Protein 3FXT (pdb70)

Structure (mmCIF, N/CA/C/O backbone):
data_3FXT
#
_entry.id   3FXT
#
_cell.length_a   185.800
_cell.length_b   185.800
_cell.length_c   129.200
_cell.angle_alpha   90.00
_cell.angle_beta   90.00
_cell.angle_gamma   120.00
#
_symmetry.space_group_name_H-M   'P 64 2 2'
#
loop_
_entity.id
_entity.type
_entity.pdbx_description
1 polymer 'Nucleoside diphosphate-linked moiety X motif 6'
2 non-polymer GLYCEROL
3 water water
#
loop_
_atom_site.group_PDB
_atom_site.id
_atom_site.type_symbol
_atom_site.label_atom_id
_atom_site.label_alt_id
_atom_site.label_comp_id
_atom_site.label_asym_id
_atom_site.label_entity_id
_atom_site.label_seq_id
_atom_site.pdbx_PDB_ins_code
_atom_site.Cartn_x
_atom_site.Cartn_y
_atom_site.Cartn_z
_atom_site.occupancy
_atom_site.B_iso_or_equiv
_atom_site.auth_seq_id
_atom_site.auth_comp_id
_atom_site.auth_asym_id
_atom_site.auth_atom_id
_atom_site.pdbx_PDB_model_num
ATOM 1 N N . GLN A 1 21 ? 90.290 54.721 30.623 1.00 22.15 42 GLN A N 1
ATOM 2 C CA . GLN A 1 21 ? 88.938 54.106 30.795 1.00 22.10 42 GLN A CA 1
ATOM 3 C C . GLN A 1 21 ? 88.591 53.196 29.610 1.00 21.46 42 GLN A C 1
ATOM 4 O O . GLN A 1 21 ? 87.451 53.173 29.131 1.00 21.50 42 GLN A O 1
ATOM 10 N N . SER A 1 22 ? 89.584 52.434 29.155 1.00 20.44 43 SER A N 1
ATOM 11 C CA . SER A 1 22 ? 89.418 51.557 27.994 1.00 19.54 43 SER A CA 1
ATOM 12 C C . SER A 1 22 ? 88.612 50.312 28.359 1.00 18.00 43 SER A C 1
ATOM 13 O O . SER A 1 22 ? 88.501 49.963 29.536 1.00 18.09 43 SER A O 1
ATOM 16 N N . MET A 1 23 ? 88.051 49.651 27.352 1.00 16.16 44 MET A N 1
ATOM 17 C CA . MET A 1 23 ? 87.201 48.479 27.579 1.00 14.98 44 MET A CA 1
ATOM 18 C C . MET A 1 23 ? 88.001 47.269 28.058 1.00 13.33 44 MET A C 1
ATOM 19 O O . MET A 1 23 ? 89.039 46.940 27.490 1.00 12.92 44 MET A O 1
ATOM 24 N N . ASP A 1 24 ? 87.499 46.608 29.098 1.00 11.64 45 ASP A N 1
ATOM 25 C CA . ASP A 1 24 ? 88.118 45.382 29.617 1.00 10.38 45 ASP A CA 1
ATOM 26 C C . ASP A 1 24 ? 87.745 44.201 28.737 1.00 8.81 45 ASP A C 1
ATOM 27 O O . ASP A 1 24 ? 86.592 43.791 28.683 1.00 8.64 45 ASP A O 1
ATOM 32 N N . LEU A 1 25 ? 88.726 43.643 28.050 1.00 7.12 46 LEU A N 1
ATOM 33 C CA . LEU A 1 25 ? 88.469 42.497 27.192 1.00 5.98 46 LEU A CA 1
ATOM 34 C C . LEU A 1 25 ? 88.427 41.164 27.939 1.00 5.13 46 LEU A C 1
ATOM 35 O O . LEU A 1 25 ? 88.166 40.126 27.330 1.00 5.03 46 LEU A O 1
ATOM 40 N N . GLN A 1 26 ? 88.675 41.194 29.248 1.00 4.06 47 GLN A N 1
ATOM 41 C CA . GLN A 1 26 ? 88.586 40.002 30.103 1.00 3.42 47 GLN A CA 1
ATOM 42 C C . GLN A 1 26 ? 89.524 38.897 29.623 1.00 2.91 47 GLN A C 1
ATOM 43 O O . GLN A 1 26 ? 89.143 37.730 29.460 1.00 3.10 47 GLN A O 1
ATOM 49 N N . GLY A 1 27 ? 90.764 39.282 29.397 1.00 2.28 48 GLY A N 1
ATOM 50 C CA . GLY A 1 27 ? 91.761 38.352 28.899 1.00 2.00 48 GLY A CA 1
ATOM 51 C C . GLY A 1 27 ? 92.197 37.380 29.971 1.00 2.00 48 GLY A C 1
ATOM 52 O O . GLY A 1 27 ? 92.245 37.720 31.156 1.00 2.00 48 GLY A O 1
ATOM 53 N N . GLU A 1 28 ? 92.529 36.173 29.536 1.00 2.00 49 GLU A N 1
ATOM 54 C CA . GLU A 1 28 ? 92.964 35.117 30.424 1.00 2.00 49 GLU A CA 1
ATOM 55 C C . GLU A 1 28 ? 94.410 34.767 30.115 1.00 2.00 49 GLU A C 1
ATOM 56 O O . GLU A 1 28 ? 94.733 34.371 28.991 1.00 2.00 49 GLU A O 1
ATOM 62 N N . LEU A 1 29 ? 95.281 34.945 31.103 1.00 2.00 50 LEU A N 1
ATOM 63 C CA . LEU A 1 29 ? 96.701 34.667 30.947 1.00 2.00 50 LEU A CA 1
ATOM 64 C C . LEU A 1 29 ? 96.944 33.163 30.964 1.00 2.00 50 LEU A C 1
ATOM 65 O O . LEU A 1 29 ? 96.615 32.506 31.932 1.00 2.00 50 LEU A O 1
ATOM 70 N N . ASP A 1 30 ? 97.504 32.636 29.872 1.00 2.00 51 ASP A N 1
ATOM 71 C CA . ASP A 1 30 ? 97.853 31.204 29.744 1.00 2.00 51 ASP A CA 1
ATOM 72 C C . ASP A 1 30 ? 99.207 30.907 30.387 1.00 2.00 51 ASP A C 1
ATOM 73 O O . ASP A 1 30 ? 99.857 31.809 30.910 1.00 2.00 51 ASP A O 1
ATOM 78 N N . ARG A 1 31 ? 99.643 29.653 30.318 1.00 2.32 52 ARG A N 1
ATOM 79 C CA . ARG A 1 31 ? 100.904 29.235 30.936 1.00 3.40 52 ARG A CA 1
ATOM 80 C C . ARG A 1 31 ? 102.148 29.575 30.114 1.00 3.30 52 ARG A C 1
ATOM 81 O O . ARG A 1 31 ? 103.267 29.315 30.558 1.00 2.79 52 ARG A O 1
ATOM 89 N N . PHE A 1 32 ? 101.962 30.144 28.922 1.00 3.47 53 PHE A N 1
ATOM 90 C CA . PHE A 1 32 ? 103.087 30.520 28.055 1.00 3.32 53 PHE A CA 1
ATOM 91 C C . PHE A 1 32 ? 103.186 32.047 27.892 1.00 3.45 53 PHE A C 1
ATOM 92 O O . PHE A 1 32 ? 103.770 32.554 26.934 1.00 3.41 53 PHE A O 1
ATOM 100 N N . GLY A 1 33 ? 102.598 32.773 28.836 1.00 3.55 54 GLY A N 1
ATOM 101 C CA . GLY A 1 33 ? 102.697 34.230 28.877 1.00 3.65 54 GLY A CA 1
ATOM 102 C C . GLY A 1 33 ? 101.845 34.971 27.862 1.00 3.52 54 GLY A C 1
ATOM 103 O O . GLY A 1 33 ? 102.011 36.179 27.675 1.00 3.16 54 GLY A O 1
ATOM 104 N N . GLY A 1 34 ? 100.949 34.243 27.205 1.00 3.50 55 GLY A N 1
ATOM 105 C CA . GLY A 1 34 ? 99.982 34.828 26.286 1.00 3.75 55 GLY A CA 1
ATOM 106 C C . GLY A 1 34 ? 98.603 35.004 26.904 1.00 3.74 55 GLY A C 1
ATOM 107 O O . GLY A 1 34 ? 98.324 34.523 28.014 1.00 4.39 55 GLY A O 1
ATOM 108 N N . ILE A 1 35 ? 97.739 35.677 26.155 1.00 3.28 56 ILE A N 1
ATOM 109 C CA . ILE A 1 35 ? 96.409 36.038 26.601 1.00 2.80 56 ILE A CA 1
ATOM 110 C C . ILE A 1 35 ? 95.354 35.391 25.712 1.00 2.86 56 ILE A C 1
ATOM 111 O O . ILE A 1 35 ? 95.451 35.470 24.495 1.00 2.33 56 ILE A O 1
ATOM 116 N N . SER A 1 36 ? 94.351 34.760 26.329 1.00 2.80 57 SER A N 1
ATOM 117 C CA . SER A 1 36 ? 93.162 34.310 25.610 1.00 2.96 57 SER A CA 1
ATOM 118 C C . SER A 1 36 ? 91.997 35.257 25.864 1.00 2.66 57 SER A C 1
ATOM 119 O O . SER A 1 36 ? 91.745 35.637 26.995 1.00 2.76 57 SER A O 1
ATOM 122 N N . VAL A 1 37 ? 91.282 35.611 24.800 1.00 2.69 58 VAL A N 1
ATOM 123 C CA . VAL A 1 37 ? 90.074 36.416 24.894 1.00 2.24 58 VAL A CA 1
ATOM 124 C C . VAL A 1 37 ? 88.981 35.542 24.334 1.00 2.30 58 VAL A C 1
ATOM 125 O O . VAL A 1 37 ? 89.119 35.007 23.243 1.00 2.39 58 VAL A O 1
ATOM 129 N N . ARG A 1 38 ? 87.912 35.369 25.096 1.00 2.36 59 ARG A N 1
ATOM 130 C CA . ARG A 1 38 ? 86.835 34.458 24.735 1.00 2.37 59 ARG A CA 1
ATOM 131 C C . ARG A 1 38 ? 85.539 35.240 24.640 1.00 2.00 59 ARG A C 1
ATOM 132 O O . ARG A 1 38 ? 85.055 35.774 25.637 1.00 2.00 59 ARG A O 1
ATOM 140 N N . LEU A 1 39 ? 84.996 35.330 23.428 1.00 2.00 60 LEU A N 1
ATOM 141 C CA . LEU A 1 39 ? 83.798 36.133 23.190 1.00 2.00 60 LEU A CA 1
ATOM 142 C C . LEU A 1 39 ? 82.572 35.577 23.923 1.00 2.00 60 LEU A C 1
ATOM 143 O O . LEU A 1 39 ? 81.668 36.330 24.280 1.00 2.00 60 LEU A O 1
ATOM 148 N N . ALA A 1 40 ? 82.559 34.266 24.153 1.00 2.00 61 ALA A N 1
ATOM 149 C CA . ALA A 1 40 ? 81.525 33.610 24.972 1.00 2.00 61 ALA A CA 1
ATOM 150 C C . ALA A 1 40 ? 81.496 34.154 26.410 1.00 2.00 61 ALA A C 1
ATOM 151 O O . ALA A 1 40 ? 80.454 34.122 27.079 1.00 2.00 61 ALA A O 1
ATOM 153 N N . ARG A 1 41 ? 82.646 34.635 26.876 1.00 2.00 62 ARG A N 1
ATOM 154 C CA . ARG A 1 41 ? 82.756 35.250 28.186 1.00 2.00 62 ARG A CA 1
ATOM 155 C C . ARG A 1 41 ? 82.506 36.745 28.096 1.00 2.00 62 ARG A C 1
ATOM 156 O O . ARG A 1 41 ? 81.691 37.283 28.817 1.00 2.00 62 ARG A O 1
ATOM 164 N N . LEU A 1 42 ? 83.252 37.402 27.222 1.00 2.22 63 LEU A N 1
ATOM 165 C CA . LEU A 1 42 ? 83.260 38.858 27.115 1.00 2.80 63 LEU A CA 1
ATOM 166 C C . LEU A 1 42 ? 81.899 39.411 26.732 1.00 2.62 63 LEU A C 1
ATOM 167 O O . LEU A 1 42 ? 81.517 40.460 27.219 1.00 2.38 63 LEU A O 1
ATOM 172 N N . ASP A 1 43 ? 81.188 38.693 25.862 1.00 2.95 64 ASP A N 1
ATOM 173 C CA . ASP A 1 43 ? 79.890 39.118 25.331 1.00 3.30 64 ASP A CA 1
ATOM 174 C C . ASP A 1 43 ? 78.917 37.938 25.299 1.00 2.90 64 ASP A C 1
ATOM 175 O O . ASP A 1 43 ? 78.486 37.494 24.233 1.00 2.74 64 ASP A O 1
ATOM 180 N N . ALA A 1 44 ? 78.559 37.454 26.481 1.00 2.72 65 ALA A N 1
ATOM 181 C CA . ALA A 1 44 ? 77.701 36.277 26.623 1.00 2.76 65 ALA A CA 1
ATOM 182 C C . ALA A 1 44 ? 76.291 36.488 26.060 1.00 2.77 65 ALA A C 1
ATOM 183 O O . ALA A 1 44 ? 75.643 35.536 25.622 1.00 2.40 65 ALA A O 1
ATOM 185 N N . LEU A 1 45 ? 75.815 37.729 26.085 1.00 3.06 66 LEU A N 1
ATOM 186 C CA . LEU A 1 45 ? 74.468 38.035 25.623 1.00 3.38 66 LEU A CA 1
ATOM 187 C C . LEU A 1 45 ? 74.403 38.415 24.140 1.00 3.37 66 LEU A C 1
ATOM 188 O O . LEU A 1 45 ? 73.330 38.679 23.610 1.00 3.97 66 LEU A O 1
ATOM 193 N N . ASP A 1 46 ? 75.549 38.432 23.474 1.00 3.44 67 ASP A N 1
ATOM 194 C CA . ASP A 1 46 ? 75.629 38.745 22.043 1.00 3.31 67 ASP A CA 1
ATOM 195 C C . ASP A 1 46 ? 75.097 40.151 21.759 1.00 2.71 67 ASP A C 1
ATOM 196 O O . ASP A 1 46 ? 74.206 40.336 20.930 1.00 2.58 67 ASP A O 1
ATOM 201 N N . ARG A 1 47 ? 75.661 41.125 22.460 1.00 2.29 68 ARG A N 1
ATOM 202 C CA . ARG A 1 47 ? 75.199 42.510 22.405 1.00 2.38 68 ARG A CA 1
ATOM 203 C C . ARG A 1 47 ? 76.278 43.529 22.076 1.00 2.25 68 ARG A C 1
ATOM 204 O O . ARG A 1 47 ? 75.982 44.725 21.982 1.00 2.01 68 ARG A O 1
ATOM 212 N N . LEU A 1 48 ? 77.518 43.073 21.905 1.00 2.00 69 LEU A N 1
ATOM 213 C CA . LEU A 1 48 ? 78.625 43.989 21.730 1.00 2.00 69 LEU A CA 1
ATOM 214 C C . LEU A 1 48 ? 78.797 44.371 20.262 1.00 2.12 69 LEU A C 1
ATOM 215 O O . LEU A 1 48 ? 78.799 43.520 19.371 1.00 2.00 69 LEU A O 1
ATOM 220 N N . ASP A 1 49 ? 78.954 45.667 20.029 1.00 2.45 70 ASP A N 1
ATOM 221 C CA . ASP A 1 49 ? 79.100 46.216 18.685 1.00 2.67 70 ASP A CA 1
ATOM 222 C C . ASP A 1 49 ? 80.503 45.958 18.150 1.00 2.83 70 ASP A C 1
ATOM 223 O O . ASP A 1 49 ? 81.492 46.120 18.877 1.00 2.75 70 ASP A O 1
ATOM 228 N N . ALA A 1 50 ? 80.574 45.572 16.873 1.00 2.66 71 ALA A N 1
ATOM 229 C CA . ALA A 1 50 ? 81.829 45.148 16.236 1.00 2.42 71 ALA A CA 1
ATOM 230 C C . ALA A 1 50 ? 82.902 46.226 16.296 1.00 2.34 71 ALA A C 1
ATOM 231 O O . ALA A 1 50 ? 84.063 45.933 16.568 1.00 2.68 71 ALA A O 1
ATOM 233 N N . ALA A 1 51 ? 82.508 47.469 16.050 1.00 2.09 72 ALA A N 1
ATOM 234 C CA . ALA A 1 51 ? 83.436 48.608 16.064 1.00 2.18 72 ALA A CA 1
ATOM 235 C C . ALA A 1 51 ? 83.967 48.898 17.464 1.00 2.27 72 ALA A C 1
ATOM 236 O O . ALA A 1 51 ? 85.125 49.261 17.630 1.00 2.26 72 ALA A O 1
ATOM 238 N N . ALA A 1 52 ? 83.096 48.774 18.462 1.00 2.80 73 ALA A N 1
ATOM 239 C CA . ALA A 1 52 ? 83.478 48.974 19.857 1.00 3.03 73 ALA A CA 1
ATOM 240 C C . ALA A 1 52 ? 84.476 47.896 20.280 1.00 3.34 73 ALA A C 1
ATOM 241 O O . ALA A 1 52 ? 85.446 48.172 20.979 1.00 2.95 73 ALA A O 1
ATOM 243 N N . PHE A 1 53 ? 84.237 46.670 19.842 1.00 3.78 74 PHE A N 1
ATOM 244 C CA . PHE A 1 53 ? 85.177 45.586 20.085 1.00 4.53 74 PHE A CA 1
ATOM 245 C C . PHE A 1 53 ? 86.545 45.917 19.486 1.00 4.99 74 PHE A C 1
ATOM 246 O O . PHE A 1 53 ? 87.568 45.827 20.152 1.00 4.50 74 PHE A O 1
ATOM 254 N N . GLN A 1 54 ? 86.544 46.350 18.235 1.00 5.92 75 GLN A N 1
ATOM 255 C CA . GLN A 1 54 ? 87.785 46.735 17.567 1.00 6.93 75 GLN A CA 1
ATOM 256 C C . GLN A 1 54 ? 88.574 47.749 18.367 1.00 6.95 75 GLN A C 1
ATOM 257 O O . GLN A 1 54 ? 89.762 47.566 18.614 1.00 7.25 75 GLN A O 1
ATOM 263 N N . LYS A 1 55 ? 87.918 48.824 18.771 1.00 7.28 76 LYS A N 1
ATOM 264 C CA . LYS A 1 55 ? 88.614 49.878 19.489 1.00 7.61 76 LYS A CA 1
ATOM 265 C C . LYS A 1 55 ? 89.205 49.322 20.788 1.00 6.81 76 LYS A C 1
ATOM 266 O O . LYS A 1 55 ? 90.330 49.637 21.168 1.00 6.06 76 LYS A O 1
ATOM 272 N N . GLY A 1 56 ? 88.430 48.481 21.458 1.00 6.14 77 GLY A N 1
ATOM 273 C CA . GLY A 1 56 ? 88.871 47.857 22.700 1.00 5.95 77 GLY A CA 1
ATOM 274 C C . GLY A 1 56 ? 90.018 46.882 22.504 1.00 5.54 77 GLY A C 1
ATOM 275 O O . GLY A 1 56 ? 90.944 46.829 23.309 1.00 4.24 77 GLY A O 1
ATOM 276 N N . LEU A 1 57 ? 89.951 46.115 21.425 1.00 6.08 78 LEU A N 1
ATOM 277 C CA . LEU A 1 57 ? 91.004 45.155 21.104 1.00 6.81 78 LEU A CA 1
ATOM 278 C C . LEU A 1 57 ? 92.315 45.891 20.832 1.00 7.56 78 LEU A C 1
ATOM 279 O O . LEU A 1 57 ? 93.353 45.544 21.393 1.00 7.65 78 LEU A O 1
ATOM 284 N N . GLN A 1 58 ? 92.245 46.932 20.005 1.00 8.55 79 GLN A N 1
ATOM 285 C CA . GLN A 1 58 ? 93.409 47.761 19.686 1.00 9.27 79 GLN A CA 1
ATOM 286 C C . GLN A 1 58 ? 94.127 48.213 20.955 1.00 9.21 79 GLN A C 1
ATOM 287 O O . GLN A 1 58 ? 95.318 47.946 21.122 1.00 9.54 79 GLN A O 1
ATOM 293 N N . ALA A 1 59 ? 93.398 48.869 21.856 1.00 8.92 80 ALA A N 1
ATOM 294 C CA . ALA A 1 59 ? 93.973 49.344 23.122 1.00 8.97 80 ALA A CA 1
ATOM 295 C C . ALA A 1 59 ? 94.562 48.226 23.991 1.00 9.13 80 ALA A C 1
ATOM 296 O O . ALA A 1 59 ? 95.626 48.404 24.601 1.00 9.07 80 ALA A O 1
ATOM 298 N N . ALA A 1 60 ? 93.864 47.090 24.044 1.00 9.05 81 ALA A N 1
ATOM 299 C CA . ALA A 1 60 ? 94.279 45.938 24.851 1.00 9.13 81 ALA A CA 1
ATOM 300 C C . ALA A 1 60 ? 95.624 45.384 24.390 1.00 9.24 81 ALA A C 1
ATOM 301 O O . ALA A 1 60 ? 96.498 45.069 25.198 1.00 8.71 81 ALA A O 1
ATOM 303 N N . VAL A 1 61 ? 95.785 45.282 23.080 1.00 9.91 82 VAL A N 1
ATOM 304 C CA . VAL A 1 61 ? 97.058 44.853 22.498 1.00 10.29 82 VAL A CA 1
ATOM 305 C C . VAL A 1 61 ? 98.228 45.819 22.829 1.00 10.78 82 VAL A C 1
ATOM 306 O O . VAL A 1 61 ? 99.311 45.374 23.168 1.00 10.80 82 VAL A O 1
ATOM 310 N N . GLN A 1 62 ? 98.004 47.129 22.763 1.00 11.42 83 GLN A N 1
ATOM 311 C CA . GLN A 1 62 ? 99.032 48.103 23.183 1.00 11.95 83 GLN A CA 1
ATOM 312 C C . GLN A 1 62 ? 99.508 47.754 24.587 1.00 11.98 83 GLN A C 1
ATOM 313 O O . GLN A 1 62 ? 100.711 47.664 24.850 1.00 12.10 83 GLN A O 1
ATOM 319 N N . GLN A 1 63 ? 98.540 47.582 25.480 1.00 11.85 84 GLN A N 1
ATOM 320 C CA . GLN A 1 63 ? 98.796 47.292 26.876 1.00 12.02 84 GLN A CA 1
ATOM 321 C C . GLN A 1 63 ? 99.556 45.972 26.978 1.00 11.54 84 GLN A C 1
ATOM 322 O O . GLN A 1 63 ? 100.620 45.913 27.598 1.00 11.17 84 GLN A O 1
ATOM 328 N N . TRP A 1 64 ? 99.025 44.934 26.336 1.00 11.22 85 TRP A N 1
ATOM 329 C CA . TRP A 1 64 ? 99.647 43.610 26.365 1.00 11.02 85 TRP A CA 1
ATOM 330 C C . TRP A 1 64 ? 101.062 43.609 25.772 1.00 11.73 85 TRP A C 1
ATOM 331 O O . TRP A 1 64 ? 101.971 43.010 26.340 1.00 11.51 85 TRP A O 1
ATOM 342 N N . ARG A 1 65 ? 101.250 44.293 24.651 1.00 12.71 86 ARG A N 1
ATOM 343 C CA . ARG A 1 65 ? 102.591 44.460 24.074 1.00 13.71 86 ARG A CA 1
ATOM 344 C C . ARG A 1 65 ? 103.548 45.097 25.068 1.00 13.97 86 ARG A C 1
ATOM 345 O O . ARG A 1 65 ? 104.665 44.626 25.247 1.00 14.02 86 ARG A O 1
ATOM 353 N N . SER A 1 66 ? 103.094 46.175 25.707 1.00 14.36 87 SER A N 1
ATOM 354 C CA . SER A 1 66 ? 103.929 46.936 26.633 1.00 14.49 87 SER A CA 1
ATOM 355 C C . SER A 1 66 ? 104.298 46.100 27.842 1.00 14.60 87 SER A C 1
ATOM 356 O O . SER A 1 66 ? 105.373 46.278 28.411 1.00 14.64 87 SER A O 1
ATOM 359 N N . GLU A 1 67 ? 103.415 45.187 28.236 1.00 14.69 88 GLU A N 1
ATOM 360 C CA . GLU A 1 67 ? 103.692 44.345 29.391 1.00 14.96 88 GLU A CA 1
ATOM 361 C C . GLU A 1 67 ? 104.320 43.002 28.973 1.00 14.43 88 GLU A C 1
ATOM 362 O O . GLU A 1 67 ? 104.381 42.058 29.765 1.00 14.82 88 GLU A O 1
ATOM 368 N N . GLY A 1 68 ? 104.802 42.937 27.730 1.00 13.56 89 GLY A N 1
ATOM 369 C CA . GLY A 1 68 ? 105.604 41.809 27.247 1.00 12.69 89 GLY A CA 1
ATOM 370 C C . GLY A 1 68 ? 104.921 40.462 27.093 1.00 11.73 89 GLY A C 1
ATOM 371 O O . GLY A 1 68 ? 105.567 39.427 27.216 1.00 11.82 89 GLY A O 1
ATOM 372 N N . ARG A 1 69 ? 103.624 40.460 26.805 1.00 10.74 90 ARG A N 1
ATOM 373 C CA . ARG A 1 69 ? 102.887 39.207 26.608 1.00 9.76 90 ARG A CA 1
ATOM 374 C C . ARG A 1 69 ? 103.269 38.536 25.306 1.00 8.67 90 ARG A C 1
ATOM 375 O O . ARG A 1 69 ? 103.762 39.169 24.385 1.00 8.66 90 ARG A O 1
ATOM 383 N N . THR A 1 70 ? 103.003 37.245 25.230 1.00 7.57 91 THR A N 1
ATOM 384 C CA . THR A 1 70 ? 103.526 36.424 24.151 1.00 6.63 91 THR A CA 1
ATOM 385 C C . THR A 1 70 ? 102.700 36.524 22.884 1.00 5.77 91 THR A C 1
ATOM 386 O O . THR A 1 70 ? 103.236 36.692 21.789 1.00 5.29 91 THR A O 1
ATOM 390 N N . ALA A 1 71 ? 101.390 36.416 23.051 1.00 4.78 92 ALA A N 1
ATOM 391 C CA . ALA A 1 71 ? 100.472 36.312 21.940 1.00 3.90 92 ALA A CA 1
ATOM 392 C C . ALA A 1 71 ? 99.054 36.523 22.437 1.00 3.67 92 ALA A C 1
ATOM 393 O O . ALA A 1 71 ? 98.810 36.559 23.654 1.00 3.22 92 ALA A O 1
ATOM 395 N N . VAL A 1 72 ? 98.129 36.701 21.492 1.00 2.93 93 VAL A N 1
ATOM 396 C CA . VAL A 1 72 ? 96.709 36.752 21.796 1.00 2.11 93 VAL A CA 1
ATOM 397 C C . VAL A 1 72 ? 95.984 35.681 21.001 1.00 2.11 93 VAL A C 1
ATOM 398 O O . VAL A 1 72 ? 96.237 35.511 19.822 1.00 2.29 93 VAL A O 1
ATOM 402 N N . TRP A 1 73 ? 95.097 34.954 21.658 1.00 2.00 94 TRP A N 1
ATOM 403 C CA . TRP A 1 73 ? 94.251 33.989 20.991 1.00 2.15 94 TRP A CA 1
ATOM 404 C C . TRP A 1 73 ? 92.806 34.433 21.192 1.00 2.16 94 TRP A C 1
ATOM 405 O O . TRP A 1 73 ? 92.373 34.640 22.313 1.00 2.43 94 TRP A O 1
ATOM 416 N N . LEU A 1 74 ? 92.080 34.605 20.097 1.00 2.38 95 LEU A N 1
ATOM 417 C CA . LEU A 1 74 ? 90.703 35.073 20.126 1.00 2.43 95 LEU A CA 1
ATOM 418 C C . LEU A 1 74 ? 89.789 33.926 19.814 1.00 2.59 95 LEU A C 1
ATOM 419 O O . LEU A 1 74 ? 89.860 33.379 18.723 1.00 3.23 95 LEU A O 1
ATOM 424 N N . HIS A 1 75 ? 88.925 33.561 20.749 1.00 2.77 96 HIS A N 1
ATOM 425 C CA . HIS A 1 75 ? 87.933 32.511 20.494 1.00 2.74 96 HIS A CA 1
ATOM 426 C C . HIS A 1 75 ? 86.582 33.144 20.243 1.00 2.30 96 HIS A C 1
ATOM 427 O O . HIS A 1 75 ? 86.097 33.930 21.051 1.00 2.25 96 HIS A O 1
ATOM 434 N N . ILE A 1 76 ? 85.994 32.802 19.099 1.00 2.53 97 ILE A N 1
ATOM 435 C CA . ILE A 1 76 ? 84.828 33.496 18.579 1.00 2.31 97 ILE A CA 1
ATOM 436 C C . ILE A 1 76 ? 83.805 32.495 18.074 1.00 2.55 97 ILE A C 1
ATOM 437 O O . ILE A 1 76 ? 84.028 31.848 17.057 1.00 3.08 97 ILE A O 1
ATOM 442 N N . PRO A 1 77 ? 82.674 32.369 18.785 1.00 2.27 98 PRO A N 1
ATOM 443 C CA . PRO A 1 77 ? 81.563 31.537 18.343 1.00 2.37 98 PRO A CA 1
ATOM 444 C C . PRO A 1 77 ? 81.049 31.973 16.967 1.00 2.60 98 PRO A C 1
ATOM 445 O O . PRO A 1 77 ? 81.075 33.159 16.643 1.00 2.57 98 PRO A O 1
ATOM 449 N N . ILE A 1 78 ? 80.547 31.025 16.189 1.00 2.68 99 ILE A N 1
ATOM 450 C CA . ILE A 1 78 ? 80.246 31.289 14.797 1.00 2.71 99 ILE A CA 1
ATOM 451 C C . ILE A 1 78 ? 79.233 32.437 14.589 1.00 3.01 99 ILE A C 1
ATOM 452 O O . ILE A 1 78 ? 79.467 33.309 13.749 1.00 2.93 99 ILE A O 1
ATOM 457 N N . LEU A 1 79 ? 78.153 32.474 15.376 1.00 2.91 100 LEU A N 1
ATOM 458 C CA . LEU A 1 79 ? 77.150 33.536 15.237 1.00 2.75 100 LEU A CA 1
ATOM 459 C C . LEU A 1 79 ? 77.684 34.917 15.624 1.00 2.36 100 LEU A C 1
ATOM 460 O O . LEU A 1 79 ? 77.027 35.928 15.398 1.00 2.76 100 LEU A O 1
ATOM 465 N N . GLN A 1 80 ? 78.872 34.960 16.206 1.00 2.00 101 GLN A N 1
ATOM 466 C CA . GLN A 1 80 ? 79.508 36.222 16.558 1.00 2.00 101 GLN A CA 1
ATOM 467 C C . GLN A 1 80 ? 80.679 36.556 15.632 1.00 2.00 101 GLN A C 1
ATOM 468 O O . GLN A 1 80 ? 81.600 37.277 16.010 1.00 2.00 101 GLN A O 1
ATOM 474 N N . SER A 1 81 ? 80.619 36.092 14.390 1.00 2.00 102 SER A N 1
ATOM 475 C CA . SER A 1 81 ? 81.740 36.276 13.489 1.00 2.00 102 SER A CA 1
ATOM 476 C C . SER A 1 81 ? 81.919 37.706 12.965 1.00 2.00 102 SER A C 1
ATOM 477 O O . SER A 1 81 ? 82.910 37.990 12.306 1.00 2.00 102 SER A O 1
ATOM 480 N N . ARG A 1 82 ? 80.989 38.612 13.292 1.00 2.00 103 ARG A N 1
ATOM 481 C CA . ARG A 1 82 ? 81.174 40.040 13.032 1.00 2.00 103 ARG A CA 1
ATOM 482 C C . ARG A 1 82 ? 82.486 40.577 13.609 1.00 2.00 103 ARG A C 1
ATOM 483 O O . ARG A 1 82 ? 82.991 41.601 13.158 1.00 2.36 103 ARG A O 1
ATOM 491 N N . PHE A 1 83 ? 83.053 39.881 14.584 1.00 2.00 104 PHE A N 1
ATOM 492 C CA . PHE A 1 83 ? 84.297 40.314 15.223 1.00 2.00 104 PHE A CA 1
ATOM 493 C C . PHE A 1 83 ? 85.589 39.936 14.500 1.00 2.00 104 PHE A C 1
ATOM 494 O O . PHE A 1 83 ? 86.658 40.412 14.875 1.00 2.00 104 PHE A O 1
ATOM 502 N N . ILE A 1 84 ? 85.513 39.095 13.473 1.00 2.00 105 ILE A N 1
ATOM 503 C CA . ILE A 1 84 ? 86.731 38.579 12.852 1.00 2.00 105 ILE A CA 1
ATOM 504 C C . ILE A 1 84 ? 87.415 39.637 11.993 1.00 2.00 105 ILE A C 1
ATOM 505 O O . ILE A 1 84 ? 88.585 39.961 12.219 1.00 2.00 105 ILE A O 1
ATOM 510 N N . ALA A 1 85 ? 86.680 40.187 11.027 1.00 2.00 106 ALA A N 1
ATOM 511 C CA . ALA A 1 85 ? 87.244 41.160 10.099 1.00 2.03 106 ALA A CA 1
ATOM 512 C C . ALA A 1 85 ? 87.916 42.311 10.837 1.00 2.45 106 ALA A C 1
ATOM 513 O O . ALA A 1 85 ? 89.034 42.693 10.506 1.00 3.24 106 ALA A O 1
ATOM 515 N N . PRO A 1 86 ? 87.256 42.864 11.857 1.00 3.19 107 PRO A N 1
ATOM 516 C CA . PRO A 1 86 ? 87.904 43.884 12.670 1.00 3.33 107 PRO A CA 1
ATOM 517 C C . PRO A 1 86 ? 89.179 43.416 13.378 1.00 3.25 107 PRO A C 1
ATOM 518 O O . PRO A 1 86 ? 90.131 44.185 13.509 1.00 3.21 107 PRO A O 1
ATOM 522 N N . ALA A 1 87 ? 89.179 42.182 13.861 1.00 3.34 108 ALA A N 1
ATOM 523 C CA . ALA A 1 87 ? 90.381 41.602 14.451 1.00 3.41 108 ALA A CA 1
ATOM 524 C C . ALA A 1 87 ? 91.465 41.509 13.390 1.00 3.63 108 ALA A C 1
ATOM 525 O O . ALA A 1 87 ? 92.608 41.914 13.618 1.00 3.46 108 ALA A O 1
ATOM 527 N N . ALA A 1 88 ? 91.090 40.969 12.233 1.00 3.99 109 ALA A N 1
ATOM 528 C CA . ALA A 1 88 ? 91.989 40.881 11.080 1.00 4.49 109 ALA A CA 1
ATOM 529 C C . ALA A 1 88 ? 92.634 42.224 10.750 1.00 5.14 109 ALA A C 1
ATOM 530 O O . ALA A 1 88 ? 93.829 42.281 10.445 1.00 5.40 109 ALA A O 1
ATOM 532 N N . SER A 1 89 ? 91.854 43.304 10.839 1.00 5.69 110 SER A N 1
ATOM 533 C CA A SER A 1 89 ? 92.361 44.641 10.522 0.50 5.53 110 SER A CA 1
ATOM 534 C CA B SER A 1 89 ? 92.349 44.650 10.531 0.50 5.58 110 SER A CA 1
ATOM 535 C C . SER A 1 89 ? 93.473 45.062 11.481 1.00 5.52 110 SER A C 1
ATOM 536 O O . SER A 1 89 ? 94.292 45.914 11.156 1.00 5.31 110 SER A O 1
ATOM 541 N N . LEU A 1 90 ? 93.513 44.457 12.662 1.00 5.58 111 LEU A N 1
ATOM 542 C CA . LEU A 1 90 ? 94.601 44.718 13.618 1.00 5.65 111 LEU A CA 1
ATOM 543 C C . LEU A 1 90 ? 95.750 43.694 13.552 1.00 5.53 111 LEU A C 1
ATOM 544 O O . LEU A 1 90 ? 96.628 43.687 14.415 1.00 6.10 111 LEU A O 1
ATOM 549 N N . GLY A 1 91 ? 95.739 42.824 12.546 1.00 5.40 112 GLY A N 1
ATOM 550 C CA . GLY A 1 91 ? 96.832 41.870 12.330 1.00 5.16 112 GLY A CA 1
ATOM 551 C C . GLY A 1 91 ? 96.540 40.430 12.722 1.00 5.04 112 GLY A C 1
ATOM 552 O O . GLY A 1 91 ? 97.401 39.557 12.586 1.00 4.54 112 GLY A O 1
ATOM 553 N N . PHE A 1 92 ? 95.335 40.164 13.214 1.00 5.18 113 PHE A N 1
ATOM 554 C CA . PHE A 1 92 ? 94.963 38.798 13.599 1.00 4.94 113 PHE A CA 1
ATOM 555 C C . PHE A 1 92 ? 94.718 37.960 12.359 1.00 5.38 113 PHE A C 1
ATOM 556 O O . PHE A 1 92 ? 94.240 38.466 11.341 1.00 5.89 113 PHE A O 1
ATOM 564 N N . CYS A 1 93 ? 95.056 36.682 12.438 1.00 5.45 114 CYS A N 1
ATOM 565 C CA . CYS A 1 93 ? 94.721 35.749 11.384 1.00 6.04 114 CYS A CA 1
ATOM 566 C C . CYS A 1 93 ? 94.105 34.508 12.003 1.00 6.15 114 CYS A C 1
ATOM 567 O O . CYS A 1 93 ? 94.198 34.302 13.208 1.00 6.21 114 CYS A O 1
ATOM 570 N N . PHE A 1 94 ? 93.446 33.708 11.180 1.00 6.54 115 PHE A N 1
ATOM 571 C CA . PHE A 1 94 ? 92.887 32.444 11.627 1.00 7.07 115 PHE A CA 1
ATOM 572 C C . PHE A 1 94 ? 94.005 31.536 12.131 1.00 7.97 115 PHE A C 1
ATOM 573 O O . PHE A 1 94 ? 95.075 31.437 11.518 1.00 8.15 115 PHE A O 1
ATOM 581 N N . HIS A 1 95 ? 93.756 30.898 13.262 1.00 8.59 116 HIS A N 1
ATOM 582 C CA . HIS A 1 95 ? 94.581 29.795 13.726 1.00 9.17 116 HIS A CA 1
ATOM 583 C C . HIS A 1 95 ? 93.887 28.473 13.407 1.00 9.53 116 HIS A C 1
ATOM 584 O O . HIS A 1 95 ? 94.510 27.540 12.923 1.00 9.53 116 HIS A O 1
ATOM 591 N N . HIS A 1 96 ? 92.592 28.409 13.686 1.00 9.91 117 HIS A N 1
ATOM 592 C CA . HIS A 1 96 ? 91.813 27.193 13.510 1.00 10.44 117 HIS A CA 1
ATOM 593 C C . HIS A 1 96 ? 90.339 27.563 13.482 1.00 10.32 117 HIS A C 1
ATOM 594 O O . HIS A 1 96 ? 89.912 28.500 14.156 1.00 10.06 117 HIS A O 1
ATOM 601 N N . ALA A 1 97 ? 89.562 26.841 12.693 1.00 10.48 118 ALA A N 1
ATOM 602 C CA . ALA A 1 97 ? 88.135 27.089 12.618 1.00 10.68 118 ALA A CA 1
ATOM 603 C C . ALA A 1 97 ? 87.427 25.807 12.300 1.00 10.81 118 ALA A C 1
ATOM 604 O O . ALA A 1 97 ? 87.626 25.249 11.239 1.00 10.72 118 ALA A O 1
ATOM 606 N N . GLU A 1 98 ? 86.597 25.340 13.220 1.00 11.40 119 GLU A N 1
ATOM 607 C CA . GLU A 1 98 ? 85.810 24.149 12.968 1.00 11.78 119 GLU A CA 1
ATOM 608 C C . GLU A 1 98 ? 84.460 24.236 13.659 1.00 11.11 119 GLU A C 1
ATOM 609 O O . GLU A 1 98 ? 84.356 24.753 14.755 1.00 11.10 119 GLU A O 1
ATOM 615 N N . SER A 1 99 ? 83.439 23.736 12.977 1.00 10.72 120 SER A N 1
ATOM 616 C CA . SER A 1 99 ? 82.103 23.571 13.523 1.00 10.60 120 SER A CA 1
ATOM 617 C C . SER A 1 99 ? 81.424 24.909 13.871 1.00 9.84 120 SER A C 1
ATOM 618 O O . SER A 1 99 ? 81.047 25.642 12.965 1.00 9.82 120 SER A O 1
ATOM 621 N N . ASP A 1 100 ? 81.291 25.239 15.154 1.00 8.90 121 ASP A N 1
ATOM 622 C CA . ASP A 1 100 ? 80.516 26.412 15.571 1.00 8.45 121 ASP A CA 1
ATOM 623 C C . ASP A 1 100 ? 81.377 27.497 16.212 1.00 6.95 121 ASP A C 1
ATOM 624 O O . ASP A 1 100 ? 80.855 28.371 16.903 1.00 6.96 121 ASP A O 1
ATOM 629 N N . SER A 1 101 ? 82.690 27.438 15.980 1.00 5.47 122 SER A N 1
ATOM 630 C CA A SER A 1 101 ? 83.612 28.429 16.526 0.50 4.75 122 SER A CA 1
ATOM 631 C CA B SER A 1 101 ? 83.621 28.418 16.539 0.50 4.79 122 SER A CA 1
ATOM 632 C C . SER A 1 101 ? 84.894 28.521 15.704 1.00 4.27 122 SER A C 1
ATOM 633 O O . SER A 1 101 ? 85.218 27.623 14.911 1.00 4.01 122 SER A O 1
ATOM 638 N N . SER A 1 102 ? 85.614 29.618 15.892 1.00 2.91 123 SER A N 1
ATOM 639 C CA . SER A 1 102 ? 86.880 29.807 15.232 1.00 2.00 123 SER A CA 1
ATOM 640 C C . SER A 1 102 ? 87.816 30.430 16.221 1.00 2.00 123 SER A C 1
ATOM 641 O O . SER A 1 102 ? 87.384 31.019 17.203 1.00 2.00 123 SER A O 1
ATOM 644 N N . THR A 1 103 ? 89.105 30.303 15.955 1.00 2.00 124 THR A N 1
ATOM 645 C CA . THR A 1 103 ? 90.124 30.858 16.816 1.00 2.00 124 THR A CA 1
ATOM 646 C C . THR A 1 103 ? 91.062 31.701 15.981 1.00 2.00 124 THR A C 1
ATOM 647 O O . THR A 1 103 ? 91.437 31.295 14.904 1.00 2.00 124 THR A O 1
ATOM 651 N N . LEU A 1 104 ? 91.413 32.885 16.465 1.00 2.00 125 LEU A N 1
ATOM 652 C CA . LEU A 1 104 ? 92.286 33.794 15.735 1.00 2.00 125 LEU A CA 1
ATOM 653 C C . LEU A 1 104 ? 93.518 34.028 16.577 1.00 2.00 125 LEU A C 1
ATOM 654 O O . LEU A 1 104 ? 93.476 33.813 17.774 1.00 2.00 125 LEU A O 1
ATOM 659 N N . THR A 1 105 ? 94.611 34.472 15.959 1.00 2.00 126 THR A N 1
ATOM 660 C CA . THR A 1 105 ? 95.841 34.701 16.708 1.00 2.00 126 THR A CA 1
ATOM 661 C C . THR A 1 105 ? 96.687 35.890 16.255 1.00 2.00 126 THR A C 1
ATOM 662 O O . THR A 1 105 ? 96.690 36.283 15.082 1.00 2.00 126 THR A O 1
ATOM 666 N N . LEU A 1 106 ? 97.402 36.461 17.215 1.00 2.00 127 LEU A N 1
ATOM 667 C CA . LEU A 1 106 ? 98.334 37.545 16.949 1.00 2.27 127 LEU A CA 1
ATOM 668 C C . LEU A 1 106 ? 99.566 37.328 17.802 1.00 2.96 127 LEU A C 1
ATOM 669 O O . LEU A 1 106 ? 99.506 37.408 19.024 1.00 2.78 127 LEU A O 1
ATOM 674 N N . TRP A 1 107 ? 100.682 37.045 17.150 1.00 4.36 128 TRP A N 1
ATOM 675 C CA . TRP A 1 107 ? 101.934 36.839 17.855 1.00 5.76 128 TRP A CA 1
ATOM 676 C C . TRP A 1 107 ? 102.515 38.207 18.197 1.00 7.36 128 TRP A C 1
ATOM 677 O O . TRP A 1 107 ? 102.615 39.067 17.343 1.00 7.42 128 TRP A O 1
ATOM 688 N N . LEU A 1 108 ? 102.882 38.405 19.455 1.00 9.67 129 LEU A N 1
ATOM 689 C CA . LEU A 1 108 ? 103.338 39.709 19.923 1.00 11.43 129 LEU A CA 1
ATOM 690 C C . LEU A 1 108 ? 104.857 39.822 20.055 1.00 13.54 129 LEU A C 1
ATOM 691 O O . LEU A 1 108 ? 105.381 40.926 20.013 1.00 13.88 129 LEU A O 1
ATOM 696 N N . ARG A 1 109 ? 105.563 38.707 20.229 1.00 16.42 130 ARG A N 1
ATOM 697 C CA . ARG A 1 109 ? 107.031 38.744 20.350 1.00 18.75 130 ARG A CA 1
ATOM 698 C C . ARG A 1 109 ? 107.691 38.995 18.997 1.00 20.05 130 ARG A C 1
ATOM 699 O O . ARG A 1 109 ? 107.640 38.143 18.116 1.00 20.51 130 ARG A O 1
ATOM 707 N N . GLU A 1 110 ? 108.312 40.165 18.846 1.00 21.66 131 GLU A N 1
ATOM 708 C CA . GLU A 1 110 ? 108.926 40.585 17.574 1.00 22.85 131 GLU A CA 1
ATOM 709 C C . GLU A 1 110 ? 110.437 40.402 17.632 1.00 22.92 131 GLU A C 1
ATOM 710 O O . GLU A 1 110 ? 110.919 39.291 17.845 1.00 23.04 131 GLU A O 1
ATOM 716 N N . SER B 1 22 ? 80.972 14.994 26.455 1.00 25.78 43 SER B N 1
ATOM 717 C CA . SER B 1 22 ? 80.064 14.066 27.207 1.00 25.73 43 SER B CA 1
ATOM 718 C C . SER B 1 22 ? 79.162 14.814 28.197 1.00 25.11 43 SER B C 1
ATOM 719 O O . SER B 1 22 ? 79.233 16.041 28.332 1.00 25.08 43 SER B O 1
ATOM 722 N N . MET B 1 23 ? 78.354 14.038 28.914 1.00 24.15 44 MET B N 1
ATOM 723 C CA . MET B 1 23 ? 77.174 14.533 29.617 1.00 23.38 44 MET B CA 1
ATOM 724 C C . MET B 1 23 ? 77.419 15.633 30.663 1.00 22.43 44 MET B C 1
ATOM 725 O O . MET B 1 23 ? 78.222 15.466 31.585 1.00 22.61 44 MET B O 1
ATOM 730 N N . ASP B 1 24 ? 76.703 16.747 30.514 1.00 20.90 45 ASP B N 1
ATOM 731 C CA . ASP B 1 24 ? 76.694 17.816 31.506 1.00 19.75 45 ASP B CA 1
ATOM 732 C C . ASP B 1 24 ? 75.773 17.402 32.646 1.00 18.44 45 ASP B C 1
ATOM 733 O O . ASP B 1 24 ? 74.570 17.236 32.441 1.00 18.42 45 ASP B O 1
ATOM 738 N N . LEU B 1 25 ? 76.334 17.249 33.843 1.00 16.74 46 LEU B N 1
ATOM 739 C CA . LEU B 1 25 ? 75.551 16.836 35.007 1.00 15.63 46 LEU B CA 1
ATOM 740 C C . LEU B 1 25 ? 74.852 17.992 35.727 1.00 14.73 46 LEU B C 1
ATOM 741 O O . LEU B 1 25 ? 74.120 17.761 36.697 1.00 14.64 46 LEU B O 1
ATOM 746 N N . GLN B 1 26 ? 75.066 19.220 35.246 1.00 13.48 47 GLN B N 1
ATOM 747 C CA . GLN B 1 26 ? 74.439 20.423 35.808 1.00 12.60 47 GLN B CA 1
ATOM 748 C C . GLN B 1 26 ? 74.745 20.572 37.294 1.00 11.33 47 GLN B C 1
ATOM 749 O O . GLN B 1 26 ? 73.850 20.810 38.105 1.00 10.99 47 GLN B O 1
ATOM 755 N N . GLY B 1 27 ? 76.018 20.414 37.642 1.00 10.20 48 GLY B N 1
ATOM 756 C CA . GLY B 1 27 ? 76.451 20.527 39.030 1.00 9.29 48 GLY B CA 1
ATOM 757 C C . GLY B 1 27 ? 76.326 21.944 39.562 1.00 8.45 48 GLY B C 1
ATOM 758 O O . GLY B 1 27 ? 76.519 22.904 38.824 1.00 7.79 48 GLY B O 1
ATOM 759 N N . GLU B 1 28 ? 75.968 22.061 40.840 1.00 7.50 49 GLU B N 1
ATOM 760 C CA . GLU B 1 28 ? 75.992 23.335 41.557 1.00 6.96 49 GLU B CA 1
ATOM 761 C C . GLU B 1 28 ? 77.223 23.375 42.465 1.00 5.28 49 GLU B C 1
ATOM 762 O O . GLU B 1 28 ? 77.375 22.527 43.344 1.00 5.00 49 GLU B O 1
ATOM 768 N N . LEU B 1 29 ? 78.090 24.361 42.266 1.00 3.26 50 LEU B N 1
ATOM 769 C CA . LEU B 1 29 ? 79.231 24.587 43.159 1.00 2.00 50 LEU B CA 1
ATOM 770 C C . LEU B 1 29 ? 78.796 25.289 44.450 1.00 2.00 50 LEU B C 1
ATOM 771 O O . LEU B 1 29 ? 77.968 26.199 44.415 1.00 2.00 50 LEU B O 1
ATOM 776 N N . ASP B 1 30 ? 79.344 24.863 45.584 1.00 2.00 51 ASP B N 1
ATOM 777 C CA . ASP B 1 30 ? 79.174 25.598 46.839 1.00 2.00 51 ASP B CA 1
ATOM 778 C C . ASP B 1 30 ? 80.490 26.271 47.258 1.00 2.00 51 ASP B C 1
ATOM 779 O O . ASP B 1 30 ? 81.537 26.010 46.679 1.00 2.00 51 ASP B O 1
ATOM 784 N N . ARG B 1 31 ? 80.430 27.140 48.262 1.00 2.00 52 ARG B N 1
ATOM 785 C CA . ARG B 1 31 ? 81.607 27.907 48.688 1.00 2.00 52 ARG B CA 1
ATOM 786 C C . ARG B 1 31 ? 82.729 27.054 49.279 1.00 2.00 52 ARG B C 1
ATOM 787 O O . ARG B 1 31 ? 83.869 27.503 49.362 1.00 2.00 52 ARG B O 1
ATOM 795 N N . PHE B 1 32 ? 82.425 25.821 49.673 1.00 2.00 53 PHE B N 1
ATOM 796 C CA . PHE B 1 32 ? 83.471 24.965 50.212 1.00 2.00 53 PHE B CA 1
ATOM 797 C C . PHE B 1 32 ? 84.062 24.010 49.165 1.00 2.00 53 PHE B C 1
ATOM 798 O O . PHE B 1 32 ? 84.733 23.037 49.519 1.00 2.00 53 PHE B O 1
ATOM 806 N N . GLY B 1 33 ? 83.841 24.301 47.882 1.00 2.00 54 GLY B N 1
ATOM 807 C CA . GLY B 1 33 ? 84.443 23.508 46.800 1.00 2.00 54 GLY B CA 1
ATOM 808 C C . GLY B 1 33 ? 83.726 22.212 46.478 1.00 2.00 54 GLY B C 1
ATOM 809 O O . GLY B 1 33 ? 84.256 21.374 45.755 1.00 2.00 54 GLY B O 1
ATOM 810 N N . GLY B 1 34 ? 82.512 22.047 47.008 1.00 2.00 55 GLY B N 1
ATOM 811 C CA . GLY B 1 34 ? 81.689 20.874 46.720 1.00 2.00 55 GLY B CA 1
ATOM 812 C C . GLY B 1 34 ? 80.739 21.097 45.558 1.00 2.00 55 GLY B C 1
ATOM 813 O O . GLY B 1 34 ? 80.279 22.227 45.321 1.00 2.00 55 GLY B O 1
ATOM 814 N N . ILE B 1 35 ? 80.447 20.010 44.843 1.00 2.00 56 ILE B N 1
ATOM 815 C CA . ILE B 1 35 ? 79.546 20.019 43.699 1.00 2.00 56 ILE B CA 1
ATOM 816 C C . ILE B 1 35 ? 78.329 19.174 44.009 1.00 2.00 56 ILE B C 1
ATOM 817 O O . ILE B 1 35 ? 78.460 18.015 44.416 1.00 2.00 56 ILE B O 1
ATOM 822 N N . SER B 1 36 ? 77.150 19.743 43.797 1.00 2.00 57 SER B N 1
ATOM 823 C CA . SER B 1 36 ? 75.906 19.038 44.042 1.00 2.00 57 SER B CA 1
ATOM 824 C C . SER B 1 36 ? 75.185 18.741 42.734 1.00 2.29 57 SER B C 1
ATOM 825 O O . SER B 1 36 ? 75.039 19.624 41.881 1.00 2.53 57 SER B O 1
ATOM 828 N N . VAL B 1 37 ? 74.754 17.490 42.582 1.00 2.57 58 VAL B N 1
ATOM 829 C CA . VAL B 1 37 ? 73.992 17.057 41.418 1.00 2.87 58 VAL B CA 1
ATOM 830 C C . VAL B 1 37 ? 72.639 16.537 41.888 1.00 3.32 58 VAL B C 1
ATOM 831 O O . VAL B 1 37 ? 72.575 15.592 42.666 1.00 3.79 58 VAL B O 1
ATOM 835 N N . ARG B 1 38 ? 71.571 17.180 41.427 1.00 3.58 59 ARG B N 1
ATOM 836 C CA A ARG B 1 38 ? 70.211 16.780 41.771 0.50 3.79 59 ARG B CA 1
ATOM 837 C CA B ARG B 1 38 ? 70.208 16.781 41.767 0.50 3.73 59 ARG B CA 1
ATOM 838 C C . ARG B 1 38 ? 69.563 16.054 40.590 1.00 3.93 59 ARG B C 1
ATOM 839 O O . ARG B 1 38 ? 69.400 16.627 39.506 1.00 3.60 59 ARG B O 1
ATOM 854 N N . LEU B 1 39 ? 69.198 14.791 40.799 1.00 4.22 60 LEU B N 1
ATOM 855 C CA . LEU B 1 39 ? 68.624 13.987 39.723 1.00 4.92 60 LEU B CA 1
ATOM 856 C C . LEU B 1 39 ? 67.197 14.444 39.384 1.00 5.51 60 LEU B C 1
ATOM 857 O O . LEU B 1 39 ? 66.748 14.260 38.251 1.00 5.20 60 LEU B O 1
ATOM 862 N N . ALA B 1 40 ? 66.513 15.073 40.341 1.00 6.12 61 ALA B N 1
ATOM 863 C CA . ALA B 1 40 ? 65.205 15.670 40.066 1.00 7.08 61 ALA B CA 1
ATOM 864 C C . ALA B 1 40 ? 65.305 16.837 39.071 1.00 7.84 61 ALA B C 1
ATOM 865 O O . ALA B 1 40 ? 64.318 17.183 38.441 1.00 7.96 61 ALA B O 1
ATOM 867 N N . ARG B 1 41 ? 66.495 17.423 38.931 1.00 8.83 62 ARG B N 1
ATOM 868 C CA . ARG B 1 41 ? 66.736 18.504 37.974 1.00 9.58 62 ARG B CA 1
ATOM 869 C C . ARG B 1 41 ? 67.452 18.024 36.718 1.00 9.29 62 ARG B C 1
ATOM 870 O O . ARG B 1 41 ? 67.092 18.412 35.610 1.00 8.62 62 ARG B O 1
ATOM 878 N N . LEU B 1 42 ? 68.482 17.200 36.897 1.00 9.46 63 LEU B N 1
ATOM 879 C CA . LEU B 1 42 ? 69.225 16.650 35.766 1.00 9.60 63 LEU B CA 1
ATOM 880 C C . LEU B 1 42 ? 68.302 15.825 34.893 1.00 9.65 63 LEU B C 1
ATOM 881 O O . LEU B 1 42 ? 68.418 15.854 33.678 1.00 9.55 63 LEU B O 1
ATOM 886 N N . ASP B 1 43 ? 67.375 15.112 35.526 1.00 9.93 64 ASP B N 1
ATOM 887 C CA . ASP B 1 43 ? 66.489 14.180 34.832 1.00 10.40 64 ASP B CA 1
ATOM 888 C C . ASP B 1 43 ? 65.056 14.319 35.362 1.00 10.29 64 ASP B C 1
ATOM 889 O O . ASP B 1 43 ? 64.508 13.413 35.988 1.00 9.75 64 ASP B O 1
ATOM 894 N N . ALA B 1 44 ? 64.458 15.473 35.092 1.00 10.55 65 ALA B N 1
ATOM 895 C CA . ALA B 1 44 ? 63.135 15.803 35.628 1.00 10.81 65 ALA B CA 1
ATOM 896 C C . ALA B 1 44 ? 62.047 14.855 35.128 1.00 11.04 65 ALA B C 1
ATOM 897 O O . ALA B 1 44 ? 61.120 14.533 35.863 1.00 11.42 65 ALA B O 1
ATOM 899 N N . LEU B 1 45 ? 62.184 14.387 33.893 1.00 11.19 66 LEU B N 1
ATOM 900 C CA . LEU B 1 45 ? 61.180 13.532 33.269 1.00 11.44 66 LEU B CA 1
ATOM 901 C C . LEU B 1 45 ? 61.430 12.025 33.516 1.00 11.36 66 LEU B C 1
ATOM 902 O O . LEU B 1 45 ? 60.664 11.184 33.051 1.00 10.94 66 LEU B O 1
ATOM 907 N N . ASP B 1 46 ? 62.496 11.696 34.247 1.00 11.19 67 ASP B N 1
ATOM 908 C CA . ASP B 1 46 ? 62.831 10.297 34.587 1.00 11.14 67 ASP B CA 1
ATOM 909 C C . ASP B 1 46 ? 63.069 9.443 33.327 1.00 10.45 67 ASP B C 1
ATOM 910 O O . ASP B 1 46 ? 62.552 8.339 33.212 1.00 10.17 67 ASP B O 1
ATOM 915 N N . ARG B 1 47 ? 63.849 9.986 32.393 1.00 10.05 68 ARG B N 1
ATOM 916 C CA . ARG B 1 47 ? 64.123 9.354 31.101 1.00 9.92 68 ARG B CA 1
ATOM 917 C C . ARG B 1 47 ? 65.582 8.953 30.918 1.00 9.54 68 ARG B C 1
ATOM 918 O O . ARG B 1 47 ? 65.965 8.434 29.862 1.00 9.67 68 ARG B O 1
ATOM 926 N N . LEU B 1 48 ? 66.401 9.177 31.936 1.00 8.61 69 LEU B N 1
ATOM 927 C CA . LEU B 1 48 ? 67.831 8.995 31.770 1.00 7.90 69 LEU B CA 1
ATOM 928 C C . LEU B 1 48 ? 68.248 7.547 32.053 1.00 7.11 69 LEU B C 1
ATOM 929 O O . LEU B 1 48 ? 67.811 6.922 33.028 1.00 6.99 69 LEU B O 1
ATOM 934 N N . ASP B 1 49 ? 69.106 7.039 31.178 1.00 6.28 70 ASP B N 1
ATOM 935 C CA . ASP B 1 49 ? 69.649 5.693 31.298 1.00 5.66 70 ASP B CA 1
ATOM 936 C C . ASP B 1 49 ? 70.778 5.631 32.334 1.00 4.65 70 ASP B C 1
ATOM 937 O O . ASP B 1 49 ? 71.658 6.492 32.351 1.00 4.00 70 ASP B O 1
ATOM 942 N N . ALA B 1 50 ? 70.750 4.599 33.176 1.00 3.90 71 ALA B N 1
ATOM 943 C CA . ALA B 1 50 ? 71.733 4.441 34.268 1.00 3.40 71 ALA B CA 1
ATOM 944 C C . ALA B 1 50 ? 73.187 4.404 33.777 1.00 2.86 71 ALA B C 1
ATOM 945 O O . ALA B 1 50 ? 74.073 5.023 34.373 1.00 2.01 71 ALA B O 1
ATOM 947 N N . ALA B 1 51 ? 73.423 3.674 32.693 1.00 2.33 72 ALA B N 1
ATOM 948 C CA . ALA B 1 51 ? 74.777 3.520 32.163 1.00 2.33 72 ALA B CA 1
ATOM 949 C C . ALA B 1 51 ? 75.255 4.828 31.534 1.00 2.01 72 ALA B C 1
ATOM 950 O O . ALA B 1 51 ? 76.443 5.135 31.570 1.00 2.00 72 ALA B O 1
ATOM 952 N N . ALA B 1 52 ? 74.325 5.583 30.956 1.00 2.00 73 ALA B N 1
ATOM 953 C CA . ALA B 1 52 ? 74.635 6.905 30.403 1.00 2.10 73 ALA B CA 1
ATOM 954 C C . ALA B 1 52 ? 74.994 7.872 31.530 1.00 2.31 73 ALA B C 1
ATOM 955 O O . ALA B 1 52 ? 75.918 8.669 31.411 1.00 2.23 73 ALA B O 1
ATOM 957 N N . PHE B 1 53 ? 74.257 7.782 32.627 1.00 2.56 74 PHE B N 1
ATOM 958 C CA . PHE B 1 53 ? 74.592 8.525 33.827 1.00 2.98 74 PHE B CA 1
ATOM 959 C C . PHE B 1 53 ? 75.973 8.111 34.358 1.00 3.15 74 PHE B C 1
ATOM 960 O O . PHE B 1 53 ? 76.816 8.975 34.615 1.00 3.18 74 PHE B O 1
ATOM 968 N N . GLN B 1 54 ? 76.197 6.804 34.508 1.00 3.04 75 GLN B N 1
ATOM 969 C CA A GLN B 1 54 ? 77.462 6.305 35.030 0.50 3.17 75 GLN B CA 1
ATOM 970 C CA B GLN B 1 54 ? 77.472 6.280 35.012 0.50 3.34 75 GLN B CA 1
ATOM 971 C C . GLN B 1 54 ? 78.631 6.885 34.243 1.00 3.42 75 GLN B C 1
ATOM 972 O O . GLN B 1 54 ? 79.617 7.328 34.832 1.00 3.24 75 GLN B O 1
ATOM 983 N N . LYS B 1 55 ? 78.501 6.893 32.921 1.00 3.63 76 LYS B N 1
ATOM 984 C CA . LYS B 1 55 ? 79.553 7.379 32.037 1.00 4.08 76 LYS B CA 1
ATOM 985 C C . LYS B 1 55 ? 79.804 8.883 32.216 1.00 3.88 76 LYS B C 1
ATOM 986 O O . LYS B 1 55 ? 80.957 9.336 32.230 1.00 3.44 76 LYS B O 1
ATOM 992 N N . GLY B 1 56 ? 78.729 9.653 32.370 1.00 3.28 77 GLY B N 1
ATOM 993 C CA . GLY B 1 56 ? 78.860 11.085 32.614 1.00 3.35 77 GLY B CA 1
ATOM 994 C C . GLY B 1 56 ? 79.497 11.350 33.973 1.00 3.34 77 GLY B C 1
ATOM 995 O O . GLY B 1 56 ? 80.416 12.177 34.106 1.00 2.71 77 GLY B O 1
ATOM 996 N N . LEU B 1 57 ? 79.017 10.617 34.976 1.00 3.29 78 LEU B N 1
ATOM 997 C CA . LEU B 1 57 ? 79.526 10.726 36.334 1.00 3.53 78 LEU B CA 1
ATOM 998 C C . LEU B 1 57 ? 81.017 10.378 36.414 1.00 4.07 78 LEU B C 1
ATOM 999 O O . LEU B 1 57 ? 81.776 11.082 37.090 1.00 4.13 78 LEU B O 1
ATOM 1004 N N . GLN B 1 58 ? 81.437 9.317 35.721 1.00 4.57 79 GLN B N 1
ATOM 1005 C CA . GLN B 1 58 ? 82.849 8.920 35.713 1.00 5.40 79 GLN B CA 1
ATOM 1006 C C . GLN B 1 58 ? 83.717 10.047 35.162 1.00 5.50 79 GLN B C 1
ATOM 1007 O O . GLN B 1 58 ? 84.723 10.422 35.761 1.00 5.56 79 GLN B O 1
ATOM 1013 N N . ALA B 1 59 ? 83.312 10.590 34.025 1.00 5.65 80 ALA B N 1
ATOM 1014 C CA . ALA B 1 59 ? 84.013 11.723 33.434 1.00 6.10 80 ALA B CA 1
ATOM 1015 C C . ALA B 1 59 ? 84.017 12.945 34.366 1.00 6.09 80 ALA B C 1
ATOM 1016 O O . ALA B 1 59 ? 85.046 13.594 34.533 1.00 6.26 80 ALA B O 1
ATOM 1018 N N . ALA B 1 60 ? 82.878 13.231 34.987 1.00 6.03 81 ALA B N 1
ATOM 1019 C CA . ALA B 1 60 ? 82.763 14.382 35.888 1.00 6.28 81 ALA B CA 1
ATOM 1020 C C . ALA B 1 60 ? 83.667 14.257 37.125 1.00 6.44 81 ALA B C 1
ATOM 1021 O O . ALA B 1 60 ? 84.351 15.209 37.499 1.00 6.21 81 ALA B O 1
ATOM 1023 N N . VAL B 1 61 ? 83.670 13.089 37.753 1.00 6.63 82 VAL B N 1
ATOM 1024 C CA . VAL B 1 61 ? 84.552 12.859 38.895 1.00 6.74 82 VAL B CA 1
ATOM 1025 C C . VAL B 1 61 ? 86.020 13.047 38.509 1.00 7.45 82 VAL B C 1
ATOM 1026 O O . VAL B 1 61 ? 86.798 13.673 39.244 1.00 7.37 82 VAL B O 1
ATOM 1030 N N . GLN B 1 62 ? 86.387 12.544 37.339 1.00 7.71 83 GLN B N 1
ATOM 1031 C CA . GLN B 1 62 ? 87.722 12.762 36.817 1.00 8.32 83 GLN B CA 1
ATOM 1032 C C . GLN B 1 62 ? 88.002 14.276 36.737 1.00 8.03 83 GLN B C 1
ATOM 1033 O O . GLN B 1 62 ? 88.943 14.781 37.360 1.00 7.78 83 GLN B O 1
ATOM 1039 N N . GLN B 1 63 ? 87.155 14.988 36.003 1.00 7.63 84 GLN B N 1
ATOM 1040 C CA A GLN B 1 63 ? 87.350 16.418 35.801 0.50 7.66 84 GLN B CA 1
ATOM 1041 C CA B GLN B 1 63 ? 87.306 16.429 35.796 0.50 7.64 84 GLN B CA 1
ATOM 1042 C C . GLN B 1 63 ? 87.378 17.187 37.126 1.00 7.52 84 GLN B C 1
ATOM 1043 O O . GLN B 1 63 ? 88.233 18.051 37.318 1.00 7.20 84 GLN B O 1
ATOM 1054 N N . TRP B 1 64 ? 86.478 16.852 38.041 1.00 7.27 85 TRP B N 1
ATOM 1055 C CA . TRP B 1 64 ? 86.399 17.554 39.324 1.00 7.47 85 TRP B CA 1
ATOM 1056 C C . TRP B 1 64 ? 87.583 17.274 40.269 1.00 7.85 85 TRP B C 1
ATOM 1057 O O . TRP B 1 64 ? 88.005 18.168 41.008 1.00 7.24 85 TRP B O 1
ATOM 1068 N N . ARG B 1 65 ? 88.117 16.050 40.229 1.00 8.36 86 ARG B N 1
ATOM 1069 C CA . ARG B 1 65 ? 89.342 15.707 40.975 1.00 8.94 86 ARG B CA 1
ATOM 1070 C C . ARG B 1 65 ? 90.502 16.587 40.554 1.00 8.71 86 ARG B C 1
ATOM 1071 O O . ARG B 1 65 ? 91.205 17.130 41.398 1.00 8.97 86 ARG B O 1
ATOM 1079 N N . SER B 1 66 ? 90.697 16.715 39.246 1.00 8.73 87 SER B N 1
ATOM 1080 C CA . SER B 1 66 ? 91.864 17.417 38.707 1.00 8.76 87 SER B CA 1
ATOM 1081 C C . SER B 1 66 ? 91.823 18.923 38.943 1.00 8.59 87 SER B C 1
ATOM 1082 O O . SER B 1 66 ? 92.863 19.561 38.981 1.00 9.01 87 SER B O 1
ATOM 1085 N N . GLU B 1 67 ? 90.633 19.485 39.108 1.00 8.23 88 GLU B N 1
ATOM 1086 C CA . GLU B 1 67 ? 90.512 20.918 39.386 1.00 8.13 88 GLU B CA 1
ATOM 1087 C C . GLU B 1 67 ? 90.370 21.197 40.883 1.00 7.24 88 GLU B C 1
ATOM 1088 O O . GLU B 1 67 ? 90.066 22.321 41.288 1.00 7.76 88 GLU B O 1
ATOM 1094 N N . GLY B 1 68 ? 90.625 20.177 41.700 1.00 5.83 89 GLY B N 1
ATOM 1095 C CA . GLY B 1 68 ? 90.690 20.341 43.148 1.00 4.63 89 GLY B CA 1
ATOM 1096 C C . GLY B 1 68 ? 89.368 20.546 43.882 1.00 3.68 89 GLY B C 1
ATOM 1097 O O . GLY B 1 68 ? 89.350 21.090 44.987 1.00 3.58 89 GLY B O 1
ATOM 1098 N N . ARG B 1 69 ? 88.260 20.105 43.298 1.00 2.40 90 ARG B N 1
ATOM 1099 C CA . ARG B 1 69 ? 86.993 20.137 44.015 1.00 2.00 90 ARG B CA 1
ATOM 1100 C C . ARG B 1 69 ? 87.078 19.252 45.237 1.00 2.00 90 ARG B C 1
ATOM 1101 O O . ARG B 1 69 ? 87.903 18.359 45.321 1.00 2.00 90 ARG B O 1
ATOM 1109 N N . THR B 1 70 ? 86.204 19.513 46.188 1.00 2.00 91 THR B N 1
ATOM 1110 C CA . THR B 1 70 ? 86.318 18.934 47.516 1.00 2.00 91 THR B CA 1
ATOM 1111 C C . THR B 1 70 ? 85.451 17.689 47.703 1.00 2.00 91 THR B C 1
ATOM 1112 O O . THR B 1 70 ? 85.857 16.739 48.351 1.00 2.00 91 THR B O 1
ATOM 1116 N N . ALA B 1 71 ? 84.253 17.714 47.141 1.00 2.00 92 ALA B N 1
ATOM 1117 C CA . ALA B 1 71 ? 83.285 16.638 47.330 1.00 2.00 92 ALA B CA 1
ATOM 1118 C C . ALA B 1 71 ? 82.203 16.712 46.278 1.00 2.00 92 ALA B C 1
ATOM 1119 O O . ALA B 1 71 ? 81.993 17.755 45.659 1.00 2.00 92 ALA B O 1
ATOM 1121 N N . VAL B 1 72 ? 81.530 15.588 46.069 1.00 2.00 93 VAL B N 1
ATOM 1122 C CA . VAL B 1 72 ? 80.415 15.524 45.153 1.00 2.00 93 VAL B CA 1
ATOM 1123 C C . VAL B 1 72 ? 79.228 14.981 45.923 1.00 2.00 93 VAL B C 1
ATOM 1124 O O . VAL B 1 72 ? 79.355 13.979 46.639 1.00 2.00 93 VAL B O 1
ATOM 1128 N N . TRP B 1 73 ? 78.097 15.675 45.806 1.00 2.00 94 TRP B N 1
ATOM 1129 C CA . TRP B 1 73 ? 76.844 15.289 46.434 1.00 2.00 94 TRP B CA 1
ATOM 1130 C C . TRP B 1 73 ? 75.872 14.898 45.326 1.00 2.00 94 TRP B C 1
ATOM 1131 O O . TRP B 1 73 ? 75.772 15.600 44.315 1.00 2.00 94 TRP B O 1
ATOM 1142 N N . LEU B 1 74 ? 75.197 13.760 45.504 1.00 2.00 95 LEU B N 1
ATOM 1143 C CA . LEU B 1 74 ? 74.174 13.295 44.568 1.00 2.00 95 LEU B CA 1
ATOM 1144 C C . LEU B 1 74 ? 72.869 13.160 45.311 1.00 2.00 95 LEU B C 1
ATOM 1145 O O . LEU B 1 74 ? 72.801 12.429 46.299 1.00 2.00 95 LEU B O 1
ATOM 1150 N N . HIS B 1 75 ? 71.842 13.858 44.846 1.00 2.00 96 HIS B N 1
ATOM 1151 C CA . HIS B 1 75 ? 70.550 13.800 45.488 1.00 2.00 96 HIS B CA 1
ATOM 1152 C C . HIS B 1 75 ? 69.649 12.998 44.565 1.00 2.00 96 HIS B C 1
ATOM 1153 O O . HIS B 1 75 ? 69.427 13.377 43.422 1.00 2.00 96 HIS B O 1
ATOM 1160 N N . ILE B 1 76 ? 69.171 11.866 45.063 1.00 2.00 97 ILE B N 1
ATOM 1161 C CA . ILE B 1 76 ? 68.523 10.874 44.210 1.00 2.00 97 ILE B CA 1
ATOM 1162 C C . ILE B 1 76 ? 67.133 10.525 44.753 1.00 2.00 97 ILE B C 1
ATOM 1163 O O . ILE B 1 76 ? 67.005 9.890 45.812 1.00 2.00 97 ILE B O 1
ATOM 1168 N N . PRO B 1 77 ? 66.084 10.965 44.032 1.00 2.00 98 PRO B N 1
ATOM 1169 C CA . PRO B 1 77 ? 64.726 10.603 44.421 1.00 2.00 98 PRO B CA 1
ATOM 1170 C C . PRO B 1 77 ? 64.580 9.078 44.383 1.00 2.00 98 PRO B C 1
ATOM 1171 O O . PRO B 1 77 ? 65.234 8.429 43.581 1.00 2.00 98 PRO B O 1
ATOM 1175 N N . ILE B 1 78 ? 63.759 8.520 45.264 1.00 2.00 99 ILE B N 1
ATOM 1176 C CA . ILE B 1 78 ? 63.732 7.065 45.452 1.00 2.00 99 ILE B CA 1
ATOM 1177 C C . ILE B 1 78 ? 63.439 6.311 44.145 1.00 2.00 99 ILE B C 1
ATOM 1178 O O . ILE B 1 78 ? 64.084 5.304 43.848 1.00 2.00 99 ILE B O 1
ATOM 1183 N N . LEU B 1 79 ? 62.516 6.820 43.335 1.00 2.00 100 LEU B N 1
ATOM 1184 C CA . LEU B 1 79 ? 62.158 6.128 42.089 1.00 2.45 100 LEU B CA 1
ATOM 1185 C C . LEU B 1 79 ? 63.283 6.129 41.039 1.00 2.70 100 LEU B C 1
ATOM 1186 O O . LEU B 1 79 ? 63.250 5.348 40.090 1.00 2.75 100 LEU B O 1
ATOM 1191 N N . GLN B 1 80 ? 64.277 6.997 41.219 1.00 2.84 101 GLN B N 1
ATOM 1192 C CA . GLN B 1 80 ? 65.418 7.047 40.321 1.00 2.80 101 GLN B CA 1
ATOM 1193 C C . GLN B 1 80 ? 66.636 6.367 40.935 1.00 2.76 101 GLN B C 1
ATOM 1194 O O . GLN B 1 80 ? 67.776 6.640 40.539 1.00 3.00 101 GLN B O 1
ATOM 1200 N N . SER B 1 81 ? 66.399 5.450 41.873 1.00 2.63 102 SER B N 1
ATOM 1201 C CA . SER B 1 81 ? 67.494 4.785 42.593 1.00 2.63 102 SER B CA 1
ATOM 1202 C C . SER B 1 81 ? 68.394 3.906 41.712 1.00 2.39 102 SER B C 1
ATOM 1203 O O . SER B 1 81 ? 69.408 3.394 42.186 1.00 2.43 102 SER B O 1
ATOM 1206 N N . ARG B 1 82 ? 68.035 3.734 40.440 1.00 2.00 103 ARG B N 1
ATOM 1207 C CA . ARG B 1 82 ? 68.892 3.017 39.497 1.00 2.00 103 ARG B CA 1
ATOM 1208 C C . ARG B 1 82 ? 70.275 3.690 39.341 1.00 2.00 103 ARG B C 1
ATOM 1209 O O . ARG B 1 82 ? 71.228 3.063 38.881 1.00 2.00 103 ARG B O 1
ATOM 1217 N N . PHE B 1 83 ? 70.379 4.963 39.711 1.00 2.00 104 PHE B N 1
ATOM 1218 C CA . PHE B 1 83 ? 71.645 5.675 39.603 1.00 2.00 104 PHE B CA 1
ATOM 1219 C C . PHE B 1 83 ? 72.562 5.430 40.795 1.00 2.00 104 PHE B C 1
ATOM 1220 O O . PHE B 1 83 ? 73.738 5.846 40.763 1.00 2.00 104 PHE B O 1
ATOM 1228 N N . ILE B 1 84 ? 72.050 4.771 41.840 1.00 2.00 105 ILE B N 1
ATOM 1229 C CA . ILE B 1 84 ? 72.846 4.548 43.048 1.00 2.00 105 ILE B CA 1
ATOM 1230 C C . ILE B 1 84 ? 74.018 3.567 42.812 1.00 2.00 105 ILE B C 1
ATOM 1231 O O . ILE B 1 84 ? 75.186 3.922 43.004 1.00 2.00 105 ILE B O 1
ATOM 1236 N N . ALA B 1 85 ? 73.717 2.353 42.380 1.00 2.00 106 ALA B N 1
ATOM 1237 C CA . ALA B 1 85 ? 74.763 1.328 42.196 1.00 2.00 106 ALA B CA 1
ATOM 1238 C C . ALA B 1 85 ? 75.906 1.796 41.278 1.00 2.00 106 ALA B C 1
ATOM 1239 O O . ALA B 1 85 ? 77.071 1.729 41.654 1.00 2.00 106 ALA B O 1
ATOM 1241 N N . PRO B 1 86 ? 75.580 2.316 40.095 1.00 2.00 107 PRO B N 1
ATOM 1242 C CA . PRO B 1 86 ? 76.635 2.907 39.251 1.00 2.00 107 PRO B CA 1
ATOM 1243 C C . PRO B 1 86 ? 77.542 3.921 39.987 1.00 2.00 107 PRO B C 1
ATOM 1244 O O . PRO B 1 86 ? 78.760 3.906 39.813 1.00 2.00 107 PRO B O 1
ATOM 1248 N N . ALA B 1 87 ? 76.949 4.782 40.807 1.00 2.00 108 ALA B N 1
ATOM 1249 C CA . ALA B 1 87 ? 77.719 5.749 41.593 1.00 2.00 108 ALA B CA 1
ATOM 1250 C C . ALA B 1 87 ? 78.573 5.067 42.673 1.00 2.00 108 ALA B C 1
ATOM 1251 O O . ALA B 1 87 ? 79.729 5.447 42.906 1.00 2.00 108 ALA B O 1
ATOM 1253 N N . ALA B 1 88 ? 78.003 4.065 43.332 1.00 2.00 109 ALA B N 1
ATOM 1254 C CA . ALA B 1 88 ? 78.746 3.307 44.335 1.00 2.00 109 ALA B CA 1
ATOM 1255 C C . ALA B 1 88 ? 80.018 2.696 43.723 1.00 2.00 109 ALA B C 1
ATOM 1256 O O . ALA B 1 88 ? 81.099 2.724 44.345 1.00 2.00 109 ALA B O 1
ATOM 1258 N N . SER B 1 89 ? 79.907 2.210 42.486 1.00 2.00 110 SER B N 1
ATOM 1259 C CA A SER B 1 89 ? 81.054 1.614 41.796 0.50 2.00 110 SER B CA 1
ATOM 1260 C CA B SER B 1 89 ? 81.054 1.610 41.793 0.50 2.00 110 SER B CA 1
ATOM 1261 C C . SER B 1 89 ? 82.143 2.645 41.507 1.00 2.00 110 SER B C 1
ATOM 1262 O O . SER B 1 89 ? 83.274 2.281 41.225 1.00 2.00 110 SER B O 1
ATOM 1267 N N . LEU B 1 90 ? 81.792 3.933 41.578 1.00 2.00 111 LEU B N 1
ATOM 1268 C CA . LEU B 1 90 ? 82.771 5.004 41.438 1.00 2.02 111 LEU B CA 1
ATOM 1269 C C . LEU B 1 90 ? 83.266 5.539 42.795 1.00 2.35 111 LEU B C 1
ATOM 1270 O O . LEU B 1 90 ? 84.081 6.470 42.839 1.00 2.28 111 LEU B O 1
ATOM 1275 N N . GLY B 1 91 ? 82.786 4.951 43.892 1.00 2.24 112 GLY B N 1
ATOM 1276 C CA . GLY B 1 91 ? 83.236 5.340 45.235 1.00 2.25 112 GLY B CA 1
ATOM 1277 C C . GLY B 1 91 ? 82.236 6.106 46.097 1.00 2.39 112 GLY B C 1
ATOM 1278 O O . GLY B 1 91 ? 82.521 6.402 47.252 1.00 2.59 112 GLY B O 1
ATOM 1279 N N . PHE B 1 92 ? 81.062 6.417 45.559 1.00 2.32 113 PHE B N 1
ATOM 1280 C CA . PHE B 1 92 ? 80.039 7.100 46.332 1.00 2.32 113 PHE B CA 1
ATOM 1281 C C . PHE B 1 92 ? 79.459 6.207 47.420 1.00 3.02 113 PHE B C 1
ATOM 1282 O O . PHE B 1 92 ? 79.288 5.007 47.222 1.00 2.91 113 PHE B O 1
ATOM 1290 N N . CYS B 1 93 ? 79.140 6.818 48.557 1.00 3.92 114 CYS B N 1
ATOM 1291 C CA . CYS B 1 93 ? 78.527 6.137 49.692 1.00 4.66 114 CYS B CA 1
ATOM 1292 C C . CYS B 1 93 ? 77.267 6.872 50.083 1.00 4.33 114 CYS B C 1
ATOM 1293 O O . CYS B 1 93 ? 77.108 8.047 49.748 1.00 4.51 114 CYS B O 1
ATOM 1296 N N . PHE B 1 94 ? 76.369 6.186 50.779 1.00 4.18 115 PHE B N 1
ATOM 1297 C CA . PHE B 1 94 ? 75.185 6.838 51.333 1.00 4.50 115 PHE B CA 1
ATOM 1298 C C . PHE B 1 94 ? 75.631 7.847 52.387 1.00 4.82 115 PHE B C 1
ATOM 1299 O O . PHE B 1 94 ? 76.521 7.556 53.186 1.00 4.24 115 PHE B O 1
ATOM 1307 N N . HIS B 1 95 ? 75.018 9.028 52.360 1.00 5.30 116 HIS B N 1
ATOM 1308 C CA . HIS B 1 95 ? 75.161 10.037 53.417 1.00 5.69 116 HIS B CA 1
ATOM 1309 C C . HIS B 1 95 ? 73.918 9.998 54.305 1.00 6.49 116 HIS B C 1
ATOM 1310 O O . HIS B 1 95 ? 74.019 9.996 55.528 1.00 5.94 116 HIS B O 1
ATOM 1317 N N A HIS B 1 96 ? 72.754 9.956 53.659 0.50 7.02 117 HIS B N 1
ATOM 1318 N N B HIS B 1 96 ? 72.748 10.011 53.674 0.50 7.39 117 HIS B N 1
ATOM 1319 C CA A HIS B 1 96 ? 71.458 9.902 54.329 0.50 7.46 117 HIS B CA 1
ATOM 1320 C CA B HIS B 1 96 ? 71.486 9.803 54.377 0.50 8.10 117 HIS B CA 1
ATOM 1321 C C A HIS B 1 96 ? 70.458 9.302 53.353 0.50 8.05 117 HIS B C 1
ATOM 1322 C C B HIS B 1 96 ? 70.399 9.398 53.398 0.50 8.42 117 HIS B C 1
ATOM 1323 O O A HIS B 1 96 ? 70.586 9.481 52.143 0.50 8.11 117 HIS B O 1
ATOM 1324 O O B HIS B 1 96 ? 70.400 9.817 52.244 0.50 8.52 117 HIS B O 1
ATOM 1337 N N . ALA B 1 97 ? 69.486 8.564 53.872 1.00 8.69 118 ALA B N 1
ATOM 1338 C CA . ALA B 1 97 ? 68.383 8.067 53.056 1.00 9.76 118 ALA B CA 1
ATOM 1339 C C . ALA B 1 97 ? 67.171 8.048 53.941 1.00 10.77 118 ALA B C 1
ATOM 1340 O O . ALA B 1 97 ? 67.175 7.403 54.987 1.00 11.40 118 ALA B O 1
ATOM 1342 N N . GLU B 1 98 ? 66.136 8.768 53.534 1.00 11.72 119 GLU B N 1
ATOM 1343 C CA . GLU B 1 98 ? 64.932 8.855 54.332 1.00 12.03 119 GLU B CA 1
ATOM 1344 C C . GLU B 1 98 ? 63.737 9.019 53.424 1.00 11.27 119 GLU B C 1
ATOM 1345 O O . GLU B 1 98 ? 63.814 9.691 52.409 1.00 11.27 119 GLU B O 1
ATOM 1351 N N . SER B 1 99 ? 62.643 8.367 53.786 1.00 10.61 120 SER B N 1
ATOM 1352 C CA . SER B 1 99 ? 61.382 8.553 53.093 1.00 9.76 120 SER B CA 1
ATOM 1353 C C . SER B 1 99 ? 61.552 8.381 51.572 1.00 8.70 120 SER B C 1
ATOM 1354 O O . SER B 1 99 ? 61.825 7.271 51.103 1.00 8.13 120 SER B O 1
ATOM 1357 N N . ASP B 1 100 ? 61.454 9.477 50.820 1.00 7.59 121 ASP B N 1
ATOM 1358 C CA . ASP B 1 100 ? 61.342 9.426 49.364 1.00 6.94 121 ASP B CA 1
ATOM 1359 C C . ASP B 1 100 ? 62.607 9.850 48.623 1.00 5.62 121 ASP B C 1
ATOM 1360 O O . ASP B 1 100 ? 62.559 10.130 47.423 1.00 5.48 121 ASP B O 1
ATOM 1365 N N . SER B 1 101 ? 63.740 9.903 49.314 1.00 3.88 122 SER B N 1
ATOM 1366 C CA . SER B 1 101 ? 65.008 10.150 48.626 1.00 2.89 122 SER B CA 1
ATOM 1367 C C . SER B 1 101 ? 66.241 9.830 49.454 1.00 2.00 122 SER B C 1
ATOM 1368 O O . SER B 1 101 ? 66.163 9.626 50.666 1.00 2.00 122 SER B O 1
ATOM 1371 N N . SER B 1 102 ? 67.381 9.787 48.767 1.00 2.00 123 SER B N 1
ATOM 1372 C CA . SER B 1 102 ? 68.665 9.544 49.409 1.00 2.00 123 SER B CA 1
ATOM 1373 C C . SER B 1 102 ? 69.723 10.497 48.882 1.00 2.00 123 SER B C 1
ATOM 1374 O O . SER B 1 102 ? 69.580 11.080 47.813 1.00 2.00 123 SER B O 1
ATOM 1377 N N . THR B 1 103 ? 70.788 10.646 49.647 1.00 2.00 124 THR B N 1
ATOM 1378 C CA . THR B 1 103 ? 71.897 11.505 49.278 1.00 2.00 124 THR B CA 1
ATOM 1379 C C . THR B 1 103 ? 73.176 10.700 49.367 1.00 2.00 124 THR B C 1
ATOM 1380 O O . THR B 1 103 ? 73.431 10.053 50.385 1.00 2.00 124 THR B O 1
ATOM 1384 N N . LEU B 1 104 ? 73.959 10.745 48.297 1.00 2.00 125 LEU B N 1
ATOM 1385 C CA . LEU B 1 104 ? 75.237 10.047 48.221 1.00 2.00 125 LEU B CA 1
ATOM 1386 C C . LEU B 1 104 ? 76.393 11.042 48.186 1.00 2.00 125 LEU B C 1
ATOM 1387 O O . LEU B 1 104 ? 76.250 12.139 47.657 1.00 2.00 125 LEU B O 1
ATOM 1392 N N . THR B 1 105 ? 77.539 10.655 48.733 1.00 2.00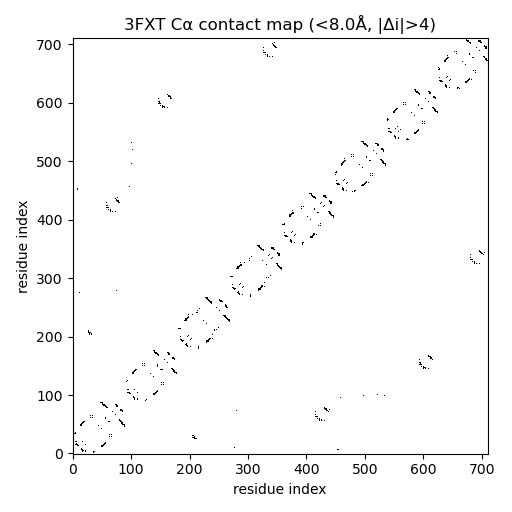 126 THR B N 1
ATOM 1393 C CA . THR B 1 105 ? 78.702 11.517 48.722 1.00 2.64 126 THR B CA 1
ATOM 1394 C C . THR B 1 105 ? 79.949 10.804 48.256 1.00 2.84 126 THR B C 1
ATOM 1395 O O . THR B 1 105 ? 80.114 9.597 48.459 1.00 2.33 126 THR B O 1
ATOM 1399 N N . LEU B 1 106 ? 80.832 11.584 47.641 1.00 3.52 127 LEU B N 1
ATOM 1400 C CA . LEU B 1 106 ? 82.191 11.156 47.325 1.00 4.00 127 LEU B CA 1
ATOM 1401 C C . LEU B 1 106 ? 83.128 12.299 47.683 1.00 4.99 127 LEU B C 1
ATOM 1402 O O . LEU B 1 106 ? 83.006 13.386 47.130 1.00 4.41 127 LEU B O 1
ATOM 1407 N N . TRP B 1 107 ? 84.046 12.045 48.615 1.00 6.40 128 TRP B N 1
ATOM 1408 C CA . TRP B 1 107 ? 85.014 13.044 49.069 1.00 7.61 128 TRP B CA 1
ATOM 1409 C C . TRP B 1 107 ? 86.295 12.873 48.289 1.00 9.35 128 TRP B C 1
ATOM 1410 O O . TRP B 1 107 ? 86.959 11.853 48.409 1.00 9.04 128 TRP B O 1
ATOM 1421 N N . LEU B 1 108 ? 86.640 13.885 47.500 1.00 12.00 129 LEU B N 1
ATOM 1422 C CA . LEU B 1 108 ? 87.712 13.776 46.514 1.00 14.24 129 LEU B CA 1
ATOM 1423 C C . LEU B 1 108 ? 89.120 13.961 47.073 1.00 16.65 129 LEU B C 1
ATOM 1424 O O . LEU B 1 108 ? 90.097 13.663 46.393 1.00 17.40 129 LEU B O 1
ATOM 1429 N N . ARG B 1 109 ? 89.225 14.486 48.284 1.00 19.61 130 ARG B N 1
ATOM 1430 C CA . ARG B 1 109 ? 90.509 14.533 48.997 1.00 22.07 130 ARG B CA 1
ATOM 1431 C C . ARG B 1 109 ? 90.571 13.447 50.083 1.00 23.58 130 ARG B C 1
ATOM 1432 O O . ARG B 1 109 ? 91.588 13.289 50.767 1.00 24.12 130 ARG B O 1
ATOM 1440 N N . GLU B 1 110 ? 89.447 12.734 50.228 1.00 25.27 131 GLU B N 1
ATOM 1441 C CA . GLU B 1 110 ? 89.315 11.448 50.948 1.00 26.33 131 GLU B CA 1
ATOM 1442 C C . GLU B 1 110 ? 89.408 11.535 52.475 1.00 26.78 131 GLU B C 1
ATOM 1443 O O . GLU B 1 110 ? 88.396 11.364 53.171 1.00 27.35 131 GLU B O 1
ATOM 1449 N N . GLN C 1 21 ? 67.474 38.644 30.823 1.00 26.26 42 GLN C N 1
ATOM 1450 C CA . GLN C 1 21 ? 67.484 38.202 29.393 1.00 26.17 42 GLN C CA 1
ATOM 1451 C C . GLN C 1 21 ? 66.724 39.187 28.483 1.00 25.33 42 GLN C C 1
ATOM 1452 O O . GLN C 1 21 ? 66.962 39.215 27.273 1.00 25.85 42 GLN C O 1
ATOM 1458 N N . SER C 1 22 ? 65.828 39.994 29.057 1.00 23.90 43 SER C N 1
ATOM 1459 C CA . SER C 1 22 ? 65.079 40.982 28.276 1.00 22.82 43 SER C CA 1
ATOM 1460 C C . SER C 1 22 ? 65.654 42.396 28.449 1.00 21.37 43 SER C C 1
ATOM 1461 O O . SER C 1 22 ? 65.810 42.884 29.573 1.00 21.81 43 SER C O 1
ATOM 1464 N N . MET C 1 23 ? 65.948 43.057 27.333 1.00 19.01 44 MET C N 1
ATOM 1465 C CA . MET C 1 23 ? 66.678 44.318 27.372 1.00 17.17 44 MET C CA 1
ATOM 1466 C C . MET C 1 23 ? 65.807 45.488 27.842 1.00 15.74 44 MET C C 1
ATOM 1467 O O . MET C 1 23 ? 64.727 45.736 27.301 1.00 14.98 44 MET C O 1
ATOM 1472 N N . ASP C 1 24 ? 66.302 46.210 28.838 1.00 13.90 45 ASP C N 1
ATOM 1473 C CA . ASP C 1 24 ? 65.624 47.393 29.346 1.00 12.98 45 ASP C CA 1
ATOM 1474 C C . ASP C 1 24 ? 66.029 48.630 28.532 1.00 11.51 45 ASP C C 1
ATOM 1475 O O . ASP C 1 24 ? 67.163 49.078 28.590 1.00 11.29 45 ASP C O 1
ATOM 1480 N N . LEU C 1 25 ? 65.087 49.178 27.776 1.00 9.79 46 LEU C 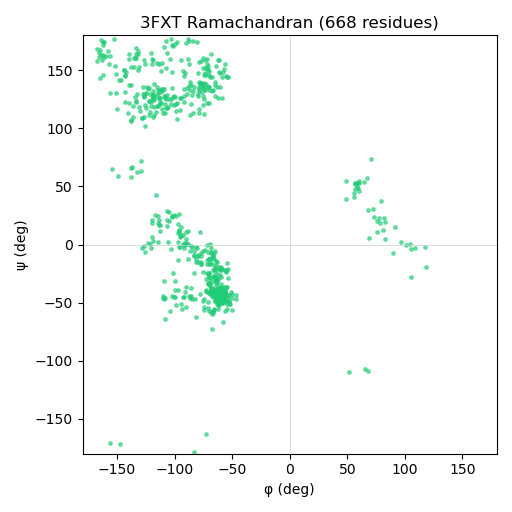N 1
ATOM 1481 C CA . LEU C 1 25 ? 65.342 50.372 26.962 1.00 8.55 46 LEU C CA 1
ATOM 1482 C C . LEU C 1 25 ? 65.227 51.693 27.750 1.00 7.51 46 LEU C C 1
ATOM 1483 O O . LEU C 1 25 ? 65.519 52.757 27.211 1.00 7.29 46 LEU C O 1
ATOM 1488 N N . GLN C 1 26 ? 64.814 51.619 29.012 1.00 6.63 47 GLN C N 1
ATOM 1489 C CA . GLN C 1 26 ? 64.759 52.789 29.887 1.00 6.33 47 GLN C CA 1
ATOM 1490 C C . GLN C 1 26 ? 63.831 53.838 29.304 1.00 5.49 47 GLN C C 1
ATOM 1491 O O . GLN C 1 26 ? 64.225 54.987 29.125 1.00 5.59 47 GLN C O 1
ATOM 1497 N N . GLY C 1 27 ? 62.610 53.423 28.987 1.00 4.56 48 GLY C N 1
ATOM 1498 C CA . GLY C 1 27 ? 61.615 54.308 28.391 1.00 3.95 48 GLY C CA 1
ATOM 1499 C C . GLY C 1 27 ? 61.058 55.286 29.412 1.00 3.21 48 GLY C C 1
ATOM 1500 O O . GLY C 1 27 ? 60.737 54.892 30.525 1.00 2.82 48 GLY C O 1
ATOM 1501 N N . GLU C 1 28 ? 60.983 56.563 29.038 1.00 2.53 49 GLU C N 1
ATOM 1502 C CA . GLU C 1 28 ? 60.396 57.589 29.884 1.00 2.02 49 GLU C CA 1
ATOM 1503 C C . GLU C 1 28 ? 58.971 57.877 29.402 1.00 2.00 49 GLU C C 1
ATOM 1504 O O . GLU C 1 28 ? 58.750 58.173 28.221 1.00 2.00 49 GLU C O 1
ATOM 1510 N N . LEU C 1 29 ? 58.024 57.810 30.336 1.00 2.00 50 LEU C N 1
ATOM 1511 C CA . LEU C 1 29 ? 56.602 57.959 30.035 1.00 2.05 50 LEU C CA 1
ATOM 1512 C C . LEU C 1 29 ? 56.217 59.445 30.113 1.00 2.00 50 LEU C C 1
ATOM 1513 O O . LEU C 1 29 ? 56.571 60.127 31.067 1.00 2.00 50 LEU C O 1
ATOM 1518 N N . ASP C 1 30 ? 55.549 59.958 29.082 1.00 2.00 51 ASP C N 1
ATOM 1519 C CA . ASP C 1 30 ? 55.106 61.363 29.085 1.00 2.07 51 ASP C CA 1
ATOM 1520 C C . ASP C 1 30 ? 53.615 61.481 29.403 1.00 2.83 51 ASP C C 1
ATOM 1521 O O . ASP C 1 30 ? 52.904 60.476 29.453 1.00 2.54 51 ASP C O 1
ATOM 1526 N N . ARG C 1 31 ? 53.151 62.714 29.604 1.00 3.84 52 ARG C N 1
ATOM 1527 C CA . ARG C 1 31 ? 51.750 62.976 29.949 1.00 4.80 52 ARG C CA 1
ATOM 1528 C C . ARG C 1 31 ? 50.738 62.499 28.896 1.00 4.92 52 ARG C C 1
ATOM 1529 O O . ARG C 1 31 ? 49.566 62.285 29.227 1.00 4.95 52 ARG C O 1
ATOM 1537 N N . PHE C 1 32 ? 51.174 62.337 27.643 1.00 4.70 53 PHE C N 1
ATOM 1538 C CA . PHE C 1 32 ? 50.264 61.959 26.547 1.00 4.86 53 PHE C CA 1
ATOM 1539 C C . PHE C 1 32 ? 50.208 60.448 26.347 1.00 4.20 53 PHE C C 1
ATOM 1540 O O . PHE C 1 32 ? 49.616 59.954 25.384 1.00 4.22 53 PHE C O 1
ATOM 1548 N N . GLY C 1 33 ? 50.828 59.716 27.259 1.00 3.29 54 GLY C N 1
ATOM 1549 C CA . GLY C 1 33 ? 50.897 58.271 27.149 1.00 2.95 54 GLY C CA 1
ATOM 1550 C C . GLY C 1 33 ? 52.005 57.783 26.236 1.00 2.56 54 GLY C C 1
ATOM 1551 O O . GLY C 1 33 ? 52.116 56.579 25.986 1.00 2.61 54 GLY C O 1
ATOM 1552 N N . GLY C 1 34 ? 52.827 58.702 25.736 1.00 2.00 55 GLY C N 1
ATOM 1553 C CA . GLY C 1 34 ? 53.994 58.321 24.935 1.00 2.00 55 GLY C CA 1
ATOM 1554 C C . GLY C 1 34 ? 55.186 57.847 25.766 1.00 2.00 55 GLY C C 1
ATOM 1555 O O . GLY C 1 34 ? 55.305 58.182 26.948 1.00 2.00 55 GLY C O 1
ATOM 1556 N N . ILE C 1 35 ? 56.061 57.064 25.132 1.00 2.00 56 ILE C N 1
ATOM 1557 C CA . ILE C 1 35 ? 57.307 56.570 25.744 1.00 2.00 56 ILE C CA 1
ATOM 1558 C C . ILE C 1 35 ? 58.536 57.081 24.973 1.00 2.00 56 ILE C C 1
ATOM 1559 O O . ILE C 1 35 ? 58.605 56.908 23.752 1.00 2.00 56 ILE C O 1
ATOM 1564 N N . SER C 1 36 ? 59.509 57.668 25.673 1.00 2.00 57 SER C N 1
ATOM 1565 C CA . SER C 1 36 ? 60.730 58.165 25.029 1.00 2.00 57 SER C CA 1
ATOM 1566 C C . SER C 1 36 ? 61.961 57.330 25.383 1.00 2.00 57 SER C C 1
ATOM 1567 O O . SER C 1 36 ? 62.170 56.999 26.542 1.00 2.00 57 SER C O 1
ATOM 1570 N N . VAL C 1 37 ? 62.751 56.983 24.364 1.00 2.00 58 VAL C N 1
ATOM 1571 C CA . VAL C 1 37 ? 63.988 56.223 24.527 1.00 2.00 58 VAL C CA 1
ATOM 1572 C C . VAL C 1 37 ? 65.131 57.067 24.000 1.00 2.00 58 VAL C C 1
ATOM 1573 O O . VAL C 1 37 ? 65.071 57.543 22.871 1.00 2.00 58 VAL C O 1
ATOM 1577 N N . ARG C 1 38 ? 66.145 57.294 24.832 1.00 2.00 59 ARG C N 1
ATOM 1578 C CA . ARG C 1 38 ? 67.364 57.977 24.406 1.00 2.00 59 ARG C CA 1
ATOM 1579 C C . ARG C 1 38 ? 68.489 56.964 24.304 1.00 2.00 59 ARG C C 1
ATOM 1580 O O . ARG C 1 38 ? 68.798 56.263 25.271 1.00 2.00 59 ARG C O 1
ATOM 1588 N N . LEU C 1 39 ? 69.123 56.901 23.142 1.00 2.00 60 LEU C N 1
ATOM 1589 C CA . LEU C 1 39 ? 70.162 55.917 22.932 1.00 2.00 60 LEU C CA 1
ATOM 1590 C C . LEU C 1 39 ? 71.396 56.246 23.760 1.00 2.00 60 LEU C C 1
ATOM 1591 O O . LEU C 1 39 ? 72.126 55.330 24.167 1.00 2.00 60 LEU C O 1
ATOM 1596 N N . ALA C 1 40 ? 71.615 57.529 24.044 1.00 2.00 61 ALA C N 1
ATOM 1597 C CA . ALA C 1 40 ? 72.754 57.920 24.893 1.00 2.00 61 ALA C CA 1
ATOM 1598 C C . ALA C 1 40 ? 72.568 57.503 26.352 1.00 2.00 61 ALA C C 1
ATOM 1599 O O . ALA C 1 40 ? 73.558 57.314 27.052 1.00 2.00 61 ALA C O 1
ATOM 1601 N N . ARG C 1 41 ? 71.321 57.333 26.799 1.00 2.54 62 ARG C N 1
ATOM 1602 C CA . ARG C 1 41 ? 71.063 56.732 28.109 1.00 3.64 62 ARG C CA 1
ATOM 1603 C C . ARG C 1 41 ? 71.230 55.237 28.026 1.00 4.28 62 ARG C C 1
ATOM 1604 O O . ARG C 1 41 ? 71.750 54.619 28.928 1.00 4.21 62 ARG C O 1
ATOM 1612 N N . LEU C 1 42 ? 70.718 54.646 26.961 1.00 5.61 63 LEU C N 1
ATOM 1613 C CA . LEU C 1 42 ? 70.728 53.192 26.836 1.00 6.49 63 LEU C CA 1
ATOM 1614 C C . LEU C 1 42 ? 72.123 52.623 26.620 1.00 6.60 63 LEU C C 1
ATOM 1615 O O . LEU C 1 42 ? 72.394 51.482 26.992 1.00 7.19 63 LEU C O 1
ATOM 1620 N N . ASP C 1 43 ? 73.001 53.425 26.026 1.00 6.76 64 ASP C N 1
ATOM 1621 C CA . ASP C 1 43 ? 74.296 52.957 25.524 1.00 6.50 64 ASP C CA 1
ATOM 1622 C C . ASP C 1 43 ? 75.275 54.119 25.498 1.00 6.09 64 ASP C C 1
ATOM 1623 O O . ASP C 1 43 ? 75.727 54.537 24.434 1.00 6.33 64 ASP C O 1
ATOM 1628 N N . ALA C 1 44 ? 75.598 54.646 26.675 1.00 5.88 65 ALA C N 1
ATOM 1629 C CA . ALA C 1 44 ? 76.466 55.821 26.792 1.00 5.63 65 ALA C CA 1
ATOM 1630 C C . ALA C 1 44 ? 77.871 55.555 26.275 1.00 5.51 65 ALA C C 1
ATOM 1631 O O . ALA C 1 44 ? 78.587 56.475 25.883 1.00 5.27 65 ALA C O 1
ATOM 1633 N N . LEU C 1 45 ? 78.277 54.295 26.298 1.00 5.69 66 LEU C N 1
ATOM 1634 C CA . LEU C 1 45 ? 79.625 53.939 25.876 1.00 5.81 66 LEU C CA 1
ATOM 1635 C C . LEU C 1 45 ? 79.720 53.582 24.388 1.00 5.38 66 LEU C C 1
ATOM 1636 O O . LEU C 1 45 ? 80.808 53.340 23.885 1.00 5.32 66 LEU C O 1
ATOM 1641 N N . ASP C 1 46 ? 78.583 53.571 23.698 1.00 5.22 67 ASP C N 1
ATOM 1642 C CA . ASP C 1 46 ? 78.522 53.279 22.262 1.00 5.03 67 ASP C CA 1
ATOM 1643 C C . ASP C 1 46 ? 79.101 51.893 21.964 1.00 4.59 67 ASP C C 1
ATOM 1644 O O . ASP C 1 46 ? 79.973 51.734 21.109 1.00 4.42 67 ASP C O 1
ATOM 1649 N N . ARG C 1 47 ? 78.578 50.909 22.685 1.00 3.93 68 ARG C N 1
ATOM 1650 C CA . ARG C 1 47 ? 79.034 49.536 22.627 1.00 3.72 68 ARG C CA 1
ATOM 1651 C C . ARG C 1 47 ? 77.943 48.567 22.221 1.00 3.16 68 ARG C C 1
ATOM 1652 O O . ARG C 1 47 ? 78.195 47.373 22.117 1.00 2.96 68 ARG C O 1
ATOM 1660 N N . LEU C 1 48 ? 76.744 49.075 21.968 1.00 2.92 69 LEU C N 1
ATOM 1661 C CA . LEU C 1 48 ? 75.593 48.209 21.733 1.00 2.82 69 LEU C CA 1
ATOM 1662 C C . LEU C 1 48 ? 75.462 47.861 20.255 1.00 2.91 69 LEU C C 1
ATOM 1663 O O . LEU C 1 48 ? 75.565 48.720 19.376 1.00 2.93 69 LEU C O 1
ATOM 1668 N N . ASP C 1 49 ? 75.226 46.579 20.011 1.00 2.90 70 ASP C N 1
ATOM 1669 C CA . ASP C 1 49 ? 75.061 46.039 18.678 1.00 2.69 70 ASP C CA 1
ATOM 1670 C C . ASP C 1 49 ? 73.661 46.324 18.140 1.00 2.46 70 ASP C C 1
ATOM 1671 O O . ASP C 1 49 ? 72.667 46.227 18.868 1.00 2.46 70 ASP C O 1
ATOM 1676 N N . ALA C 1 50 ? 73.605 46.662 16.854 1.00 2.00 71 ALA C N 1
ATOM 1677 C CA . ALA C 1 50 ? 72.379 47.094 16.201 1.00 2.00 71 ALA C CA 1
ATOM 1678 C C . ALA C 1 50 ? 71.305 46.012 16.195 1.00 2.00 71 ALA C C 1
ATOM 1679 O O . ALA C 1 50 ? 70.124 46.293 16.429 1.00 2.00 71 ALA C O 1
ATOM 1681 N N . ALA C 1 51 ? 71.711 44.786 15.898 1.00 2.00 72 ALA C N 1
ATOM 1682 C CA . ALA C 1 51 ? 70.790 43.665 15.846 1.00 2.00 72 ALA C CA 1
ATOM 1683 C C . ALA C 1 51 ? 70.227 43.370 17.244 1.00 2.00 72 ALA C C 1
ATOM 1684 O O . ALA C 1 51 ? 69.063 43.006 17.391 1.00 2.00 72 ALA C O 1
ATOM 1686 N N . ALA C 1 52 ? 71.067 43.516 18.261 1.00 2.00 73 ALA C N 1
ATOM 1687 C CA . ALA C 1 52 ? 70.634 43.340 19.644 1.00 2.00 73 ALA C CA 1
ATOM 1688 C C . ALA C 1 52 ? 69.658 44.455 20.031 1.00 2.00 73 ALA C C 1
ATOM 1689 O O . ALA C 1 52 ? 68.641 44.211 20.674 1.00 2.02 73 ALA C O 1
ATOM 1691 N N . PHE C 1 53 ? 69.955 45.682 19.621 1.00 2.73 74 PHE C N 1
ATOM 1692 C CA . PHE C 1 53 ? 69.011 46.771 19.811 1.00 3.16 74 PHE C CA 1
ATOM 1693 C C . PHE C 1 53 ? 67.679 46.501 19.132 1.00 3.49 74 PHE C C 1
ATOM 1694 O O . PHE C 1 53 ? 66.642 46.783 19.713 1.00 3.73 74 PHE C O 1
ATOM 1702 N N . GLN C 1 54 ? 67.694 45.952 17.922 1.00 4.01 75 GLN C N 1
ATOM 1703 C CA . GLN C 1 54 ? 66.434 45.661 17.220 1.00 4.70 75 GLN C CA 1
ATOM 1704 C C . GLN C 1 54 ? 65.570 44.672 17.981 1.00 4.41 75 GLN C C 1
ATOM 1705 O O . GLN C 1 54 ? 64.367 44.861 18.081 1.00 4.01 75 GLN C O 1
ATOM 1711 N N . LYS C 1 55 ? 66.179 43.610 18.494 1.00 4.91 76 LYS C N 1
ATOM 1712 C CA . LYS C 1 55 ? 65.426 42.607 19.240 1.00 5.30 76 LYS C CA 1
ATOM 1713 C C . LYS C 1 55 ? 64.819 43.220 20.490 1.00 4.93 76 LYS C C 1
ATOM 1714 O O . LYS C 1 55 ? 63.642 43.027 20.757 1.00 4.45 76 LYS C O 1
ATOM 1720 N N . GLY C 1 56 ? 65.627 43.965 21.241 1.00 4.87 77 GLY C N 1
ATOM 1721 C CA . GLY C 1 56 ? 65.140 44.672 22.421 1.00 5.08 77 GLY C CA 1
ATOM 1722 C C . GLY C 1 56 ? 64.003 45.626 22.080 1.00 4.88 77 GLY C C 1
ATOM 1723 O O . GLY C 1 56 ? 63.006 45.677 22.776 1.00 4.54 77 GLY C O 1
ATOM 1724 N N . LEU C 1 57 ? 64.151 46.354 20.977 1.00 5.27 78 LEU C N 1
ATOM 1725 C CA . LEU C 1 57 ? 63.147 47.342 20.558 1.00 5.62 78 LEU C CA 1
ATOM 1726 C C . LEU C 1 57 ? 61.863 46.651 20.108 1.00 5.81 78 LEU C C 1
ATOM 1727 O O . LEU C 1 57 ? 60.770 47.081 20.463 1.00 5.61 78 LEU C O 1
ATOM 1732 N N . GLN C 1 58 ? 62.005 45.570 19.350 1.00 6.19 79 GLN C N 1
ATOM 1733 C CA . GLN C 1 58 ? 60.849 44.774 18.944 1.00 6.74 79 GLN C CA 1
ATOM 1734 C C . GLN C 1 58 ? 60.059 44.333 20.172 1.00 6.54 79 GLN C C 1
ATOM 1735 O O . GLN C 1 58 ? 58.844 44.494 20.210 1.00 6.34 79 GLN C O 1
ATOM 1741 N N . ALA C 1 59 ? 60.761 43.808 21.175 1.00 6.31 80 ALA C N 1
ATOM 1742 C CA . ALA C 1 59 ? 60.123 43.375 22.426 1.00 6.71 80 ALA C CA 1
ATOM 1743 C C . ALA C 1 59 ? 59.485 44.539 23.200 1.00 6.95 80 ALA C C 1
ATOM 1744 O O . ALA C 1 59 ? 58.357 44.426 23.674 1.00 6.69 80 ALA C O 1
ATOM 1746 N N . ALA C 1 60 ? 60.213 45.646 23.320 1.00 7.62 81 ALA C N 1
ATOM 1747 C CA . ALA C 1 60 ? 59.722 46.844 24.017 1.00 8.48 81 ALA C CA 1
ATOM 1748 C C . ALA C 1 60 ? 58.463 47.417 23.371 1.00 8.99 81 ALA C C 1
ATOM 1749 O O . ALA C 1 60 ? 57.543 47.808 24.069 1.00 9.61 81 ALA C O 1
ATOM 1751 N N . VAL C 1 61 ? 58.424 47.452 22.045 1.00 9.48 82 VAL C N 1
ATOM 1752 C CA . VAL C 1 61 ? 57.265 47.960 21.328 1.00 10.13 82 VAL C CA 1
ATOM 1753 C C . VAL C 1 61 ? 56.013 47.099 21.564 1.00 10.88 82 VAL C C 1
ATOM 1754 O O . VAL C 1 61 ? 54.924 47.633 21.801 1.00 10.34 82 VAL C O 1
ATOM 1758 N N . GLN C 1 62 ? 56.174 45.780 21.505 1.00 11.39 83 GLN C N 1
ATOM 1759 C CA . GLN C 1 62 ? 55.058 44.881 21.759 1.00 12.29 83 GLN C CA 1
ATOM 1760 C C . GLN C 1 62 ? 54.505 45.115 23.166 1.00 12.19 83 GLN C C 1
ATOM 1761 O O . GLN C 1 62 ? 53.305 45.297 23.345 1.00 12.20 83 GLN C O 1
ATOM 1767 N N . GLN C 1 63 ? 55.395 45.132 24.154 1.00 12.25 84 GLN C N 1
ATOM 1768 C CA . GLN C 1 63 ? 55.003 45.362 25.546 1.00 12.20 84 GLN C CA 1
ATOM 1769 C C . GLN C 1 63 ? 54.314 46.714 25.699 1.00 11.82 84 GLN C C 1
ATOM 1770 O O . GLN C 1 63 ? 53.286 46.816 26.360 1.00 11.84 84 GLN C O 1
ATOM 1776 N N . TRP C 1 64 ? 54.875 47.747 25.082 1.00 11.40 85 TRP C N 1
ATOM 1777 C CA . TRP C 1 64 ? 54.300 49.078 25.201 1.00 11.20 85 TRP C CA 1
ATOM 1778 C C . TRP C 1 64 ? 52.970 49.206 24.464 1.00 11.52 85 TRP C C 1
ATOM 1779 O O . TRP C 1 64 ? 52.093 49.928 24.916 1.00 11.55 85 TRP C O 1
ATOM 1790 N N . ARG C 1 65 ? 52.816 48.510 23.340 1.00 12.08 86 ARG C N 1
ATOM 1791 C CA . ARG C 1 65 ? 51.526 48.497 22.645 1.00 12.72 86 ARG C CA 1
ATOM 1792 C C . ARG C 1 65 ? 50.487 47.870 23.573 1.00 12.50 86 ARG C C 1
ATOM 1793 O O . ARG C 1 65 ? 49.440 48.459 23.820 1.00 12.41 86 ARG C O 1
ATOM 1801 N N . SER C 1 66 ? 50.821 46.713 24.138 1.00 12.33 87 SER C N 1
ATOM 1802 C CA . SER C 1 66 ? 49.912 46.006 25.033 1.00 12.15 87 SER C CA 1
ATOM 1803 C C . SER C 1 66 ? 49.650 46.791 26.318 1.00 11.69 87 SER C C 1
ATOM 1804 O O . SER C 1 66 ? 48.631 46.594 26.959 1.00 11.52 87 SER C O 1
ATOM 1807 N N . GLU C 1 67 ? 50.563 47.683 26.686 1.00 11.22 88 GLU C N 1
ATOM 1808 C CA . GLU C 1 67 ? 50.354 48.559 27.840 1.00 10.82 88 GLU C CA 1
ATOM 1809 C C . GLU C 1 67 ? 49.405 49.712 27.501 1.00 10.15 88 GLU C C 1
ATOM 1810 O O . GLU C 1 67 ? 49.005 50.471 28.378 1.00 9.85 88 GLU C O 1
ATOM 1816 N N . GLY C 1 68 ? 49.051 49.846 26.230 1.00 9.34 89 GLY C N 1
ATOM 1817 C CA . GLY C 1 68 ? 48.166 50.918 25.806 1.00 8.80 89 GLY C CA 1
ATOM 1818 C C . GLY C 1 68 ? 48.847 52.269 25.693 1.00 8.21 89 GLY C C 1
ATOM 1819 O O . GLY C 1 68 ? 48.188 53.298 25.750 1.00 8.24 89 GLY C O 1
ATOM 1820 N N . ARG C 1 69 ? 50.165 52.275 25.513 1.00 7.47 90 ARG C N 1
ATOM 1821 C CA . ARG C 1 69 ? 50.896 53.525 25.272 1.00 6.82 90 ARG C CA 1
ATOM 1822 C C . ARG C 1 69 ? 50.569 54.066 23.871 1.00 6.17 90 ARG C C 1
ATOM 1823 O O . ARG C 1 69 ? 50.223 53.312 22.954 1.00 5.82 90 ARG C O 1
ATOM 1831 N N . THR C 1 70 ? 50.687 55.376 23.703 1.00 5.28 91 THR C N 1
ATOM 1832 C CA . THR C 1 70 ? 50.196 56.021 22.494 1.00 4.48 91 THR C CA 1
ATOM 1833 C C . THR C 1 70 ? 51.239 56.106 21.369 1.00 3.71 91 THR C C 1
ATOM 1834 O O . THR C 1 70 ? 50.898 55.975 20.199 1.00 3.05 91 THR C O 1
ATOM 1838 N N . ALA C 1 71 ? 52.499 56.327 21.735 1.00 2.65 92 ALA C N 1
ATOM 1839 C CA . ALA C 1 71 ? 53.580 56.479 20.768 1.00 2.00 92 ALA C CA 1
ATOM 1840 C C . ALA C 1 71 ? 54.940 56.152 21.385 1.00 2.00 92 ALA C C 1
ATOM 1841 O O . ALA C 1 71 ? 55.127 56.231 22.600 1.00 2.00 92 ALA C O 1
ATOM 1843 N N . VAL C 1 72 ? 55.885 55.767 20.538 1.00 2.00 93 VAL C N 1
ATOM 1844 C CA . VAL C 1 72 ? 57.255 55.600 20.965 1.00 2.00 93 VAL C CA 1
ATOM 1845 C C . VAL C 1 72 ? 58.144 56.626 20.256 1.00 2.00 93 VAL C C 1
ATOM 1846 O O . VAL C 1 72 ? 57.990 56.864 19.048 1.00 2.00 93 VAL C O 1
ATOM 1850 N N . TRP C 1 73 ? 59.038 57.248 21.025 1.00 2.00 94 TRP C N 1
ATOM 1851 C CA . TRP C 1 73 ? 60.001 58.206 20.503 1.00 2.00 94 TRP C CA 1
ATOM 1852 C C . TRP C 1 73 ? 61.410 57.671 20.742 1.00 2.00 94 TRP C C 1
ATOM 1853 O O . TRP C 1 73 ? 61.690 57.102 21.789 1.00 2.00 94 TRP C O 1
ATOM 1864 N N . LEU C 1 74 ? 62.274 57.831 19.744 1.00 2.00 95 LEU C N 1
ATOM 1865 C CA . LEU C 1 74 ? 63.660 57.393 19.825 1.00 2.00 95 LEU C CA 1
ATOM 1866 C C . LEU C 1 74 ? 64.581 58.551 19.506 1.00 2.00 95 LEU C C 1
ATOM 1867 O O . LEU C 1 74 ? 64.529 59.103 18.400 1.00 2.00 95 LEU C O 1
ATOM 1872 N N . HIS C 1 75 ? 65.437 58.911 20.447 1.00 2.00 96 HIS C N 1
ATOM 1873 C CA A HIS C 1 75 ? 66.450 59.939 20.213 0.50 2.00 96 HIS C CA 1
ATOM 1874 C CA B HIS C 1 75 ? 66.419 59.936 20.188 0.50 2.00 96 HIS C CA 1
ATOM 1875 C C . HIS C 1 75 ? 67.785 59.263 19.982 1.00 2.00 96 HIS C C 1
ATOM 1876 O O . HIS C 1 75 ? 68.293 58.562 20.863 1.00 2.00 96 HIS C O 1
ATOM 1889 N N . ILE C 1 76 ? 68.350 59.459 18.794 1.00 2.00 97 ILE C N 1
ATOM 1890 C CA . ILE C 1 76 ? 69.572 58.783 18.386 1.00 2.00 97 ILE C CA 1
ATOM 1891 C C . ILE C 1 76 ? 70.692 59.768 18.001 1.00 2.00 97 ILE C C 1
ATOM 1892 O O . ILE C 1 76 ? 70.606 60.464 16.991 1.00 2.00 97 ILE C O 1
ATOM 1897 N N . PRO C 1 77 ? 71.758 59.828 18.816 1.00 2.00 98 PRO C N 1
ATOM 1898 C CA . PRO C 1 77 ? 72.955 60.607 18.479 1.00 2.00 98 PRO C CA 1
ATOM 1899 C C . PRO C 1 77 ? 73.503 60.210 17.106 1.00 2.00 98 PRO C C 1
ATOM 1900 O O . PRO C 1 77 ? 73.412 59.045 16.721 1.00 2.00 98 PRO C O 1
ATOM 1904 N N . ILE C 1 78 ? 74.028 61.171 16.358 1.00 2.00 99 ILE C N 1
ATOM 1905 C CA . ILE C 1 78 ? 74.374 60.903 14.965 1.00 2.00 99 ILE C CA 1
ATOM 1906 C C . ILE C 1 78 ? 75.415 59.784 14.775 1.00 2.00 99 ILE C C 1
ATOM 1907 O O . ILE C 1 78 ? 75.353 59.066 13.805 1.00 2.00 99 ILE C O 1
ATOM 1912 N N . LEU C 1 79 ? 76.359 59.640 15.694 1.00 2.00 100 LEU C N 1
ATOM 1913 C CA . LEU C 1 79 ? 77.371 58.581 15.585 1.00 2.00 100 LEU C CA 1
ATOM 1914 C C . LEU C 1 79 ? 76.794 57.238 15.977 1.00 2.00 100 LEU C C 1
ATOM 1915 O O . LEU C 1 79 ? 77.429 56.212 15.785 1.00 2.00 100 LEU C O 1
ATOM 1920 N N . GLN C 1 80 ? 75.590 57.241 16.527 1.00 2.00 101 GLN C N 1
ATOM 1921 C CA . GLN C 1 80 ? 74.889 55.998 16.800 1.00 2.00 101 GLN C CA 1
ATOM 1922 C C . GLN C 1 80 ? 73.797 55.678 15.770 1.00 2.00 101 GLN C C 1
ATOM 1923 O O . GLN C 1 80 ? 72.892 54.890 16.037 1.00 2.00 101 GLN C O 1
ATOM 1929 N N . SER C 1 81 ? 73.929 56.216 14.559 1.00 2.00 102 SER C N 1
ATOM 1930 C CA . SER C 1 81 ? 72.861 56.046 13.566 1.00 2.00 102 SER C CA 1
ATOM 1931 C C . SER C 1 81 ? 72.668 54.621 13.034 1.00 2.00 102 SER C C 1
ATOM 1932 O O . SER C 1 81 ? 71.708 54.374 12.315 1.00 2.00 102 SER C O 1
ATOM 1935 N N . ARG C 1 82 ? 73.538 53.686 13.396 1.00 2.00 103 ARG C N 1
ATOM 1936 C CA . ARG C 1 82 ? 73.296 52.273 13.083 1.00 2.00 103 ARG C CA 1
ATOM 1937 C C . ARG C 1 82 ? 71.950 51.772 13.608 1.00 2.00 103 ARG C C 1
ATOM 1938 O O . ARG C 1 82 ? 71.413 50.794 13.097 1.00 2.00 103 ARG C O 1
ATOM 1946 N N . PHE C 1 83 ? 71.408 52.438 14.630 1.00 2.00 104 PHE C N 1
ATOM 1947 C CA . PHE C 1 83 ? 70.113 52.043 15.217 1.00 2.00 104 PHE C CA 1
ATOM 1948 C C . PHE C 1 83 ? 68.879 52.448 14.395 1.00 2.00 104 PHE C C 1
ATOM 1949 O O . PHE C 1 83 ? 67.788 51.899 14.588 1.00 2.00 104 PHE C O 1
ATOM 1957 N N . ILE C 1 84 ? 69.058 53.350 13.439 1.00 2.00 105 ILE C N 1
ATOM 1958 C CA . ILE C 1 84 ? 67.934 53.893 12.686 1.00 2.00 105 ILE C CA 1
ATOM 1959 C C . ILE C 1 84 ? 67.261 52.851 11.779 1.00 2.00 105 ILE C C 1
ATOM 1960 O O . ILE C 1 84 ? 66.061 52.573 11.901 1.00 2.00 105 ILE C O 1
ATOM 1965 N N . ALA C 1 85 ? 68.028 52.291 10.854 1.00 2.00 106 ALA C N 1
ATOM 1966 C CA . ALA C 1 85 ? 67.469 51.324 9.907 1.00 2.00 106 ALA C CA 1
ATOM 1967 C C . ALA C 1 85 ? 66.701 50.163 10.591 1.00 2.00 106 ALA C C 1
ATOM 1968 O O . ALA C 1 85 ? 65.564 49.879 10.216 1.00 2.00 106 ALA C O 1
ATOM 1970 N N . PRO C 1 86 ? 67.299 49.510 11.602 1.00 2.00 107 PRO C N 1
ATOM 1971 C CA . PRO C 1 86 ? 66.543 48.518 12.364 1.00 2.00 107 PRO C CA 1
ATOM 1972 C C . PRO C 1 86 ? 65.255 49.058 12.982 1.00 2.00 107 PRO C C 1
ATOM 1973 O O . PRO C 1 86 ? 64.251 48.355 12.974 1.00 2.00 107 PRO C O 1
ATOM 1977 N N . ALA C 1 87 ? 65.278 50.273 13.512 1.00 2.00 108 ALA C N 1
ATOM 1978 C CA . ALA C 1 87 ? 64.054 50.906 14.001 1.00 2.00 108 ALA C CA 1
ATOM 1979 C C . ALA C 1 87 ? 63.054 51.144 12.859 1.00 2.00 108 ALA C C 1
ATOM 1980 O O . ALA C 1 87 ? 61.858 50.917 13.016 1.00 2.00 108 ALA C O 1
ATOM 1982 N N . ALA C 1 88 ? 63.551 51.601 11.716 1.00 2.00 109 ALA C N 1
ATOM 1983 C CA . ALA C 1 88 ? 62.726 51.774 10.520 1.00 2.00 109 ALA C CA 1
ATOM 1984 C C . ALA C 1 88 ? 62.048 50.473 10.079 1.00 2.00 109 ALA C C 1
ATOM 1985 O O . ALA C 1 88 ? 60.883 50.471 9.705 1.00 2.00 109 ALA C O 1
ATOM 1987 N N . SER C 1 89 ? 62.761 49.357 10.153 1.00 2.00 110 SER C N 1
ATOM 1988 C CA . SER C 1 89 ? 62.165 48.084 9.750 1.00 2.00 110 SER C CA 1
ATOM 1989 C C . SER C 1 89 ? 60.982 47.730 10.651 1.00 2.00 110 SER C C 1
ATOM 1990 O O . SER C 1 89 ? 60.136 46.935 10.276 1.00 2.00 110 SER C O 1
ATOM 1993 N N . LEU C 1 90 ? 60.940 48.311 11.846 1.00 2.00 111 LEU C N 1
ATOM 1994 C CA . LEU C 1 90 ? 59.825 48.115 12.756 1.00 2.00 111 LEU C CA 1
ATOM 1995 C C . LEU C 1 90 ? 58.754 49.201 12.642 1.00 2.00 111 LEU C C 1
ATOM 1996 O O . LEU C 1 90 ? 57.841 49.226 13.446 1.00 2.00 111 LEU C O 1
ATOM 2001 N N . GLY C 1 91 ? 58.853 50.095 11.662 1.00 2.00 112 GLY C N 1
ATOM 2002 C CA 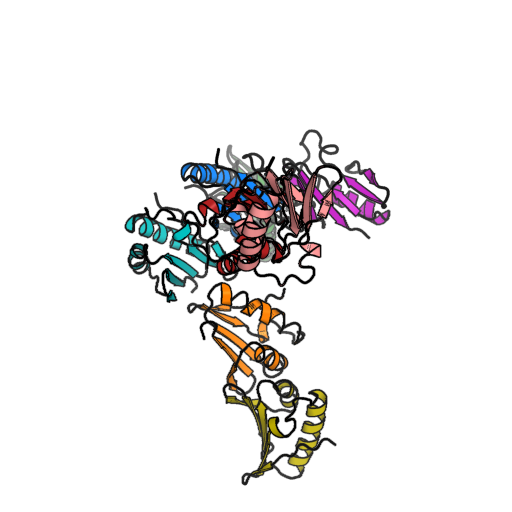. GLY C 1 91 ? 57.810 51.095 11.433 1.00 2.00 112 GLY C CA 1
ATOM 2003 C C . GLY C 1 91 ? 58.135 52.517 11.875 1.00 2.00 112 GLY C C 1
ATOM 2004 O O . GLY C 1 91 ? 57.341 53.438 11.644 1.00 2.00 112 GLY C O 1
ATOM 2005 N N . PHE C 1 92 ? 59.296 52.716 12.498 1.00 2.00 113 PHE C N 1
ATOM 2006 C CA . PHE C 1 92 ? 59.702 54.060 12.911 1.00 2.00 113 PHE C CA 1
ATOM 2007 C C . PHE C 1 92 ? 60.039 54.920 11.702 1.00 2.00 113 PHE C C 1
ATOM 2008 O O . PHE C 1 92 ? 60.528 54.414 10.707 1.00 2.00 113 PHE C O 1
ATOM 2016 N N . CYS C 1 93 ? 59.742 56.210 11.808 1.00 2.00 114 CYS C N 1
ATOM 2017 C CA A CYS C 1 93 ? 60.107 57.177 10.778 0.50 2.00 114 CYS C CA 1
ATOM 2018 C CA B CYS C 1 93 ? 60.057 57.197 10.777 0.50 2.00 114 CYS C CA 1
ATOM 2019 C C . CYS C 1 93 ? 60.735 58.401 11.435 1.00 2.00 114 CYS C C 1
ATOM 2020 O O . CYS C 1 93 ? 60.587 58.625 12.641 1.00 2.00 114 CYS C O 1
ATOM 2025 N N . PHE C 1 94 ? 61.455 59.178 10.643 1.00 2.00 115 PHE C N 1
ATOM 2026 C CA . PHE C 1 94 ? 62.078 60.372 11.146 1.00 2.00 115 PHE C CA 1
ATOM 2027 C C . PHE C 1 94 ? 60.980 61.347 11.519 1.00 2.00 115 PHE C C 1
ATOM 2028 O O . PHE C 1 94 ? 60.050 61.547 10.738 1.00 2.00 115 PHE C O 1
ATOM 2036 N N . HIS C 1 95 ? 61.091 61.942 12.708 1.00 2.00 116 HIS C N 1
ATOM 2037 C CA . HIS C 1 95 ? 60.285 63.117 13.055 1.00 2.00 116 HIS C CA 1
ATOM 2038 C C . HIS C 1 95 ? 61.082 64.391 12.742 1.00 2.00 116 HIS C C 1
ATOM 2039 O O . HIS C 1 95 ? 60.594 65.278 12.064 1.00 2.00 116 HIS C O 1
ATOM 2046 N N . HIS C 1 96 ? 62.316 64.475 13.225 1.00 2.00 117 HIS C N 1
ATOM 2047 C CA . HIS C 1 96 ? 63.184 65.624 12.906 1.00 2.00 117 HIS C CA 1
ATOM 2048 C C . HIS C 1 96 ? 64.639 65.299 13.229 1.00 2.00 117 HIS C C 1
ATOM 2049 O O . HIS C 1 96 ? 64.934 64.228 13.745 1.00 2.00 117 HIS C O 1
ATOM 2056 N N . ALA C 1 97 ? 65.547 66.219 12.919 1.00 2.00 118 ALA C N 1
ATOM 2057 C CA . ALA C 1 97 ? 66.948 66.059 13.288 1.00 2.00 118 ALA C CA 1
ATOM 2058 C C . ALA C 1 97 ? 67.584 67.376 13.674 1.00 2.00 118 ALA C C 1
ATOM 2059 O O . ALA C 1 97 ? 67.236 68.421 13.135 1.00 2.00 118 ALA C O 1
ATOM 2061 N N . GLU C 1 98 ? 68.500 67.318 14.636 1.00 2.00 119 GLU C N 1
ATOM 2062 C CA . GLU C 1 98 ? 69.422 68.409 14.891 1.00 2.00 119 GLU C CA 1
ATOM 2063 C C . GLU C 1 98 ? 70.718 68.017 14.170 1.00 2.00 119 GLU C C 1
ATOM 2064 O O . GLU C 1 98 ? 70.819 66.910 13.652 1.00 2.00 119 GLU C O 1
ATOM 2070 N N . SER C 1 99 ? 71.701 68.905 14.140 1.00 2.00 120 SER C N 1
ATOM 2071 C CA . SER C 1 99 ? 72.987 68.604 13.502 1.00 2.00 120 SER C CA 1
ATOM 2072 C C . SER C 1 99 ? 73.509 67.239 13.914 1.00 2.00 120 SER C C 1
ATOM 2073 O O . SER C 1 99 ? 73.907 66.452 13.081 1.00 2.00 120 SER C O 1
ATOM 2076 N N . ASP C 1 100 ? 73.468 66.967 15.210 1.00 2.00 121 ASP C N 1
ATOM 2077 C CA . ASP C 1 100 ? 74.174 65.856 15.797 1.00 2.00 121 ASP C CA 1
ATOM 2078 C C . ASP C 1 100 ? 73.279 64.753 16.348 1.00 2.00 121 ASP C C 1
ATOM 2079 O O . ASP C 1 100 ? 73.738 63.937 17.109 1.00 2.00 121 ASP C O 1
ATOM 2084 N N . SER C 1 101 ? 72.007 64.724 15.961 1.00 2.00 122 SER C N 1
ATOM 2085 C CA . SER C 1 101 ? 71.092 63.682 16.415 1.00 2.00 122 SER C CA 1
ATOM 2086 C C . SER C 1 101 ? 69.822 63.673 15.578 1.00 2.00 122 SER C C 1
ATOM 2087 O O . SER C 1 101 ? 69.498 64.663 14.913 1.00 2.00 122 SER C O 1
ATOM 2090 N N . SER C 1 102 ? 69.099 62.562 15.633 1.00 2.00 123 SER C N 1
ATOM 2091 C CA . SER C 1 102 ? 67.829 62.442 14.937 1.00 2.00 123 SER C CA 1
ATOM 2092 C C . SER C 1 102 ? 66.776 61.906 15.906 1.00 2.00 123 SER C C 1
ATOM 2093 O O . SER C 1 102 ? 67.101 61.256 16.878 1.00 2.00 123 SER C O 1
ATOM 2096 N N . THR C 1 103 ? 65.518 62.243 15.664 1.00 2.00 124 THR C N 1
ATOM 2097 C CA . THR C 1 103 ? 64.413 61.795 16.512 1.00 2.00 124 THR C CA 1
ATOM 2098 C C . THR C 1 103 ? 63.448 61.019 15.638 1.00 2.00 124 THR C C 1
ATOM 2099 O O . THR C 1 103 ? 63.047 61.476 14.579 1.00 2.00 124 THR C O 1
ATOM 2103 N N . LEU C 1 104 ? 63.092 59.833 16.088 1.00 2.00 125 LEU C N 1
ATOM 2104 C CA . LEU C 1 104 ? 62.242 58.945 15.341 1.00 2.00 125 LEU C CA 1
ATOM 2105 C C . LEU C 1 104 ? 61.020 58.701 16.169 1.00 2.00 125 LEU C C 1
ATOM 2106 O O . LEU C 1 104 ? 61.065 58.810 17.397 1.00 2.00 125 LEU C O 1
ATOM 2111 N N . THR C 1 105 ? 59.925 58.352 15.506 1.00 2.00 126 THR C N 1
ATOM 2112 C CA . THR C 1 105 ? 58.695 58.098 16.210 1.00 2.00 126 THR C CA 1
ATOM 2113 C C . THR C 1 105 ? 57.907 56.978 15.562 1.00 2.00 126 THR C C 1
ATOM 2114 O O . THR C 1 105 ? 58.027 56.739 14.363 1.00 2.00 126 THR C O 1
ATOM 2118 N N . LEU C 1 106 ? 57.145 56.272 16.385 1.00 2.00 127 LEU C N 1
ATOM 2119 C CA . LEU C 1 106 ? 56.205 55.263 15.928 1.00 2.00 127 LEU C CA 1
ATOM 2120 C C . LEU C 1 106 ? 54.894 55.485 16.657 1.00 2.99 127 LEU C C 1
ATOM 2121 O O . LEU C 1 106 ? 54.857 55.479 17.883 1.00 2.78 127 LEU C O 1
ATOM 2126 N N . TRP C 1 107 ? 53.830 55.687 15.891 1.00 4.62 128 TRP C N 1
ATOM 2127 C CA . TRP C 1 107 ? 52.474 55.791 16.418 1.00 6.09 128 TRP C CA 1
ATOM 2128 C C . TRP C 1 107 ? 51.975 54.402 16.828 1.00 7.03 128 TRP C C 1
ATOM 2129 O O . TRP C 1 107 ? 52.147 53.438 16.085 1.00 7.08 128 TRP C O 1
ATOM 2140 N N . LEU C 1 108 ? 51.383 54.297 18.019 1.00 8.42 129 LEU C N 1
ATOM 2141 C CA . LEU C 1 108 ? 50.770 53.038 18.478 1.00 9.74 129 LEU C CA 1
ATOM 2142 C C . LEU C 1 108 ? 49.232 53.114 18.497 1.00 11.13 129 LEU C C 1
ATOM 2143 O O . LEU C 1 108 ? 48.566 52.195 18.041 1.00 11.00 129 LEU C O 1
ATOM 2148 N N . ARG C 1 109 ? 48.695 54.210 19.032 1.00 13.07 130 ARG C N 1
ATOM 2149 C CA . ARG C 1 109 ? 47.254 54.479 19.078 1.00 14.81 130 ARG C CA 1
ATOM 2150 C C . ARG C 1 109 ? 47.016 55.980 19.326 1.00 15.66 130 ARG C C 1
ATOM 2151 O O . ARG C 1 109 ? 47.971 56.727 19.562 1.00 15.63 130 ARG C O 1
ATOM 2159 N N . GLU C 1 110 ? 45.759 56.422 19.281 1.00 16.55 131 GLU C N 1
ATOM 2160 C CA . GLU C 1 110 ? 45.442 57.860 19.434 1.00 17.31 131 GLU C CA 1
ATOM 2161 C C . GLU C 1 110 ? 45.451 58.341 20.885 1.00 17.02 131 GLU C C 1
ATOM 2162 O O . GLU C 1 110 ? 44.986 57.646 21.782 1.00 16.87 131 GLU C O 1
ATOM 2168 N N . SER D 1 22 ? 102.389 19.046 39.209 1.00 25.76 43 SER D N 1
ATOM 2169 C CA . SER D 1 22 ? 103.278 17.930 38.759 1.00 25.83 43 SER D CA 1
ATOM 2170 C C . SER D 1 22 ? 104.597 18.468 38.153 1.00 25.51 43 SER D C 1
ATOM 2171 O O . SER D 1 22 ? 105.118 19.489 38.619 1.00 26.04 43 SER D O 1
ATOM 2174 N N . MET D 1 23 ? 105.134 17.792 37.130 1.00 24.38 44 MET D N 1
ATOM 2175 C CA . MET D 1 23 ? 106.429 18.171 36.570 1.00 23.51 44 MET D CA 1
ATOM 2176 C C . MET D 1 23 ? 106.294 19.152 35.411 1.00 23.00 44 MET D C 1
ATOM 2177 O O . MET D 1 23 ? 105.638 18.867 34.410 1.00 22.84 44 MET D O 1
ATOM 2182 N N . ASP D 1 24 ? 106.941 20.302 35.552 1.00 22.33 45 ASP D N 1
ATOM 2183 C CA . ASP D 1 24 ? 106.918 21.329 34.527 1.00 21.80 45 ASP D CA 1
ATOM 2184 C C . ASP D 1 24 ? 108.017 21.045 33.514 1.00 20.84 45 ASP D C 1
ATOM 2185 O O . ASP D 1 24 ? 109.190 21.005 33.875 1.00 20.82 45 ASP D O 1
ATOM 2190 N N . LEU D 1 25 ? 107.631 20.864 32.251 1.00 19.83 46 LEU D N 1
ATOM 2191 C CA . LEU D 1 25 ? 108.585 20.501 31.194 1.00 19.20 46 LEU D CA 1
ATOM 2192 C C . LEU D 1 25 ? 109.285 21.714 30.561 1.00 18.88 46 LEU D C 1
ATOM 2193 O O . LEU D 1 25 ? 110.143 21.546 29.698 1.00 18.73 46 LEU D O 1
ATOM 2198 N N . GLN D 1 26 ? 108.931 22.922 31.011 1.00 18.38 47 GLN D N 1
ATOM 2199 C CA . GLN D 1 26 ? 109.543 24.161 30.528 1.00 18.29 47 GLN D CA 1
ATOM 2200 C C . GLN D 1 26 ? 109.426 24.273 29.007 1.00 17.53 47 GLN D C 1
ATOM 2201 O O . GLN D 1 26 ? 110.384 24.639 28.314 1.00 17.25 47 GLN D O 1
ATOM 2207 N N . GLY D 1 27 ? 108.239 23.951 28.501 1.00 16.71 48 GLY D N 1
ATOM 2208 C CA . GLY D 1 27 ? 107.971 23.983 27.068 1.00 16.07 48 GLY D CA 1
ATOM 2209 C C . GLY D 1 27 ? 107.898 25.392 26.494 1.00 15.51 48 GLY D C 1
ATOM 2210 O O . GLY D 1 27 ? 107.531 26.336 27.197 1.00 15.08 48 GLY D O 1
ATOM 2211 N N . GLU D 1 28 ? 108.269 25.520 25.221 1.00 14.72 49 GLU D N 1
ATOM 2212 C CA . GLU D 1 28 ? 108.229 26.794 24.508 1.00 14.57 49 GLU D CA 1
ATOM 2213 C C . GLU D 1 28 ? 107.174 26.758 23.418 1.00 13.28 49 GLU D C 1
ATOM 2214 O O . GLU D 1 28 ? 107.224 25.922 22.515 1.00 13.29 49 GLU D O 1
ATOM 2220 N N . LEU D 1 29 ? 106.226 27.681 23.520 1.00 11.90 50 LEU D N 1
ATOM 2221 C CA . LEU D 1 29 ? 105.167 27.847 22.540 1.00 10.74 50 LEU D CA 1
ATOM 2222 C C . LEU D 1 29 ? 105.675 28.598 21.319 1.00 10.08 50 LEU D C 1
ATOM 2223 O O . LEU D 1 29 ? 106.364 29.603 21.464 1.00 9.71 50 LEU D O 1
ATOM 2228 N N . ASP D 1 30 ? 105.341 28.097 20.129 1.00 9.54 51 ASP D N 1
ATOM 2229 C CA . ASP D 1 30 ? 105.608 28.816 18.872 1.00 9.27 51 ASP D CA 1
ATOM 2230 C C . ASP D 1 30 ? 104.308 29.380 18.288 1.00 8.98 51 ASP D C 1
ATOM 2231 O O . ASP D 1 30 ? 103.218 28.977 18.689 1.00 8.45 51 ASP D O 1
ATOM 2236 N N . ARG D 1 31 ? 104.444 30.307 17.339 1.00 8.62 52 ARG D N 1
ATOM 2237 C CA . ARG D 1 31 ? 103.292 31.024 16.759 1.00 8.51 52 ARG D CA 1
ATOM 2238 C C . ARG D 1 31 ? 102.252 30.106 16.086 1.00 7.98 52 ARG D C 1
ATOM 2239 O O . ARG D 1 31 ? 101.101 30.503 15.905 1.00 7.92 52 ARG D O 1
ATOM 2247 N N . PHE D 1 32 ? 102.649 28.896 15.703 1.00 7.63 53 PHE D N 1
ATOM 2248 C CA . PHE D 1 32 ? 101.703 27.960 15.083 1.00 7.70 53 PHE D CA 1
ATOM 2249 C C . PHE D 1 32 ? 101.090 26.974 16.087 1.00 8.11 53 PHE D C 1
ATOM 2250 O O . PHE D 1 32 ? 100.377 26.041 15.696 1.00 8.27 53 PHE D O 1
ATOM 2258 N N . GLY D 1 33 ? 101.369 27.174 17.374 1.00 8.41 54 GLY D N 1
ATOM 2259 C CA . GLY D 1 33 ? 100.713 26.408 18.444 1.00 8.77 54 GLY D CA 1
ATOM 2260 C C . GLY D 1 33 ? 101.436 25.138 18.859 1.00 9.00 54 GLY D C 1
ATOM 2261 O O . GLY D 1 33 ? 100.861 24.267 19.530 1.00 9.04 54 GLY D O 1
ATOM 2262 N N . GLY D 1 34 ? 102.696 25.025 18.450 1.00 9.00 55 GLY D N 1
ATOM 2263 C CA . GLY D 1 34 ? 103.540 23.919 18.880 1.00 9.02 55 GLY D CA 1
ATOM 2264 C C . GLY D 1 34 ? 104.254 24.225 20.180 1.00 8.76 55 GLY D C 1
ATOM 2265 O O . GLY D 1 34 ? 104.461 25.391 20.520 1.00 8.25 55 GLY D O 1
ATOM 2266 N N . ILE D 1 35 ? 104.612 23.160 20.898 1.00 9.00 56 ILE D N 1
ATOM 2267 C CA . ILE D 1 35 ? 105.417 23.219 22.123 1.00 8.83 56 ILE D CA 1
ATOM 2268 C C . ILE D 1 35 ? 106.768 22.537 21.916 1.00 9.03 56 ILE D C 1
ATOM 2269 O O . ILE D 1 35 ? 106.840 21.394 21.448 1.00 8.42 56 ILE D O 1
ATOM 2274 N N . SER D 1 36 ? 107.832 23.237 22.290 1.00 9.24 57 SER D N 1
ATOM 2275 C CA . SER D 1 36 ? 109.178 22.695 22.210 1.00 9.48 57 SER D CA 1
ATOM 2276 C C . SER D 1 36 ? 109.721 22.473 23.608 1.00 9.74 57 SER D C 1
ATOM 2277 O O . SER D 1 36 ? 109.613 23.351 24.459 1.00 9.56 57 SER D O 1
ATOM 2280 N N . VAL D 1 37 ? 110.309 21.297 23.821 1.00 10.15 58 VAL D N 1
ATOM 2281 C CA . VAL D 1 37 ? 110.953 20.932 25.079 1.00 10.40 58 VAL D CA 1
ATOM 2282 C C . VAL D 1 37 ? 112.415 20.560 24.820 1.00 11.04 58 VAL D C 1
ATOM 2283 O O . VAL D 1 37 ? 112.709 19.664 24.020 1.00 10.90 58 VAL D O 1
ATOM 2287 N N . ARG D 1 38 ? 113.321 21.243 25.506 1.00 11.60 59 ARG D N 1
ATOM 2288 C CA . ARG D 1 38 ? 114.747 20.981 25.381 1.00 12.22 59 ARG D CA 1
ATOM 2289 C C . ARG D 1 38 ? 115.257 20.343 26.655 1.00 12.00 59 ARG D C 1
ATOM 2290 O O . ARG D 1 38 ? 115.287 20.973 27.716 1.00 11.56 59 ARG D O 1
ATOM 2298 N N . LEU D 1 39 ? 115.660 19.085 26.544 1.00 12.31 60 LEU D N 1
ATOM 2299 C CA . LEU D 1 39 ? 116.135 18.342 27.702 1.00 12.49 60 LEU D CA 1
ATOM 2300 C C . LEU D 1 39 ? 117.405 18.977 28.249 1.00 12.95 60 LEU D C 1
ATOM 2301 O O . LEU D 1 39 ? 117.638 18.956 29.449 1.00 12.93 60 LEU D O 1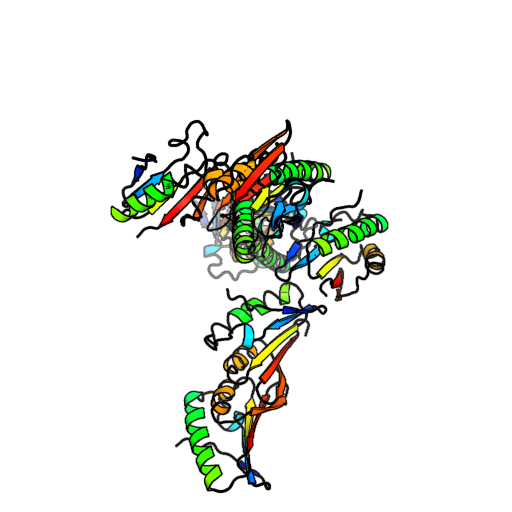
ATOM 2306 N N . ALA D 1 40 ? 118.200 19.573 27.365 1.00 13.76 61 ALA D N 1
ATOM 2307 C CA . ALA D 1 40 ? 119.378 20.346 27.773 1.00 14.50 61 ALA D CA 1
ATOM 2308 C C . ALA D 1 40 ? 118.990 21.442 28.769 1.00 15.08 61 ALA D C 1
ATOM 2309 O O . ALA D 1 40 ? 119.728 21.714 29.708 1.00 15.30 61 ALA D O 1
ATOM 2311 N N . ARG D 1 41 ? 117.820 22.046 28.567 1.00 15.57 62 ARG D N 1
ATOM 2312 C CA . ARG D 1 41 ? 117.299 23.062 29.480 1.00 16.19 62 ARG D CA 1
ATOM 2313 C C . ARG D 1 41 ? 116.488 22.465 30.636 1.00 15.73 62 ARG D C 1
ATOM 2314 O O . ARG D 1 41 ? 116.640 22.883 31.781 1.00 14.95 62 ARG D O 1
ATOM 2322 N N . LEU D 1 42 ? 115.618 21.501 30.337 1.00 15.73 63 LEU D N 1
ATOM 2323 C CA . LEU D 1 42 ? 114.807 20.859 31.386 1.00 15.77 63 LEU D CA 1
ATOM 2324 C C . LEU D 1 42 ? 115.675 20.143 32.429 1.00 15.81 63 LEU D C 1
ATOM 2325 O O . LEU D 1 42 ? 115.421 20.255 33.629 1.00 15.70 63 LEU D O 1
ATOM 2330 N N . ASP D 1 43 ? 116.694 19.422 31.969 1.00 15.74 64 ASP D N 1
ATOM 2331 C CA . ASP D 1 43 ? 117.570 18.658 32.862 1.00 16.15 64 ASP D CA 1
ATOM 2332 C C . ASP D 1 43 ? 119.034 18.983 32.577 1.00 16.21 64 ASP D C 1
ATOM 2333 O O . ASP D 1 43 ? 119.770 18.159 32.029 1.00 16.01 64 ASP D O 1
ATOM 2338 N N . ALA D 1 44 ? 119.438 20.195 32.964 1.00 16.24 65 ALA D N 1
ATOM 2339 C CA . ALA D 1 44 ? 120.765 20.726 32.636 1.00 16.04 65 ALA D CA 1
ATOM 2340 C C . ALA D 1 44 ? 121.886 19.856 33.177 1.00 15.68 65 ALA D C 1
ATOM 2341 O O . ALA D 1 44 ? 122.851 19.585 32.474 1.00 15.53 65 ALA D O 1
ATOM 2343 N N . LEU D 1 45 ? 121.730 19.403 34.418 1.00 15.36 66 LEU D N 1
ATOM 2344 C CA . LEU D 1 45 ? 122.765 18.627 35.113 1.00 14.99 66 LEU D CA 1
ATOM 2345 C C . LEU D 1 45 ? 122.681 17.098 34.882 1.00 14.44 66 LEU D C 1
ATOM 2346 O O . LEU D 1 45 ? 123.372 16.338 35.559 1.00 13.97 66 LEU D O 1
ATOM 2351 N N . ASP D 1 46 ? 121.867 16.665 33.916 1.00 14.08 67 ASP D N 1
ATOM 2352 C CA . ASP D 1 46 ? 121.667 15.239 33.605 1.00 13.92 67 ASP D CA 1
ATOM 2353 C C . ASP D 1 46 ? 121.375 14.431 34.880 1.00 13.22 67 ASP D C 1
ATOM 2354 O O . ASP D 1 46 ? 122.065 13.469 35.192 1.00 12.70 67 ASP D O 1
ATOM 2359 N N . ARG D 1 47 ? 120.349 14.870 35.610 1.00 12.72 68 ARG D N 1
ATOM 2360 C CA . ARG D 1 47 ? 119.946 14.260 36.878 1.00 12.30 68 ARG D CA 1
ATOM 2361 C C . ARG D 1 47 ? 118.516 13.720 36.883 1.00 11.22 68 ARG D C 1
ATOM 2362 O O . ARG D 1 47 ? 118.025 13.279 37.923 1.00 11.10 68 ARG D O 1
ATOM 2370 N N . LEU D 1 48 ? 117.852 13.739 35.731 1.00 10.09 69 LEU D N 1
ATOM 2371 C CA . LEU D 1 48 ? 116.434 13.370 35.668 1.00 9.19 69 LEU D CA 1
ATOM 2372 C C . LEU D 1 48 ? 116.214 11.883 35.360 1.00 8.21 69 LEU D C 1
ATOM 2373 O O . LEU D 1 48 ? 116.742 11.348 34.384 1.00 7.74 69 LEU D O 1
ATOM 2378 N N . ASP D 1 49 ? 115.418 11.230 36.199 1.00 7.61 70 ASP D N 1
ATOM 2379 C CA . ASP D 1 49 ? 115.060 9.832 35.993 1.00 7.36 70 ASP D CA 1
ATOM 2380 C C . ASP D 1 49 ? 114.106 9.652 34.805 1.00 6.96 70 ASP D C 1
ATOM 2381 O O . ASP D 1 49 ? 113.126 10.384 34.649 1.00 7.06 70 ASP D O 1
ATOM 2386 N N . ALA D 1 50 ? 114.391 8.648 33.984 1.00 6.35 71 ALA D N 1
ATOM 2387 C CA . ALA D 1 50 ? 113.623 8.384 32.763 1.00 5.85 71 ALA D CA 1
ATOM 2388 C C . ALA D 1 50 ? 112.118 8.185 33.000 1.00 5.31 71 ALA D C 1
ATOM 2389 O O . ALA D 1 50 ? 111.301 8.657 32.209 1.00 5.64 71 ALA D O 1
ATOM 2391 N N . ALA D 1 51 ? 111.765 7.499 34.081 1.00 4.24 72 ALA D N 1
ATOM 2392 C CA . ALA D 1 51 ? 110.369 7.182 34.376 1.00 3.94 72 ALA D CA 1
ATOM 2393 C C . ALA D 1 51 ? 109.606 8.406 34.826 1.00 3.66 72 ALA D C 1
ATOM 2394 O O . ALA D 1 51 ? 108.425 8.574 34.490 1.00 3.28 72 ALA D O 1
ATOM 2396 N N . ALA D 1 52 ? 110.269 9.235 35.630 1.00 4.12 73 ALA D N 1
ATOM 2397 C CA . ALA D 1 52 ? 109.685 10.498 36.099 1.00 4.31 73 ALA D CA 1
ATOM 2398 C C . ALA D 1 52 ? 109.434 11.383 34.902 1.00 4.83 73 ALA D C 1
ATOM 2399 O O . ALA D 1 52 ? 108.436 12.086 34.837 1.00 5.34 73 ALA D O 1
ATOM 2401 N N . PHE D 1 53 ? 110.350 11.343 33.943 1.00 5.26 74 PHE D N 1
ATOM 2402 C CA . PHE D 1 53 ? 110.171 12.106 32.733 1.00 5.57 74 PHE D CA 1
ATOM 2403 C C . PHE D 1 53 ? 108.962 11.612 31.963 1.00 5.80 74 PHE D C 1
ATOM 2404 O O . PHE D 1 53 ? 108.153 12.409 31.504 1.00 5.63 74 PHE D O 1
ATOM 2412 N N . GLN D 1 54 ? 108.831 10.298 31.822 1.00 6.25 75 GLN D N 1
ATOM 2413 C CA . GLN D 1 54 ? 107.664 9.762 31.142 1.00 6.66 75 GLN D CA 1
ATOM 2414 C C . GLN D 1 54 ? 106.367 10.226 31.793 1.00 6.39 75 GLN D C 1
ATOM 2415 O O . GLN D 1 54 ? 105.428 10.616 31.105 1.00 6.19 75 GLN D O 1
ATOM 2421 N N . LYS D 1 55 ? 106.319 10.162 33.114 1.00 6.37 76 LYS D N 1
ATOM 2422 C CA . LYS D 1 55 ? 105.120 10.540 33.861 1.00 6.89 76 LYS D CA 1
ATOM 2423 C C . LYS D 1 55 ? 104.767 12.004 33.572 1.00 6.68 76 LYS D C 1
ATOM 2424 O O . LYS D 1 55 ? 103.636 12.333 33.258 1.00 5.83 76 LYS D O 1
ATOM 2430 N N . GLY D 1 56 ? 105.766 12.869 33.668 1.00 6.61 77 GLY D N 1
ATOM 2431 C CA . GLY D 1 56 ? 105.582 14.278 33.396 1.00 6.93 77 GLY D CA 1
ATOM 2432 C C . GLY D 1 56 ? 105.163 14.526 31.960 1.00 6.96 77 GLY D C 1
ATOM 2433 O O . GLY D 1 56 ? 104.293 15.372 31.694 1.00 6.88 77 GLY D O 1
ATOM 2434 N N . LEU D 1 57 ? 105.766 13.782 31.037 1.00 6.56 78 LEU D N 1
ATOM 2435 C CA . LEU D 1 57 ? 105.462 13.955 29.628 1.00 6.78 78 LEU D CA 1
ATOM 2436 C C . LEU D 1 57 ? 104.036 13.509 29.316 1.00 7.10 78 LEU D C 1
ATOM 2437 O O . LEU D 1 57 ? 103.330 14.179 28.552 1.00 7.02 78 LEU D O 1
ATOM 2442 N N . GLN D 1 58 ? 103.609 12.395 29.901 1.00 7.14 79 GLN D N 1
ATOM 2443 C CA . GLN D 1 58 ? 102.255 11.911 29.660 1.00 8.00 79 GLN D CA 1
ATOM 2444 C C . GLN D 1 58 ? 101.205 12.905 30.173 1.00 7.80 79 GLN D C 1
ATOM 2445 O O . GLN D 1 58 ? 100.166 13.094 29.556 1.00 7.09 79 GLN D O 1
ATOM 2451 N N . ALA D 1 59 ? 101.487 13.516 31.316 1.00 8.13 80 ALA D N 1
ATOM 2452 C CA . ALA D 1 59 ? 100.593 14.502 31.907 1.00 8.81 80 ALA D CA 1
ATOM 2453 C C . ALA D 1 59 ? 100.585 15.790 31.078 1.00 9.34 80 ALA D C 1
ATOM 2454 O O . ALA D 1 59 ? 99.539 16.391 30.867 1.00 9.18 80 ALA D O 1
ATOM 2456 N N . ALA D 1 60 ? 101.767 16.200 30.619 1.00 10.01 81 ALA D N 1
ATOM 2457 C CA . ALA D 1 60 ? 101.909 17.419 29.824 1.00 10.66 81 ALA D CA 1
ATOM 2458 C C . ALA D 1 60 ? 101.180 17.274 28.497 1.00 11.14 81 ALA D C 1
ATOM 2459 O O . ALA D 1 60 ? 100.480 18.197 28.058 1.00 10.94 81 ALA D O 1
ATOM 2461 N N . VAL D 1 61 ? 101.327 16.109 27.872 1.00 11.49 82 VAL D N 1
ATOM 2462 C CA . VAL D 1 61 ? 100.652 15.851 26.611 1.00 11.79 82 VAL D CA 1
ATOM 2463 C C . VAL D 1 61 ? 99.131 15.912 26.768 1.00 12.44 82 VAL D C 1
ATOM 2464 O O . VAL D 1 61 ? 98.467 16.534 25.950 1.00 12.03 82 VAL D O 1
ATOM 2468 N N . GLN D 1 62 ? 98.577 15.293 27.812 1.00 13.24 83 GLN D N 1
ATOM 2469 C CA . GLN D 1 62 ? 97.114 15.378 28.029 1.00 14.17 83 GLN D CA 1
ATOM 2470 C C . GLN D 1 62 ? 96.636 16.831 28.191 1.00 13.93 83 GLN D C 1
ATOM 2471 O O . GLN D 1 62 ? 95.615 17.207 27.633 1.00 13.42 83 GLN D O 1
ATOM 2477 N N . GLN D 1 63 ? 97.392 17.625 28.946 1.00 14.05 84 GLN D N 1
ATOM 2478 C CA . GLN D 1 63 ? 97.086 19.029 29.162 1.00 14.58 84 GLN D CA 1
ATOM 2479 C C . GLN D 1 63 ? 97.120 19.810 27.845 1.00 14.53 84 GLN D C 1
ATOM 2480 O O . GLN D 1 63 ? 96.165 20.504 27.498 1.00 14.14 84 GLN D O 1
ATOM 2486 N N . TRP D 1 64 ? 98.224 19.674 27.119 1.00 14.32 85 TRP D N 1
ATOM 2487 C CA . TRP D 1 64 ? 98.411 20.362 25.847 1.00 14.10 85 TRP D CA 1
ATOM 2488 C C . TRP D 1 64 ? 97.340 19.993 24.817 1.00 14.64 85 TRP D C 1
ATOM 2489 O O . TRP D 1 64 ? 96.896 20.854 24.041 1.00 14.22 85 TRP D O 1
ATOM 2500 N N . ARG D 1 65 ? 96.927 18.725 24.808 1.00 14.99 86 ARG D N 1
ATOM 2501 C CA . ARG D 1 65 ? 95.780 18.313 23.990 1.00 15.66 86 ARG D CA 1
ATOM 2502 C C . ARG D 1 65 ? 94.530 19.090 24.374 1.00 15.75 86 ARG D C 1
ATOM 2503 O O . ARG D 1 65 ? 93.858 19.664 23.523 1.00 15.76 86 ARG D O 1
ATOM 2511 N N . SER D 1 66 ? 94.231 19.122 25.664 1.00 16.03 87 SER D N 1
ATOM 2512 C CA . SER D 1 66 ? 92.994 19.735 26.118 1.00 16.53 87 SER D CA 1
ATOM 2513 C C . SER D 1 66 ? 92.974 21.233 25.787 1.00 16.35 87 SER D C 1
ATOM 2514 O O . SER D 1 66 ? 91.911 21.783 25.528 1.00 16.58 87 SER D O 1
ATOM 2517 N N . GLU D 1 67 ? 94.143 21.878 25.778 1.00 16.08 88 GLU D N 1
ATOM 2518 C CA . GLU D 1 67 ? 94.230 23.287 25.379 1.00 16.00 88 GLU D CA 1
ATOM 2519 C C . GLU D 1 67 ? 94.476 23.499 23.869 1.00 15.42 88 GLU D C 1
ATOM 2520 O O . GLU D 1 67 ? 94.710 24.629 23.417 1.00 15.68 88 GLU D O 1
ATOM 2526 N N . GLY D 1 68 ? 94.362 22.419 23.098 1.00 14.50 89 GLY D N 1
ATOM 2527 C CA . GLY D 1 68 ? 94.316 22.489 21.638 1.00 13.80 89 GLY D CA 1
ATOM 2528 C C . GLY D 1 68 ? 95.631 22.747 20.917 1.00 13.11 89 GLY D C 1
ATOM 2529 O O . GLY D 1 68 ? 95.633 23.146 19.753 1.00 13.25 89 GLY D O 1
ATOM 2530 N N . ARG D 1 69 ? 96.750 22.489 21.585 1.00 12.14 90 ARG D N 1
ATOM 2531 C CA . ARG D 1 69 ? 98.072 22.703 20.990 1.00 11.17 90 ARG D CA 1
ATOM 2532 C C . ARG D 1 69 ? 98.294 21.830 19.749 1.00 10.22 90 ARG D C 1
ATOM 2533 O O . ARG D 1 69 ? 97.640 20.811 19.562 1.00 9.84 90 ARG D O 1
ATOM 2541 N N . THR D 1 70 ? 99.235 22.249 18.912 1.00 9.61 91 THR D N 1
ATOM 2542 C CA . THR D 1 70 ? 99.409 21.687 17.562 1.00 9.13 91 THR D CA 1
ATOM 2543 C C . THR D 1 70 ? 100.295 20.453 17.533 1.00 8.53 91 THR D C 1
ATOM 2544 O O . THR D 1 70 ? 99.974 19.468 16.875 1.00 8.51 91 THR D O 1
ATOM 2548 N N . ALA D 1 71 ? 101.427 20.531 18.219 1.00 7.95 92 ALA D N 1
ATOM 2549 C CA . ALA D 1 71 ? 102.442 19.488 18.145 1.00 7.84 92 ALA D CA 1
ATOM 2550 C C . ALA D 1 71 ? 103.432 19.620 19.291 1.00 7.68 92 ALA D C 1
ATOM 2551 O O . ALA D 1 71 ? 103.499 20.663 19.954 1.00 8.26 92 ALA D O 1
ATOM 2553 N N . VAL D 1 72 ? 104.189 18.561 19.539 1.00 7.25 93 VAL D N 1
ATOM 2554 C CA . VAL D 1 72 ? 105.202 18.594 20.577 1.00 7.06 93 VAL D CA 1
ATOM 2555 C C . VAL D 1 72 ? 106.537 18.180 19.977 1.00 7.44 93 VAL D C 1
ATOM 2556 O O . VAL D 1 72 ? 106.620 17.163 19.289 1.00 6.82 93 VAL D O 1
ATOM 2560 N N . TRP D 1 73 ? 107.563 18.991 20.231 1.00 7.70 94 TRP D N 1
ATOM 2561 C CA . TRP D 1 73 ? 108.910 18.740 19.742 1.00 8.36 94 TRP D CA 1
ATOM 2562 C C . TRP D 1 73 ? 109.804 18.465 20.935 1.00 8.62 94 TRP D C 1
ATOM 2563 O O . TRP D 1 73 ? 109.828 19.248 21.886 1.00 8.77 94 TRP D O 1
ATOM 2574 N N . LEU D 1 74 ? 110.511 17.340 20.909 1.00 8.93 95 LEU D N 1
ATOM 2575 C CA . LEU D 1 74 ? 111.436 17.014 21.990 1.00 9.36 95 LEU D CA 1
ATOM 2576 C C . LEU D 1 74 ? 112.837 17.061 21.448 1.00 9.29 95 LEU D C 1
ATOM 2577 O O . LEU D 1 74 ? 113.124 16.398 20.462 1.00 9.62 95 LEU D O 1
ATOM 2582 N N . HIS D 1 75 ? 113.702 17.842 22.087 1.00 9.52 96 HIS D N 1
ATOM 2583 C CA . HIS D 1 75 ? 115.102 17.936 21.678 1.00 10.18 96 HIS D CA 1
ATOM 2584 C C . HIS D 1 75 ? 115.942 17.285 22.763 1.00 9.95 96 HIS D C 1
ATOM 2585 O O . HIS D 1 75 ? 115.964 17.748 23.907 1.00 10.12 96 HIS D O 1
ATOM 2592 N N . ILE D 1 76 ? 116.627 16.211 22.398 1.00 9.53 97 ILE D N 1
ATOM 2593 C CA . ILE D 1 76 ? 117.315 15.386 23.375 1.00 9.65 97 ILE D CA 1
ATOM 2594 C C . ILE D 1 76 ? 118.781 15.238 23.009 1.00 9.41 97 ILE D C 1
ATOM 2595 O O . ILE D 1 76 ? 119.092 14.689 21.956 1.00 8.98 97 ILE D O 1
ATOM 2600 N N . PRO D 1 77 ? 119.686 15.732 23.876 1.00 9.69 98 PRO D N 1
ATOM 2601 C CA . PRO D 1 77 ? 121.115 15.481 23.680 1.00 9.89 98 PRO D CA 1
ATOM 2602 C C . PRO D 1 77 ? 121.401 13.984 23.737 1.00 9.97 98 PRO D C 1
ATOM 2603 O O . PRO D 1 77 ? 120.711 13.257 24.450 1.00 9.91 98 PRO D O 1
ATOM 2607 N N . ILE D 1 78 ? 122.406 13.542 22.986 1.00 10.24 99 ILE D N 1
ATOM 2608 C CA . ILE D 1 78 ? 122.639 12.115 22.759 1.00 10.59 99 ILE D CA 1
ATOM 2609 C C . ILE D 1 78 ? 122.816 11.327 24.066 1.00 10.70 99 ILE D C 1
ATOM 2610 O O . ILE D 1 78 ? 122.234 10.257 24.220 1.00 10.47 99 ILE D O 1
ATOM 2615 N N . LEU D 1 79 ? 123.563 11.889 25.013 1.00 11.07 100 LEU D N 1
ATOM 2616 C CA . LEU D 1 79 ? 123.817 11.244 26.305 1.00 11.57 100 LEU D CA 1
ATOM 2617 C C . LEU D 1 79 ? 122.581 11.142 27.202 1.00 11.53 100 LEU D C 1
ATOM 2618 O O . LEU D 1 79 ? 122.628 10.501 28.250 1.00 11.52 100 LEU D O 1
ATOM 2623 N N . GLN D 1 80 ? 121.483 11.769 26.787 1.00 11.53 101 GLN D N 1
ATOM 2624 C CA . GLN D 1 80 ? 120.225 11.726 27.529 1.00 11.26 101 GLN D CA 1
ATOM 2625 C C . GLN D 1 80 ? 119.158 10.980 26.727 1.00 11.00 101 GLN D C 1
ATOM 2626 O O . GLN D 1 80 ? 117.954 11.176 26.935 1.00 10.92 101 GLN D O 1
ATOM 2632 N N . SER D 1 81 ? 119.601 10.108 25.826 1.00 10.43 102 SER D N 1
ATOM 2633 C CA . SER D 1 81 ? 118.685 9.353 24.977 1.00 10.14 102 SER D CA 1
ATOM 2634 C C . SER D 1 81 ? 117.846 8.307 25.730 1.00 9.68 102 SER D C 1
ATOM 2635 O O . SER D 1 81 ? 116.994 7.656 25.122 1.00 9.46 102 SER D O 1
ATOM 2638 N N . ARG D 1 82 ? 118.070 8.159 27.040 1.00 8.89 103 ARG D N 1
ATOM 2639 C CA . ARG D 1 82 ? 117.195 7.342 27.880 1.00 8.34 103 ARG D CA 1
ATOM 2640 C C . ARG D 1 82 ? 115.754 7.861 27.840 1.00 7.91 103 ARG D C 1
ATOM 2641 O O . ARG D 1 82 ? 114.813 7.122 28.135 1.00 7.86 103 ARG D O 1
ATOM 2649 N N . PHE D 1 83 ? 115.588 9.125 27.467 1.00 7.06 104 PHE D N 1
ATOM 2650 C CA . PHE D 1 83 ? 114.261 9.726 27.410 1.00 6.69 104 PHE D CA 1
ATOM 2651 C C . PHE D 1 83 ? 113.490 9.381 26.127 1.00 6.66 104 PHE D C 1
ATOM 2652 O O . PHE D 1 83 ? 112.276 9.614 26.050 1.00 6.61 104 PHE D O 1
ATOM 2660 N N . ILE D 1 84 ? 114.175 8.815 25.135 1.00 6.59 105 ILE D N 1
ATOM 2661 C CA . ILE D 1 84 ? 113.539 8.542 23.844 1.00 6.55 105 ILE D CA 1
ATOM 2662 C C . ILE D 1 84 ? 112.432 7.494 23.936 1.00 6.91 105 ILE D C 1
ATOM 2663 O O . ILE D 1 84 ? 111.287 7.767 23.537 1.00 7.44 105 ILE D O 1
ATOM 2668 N N . ALA D 1 85 ? 112.767 6.320 24.464 1.00 6.41 106 ALA D N 1
ATOM 2669 C CA . ALA D 1 85 ? 111.840 5.173 24.468 1.00 6.89 106 ALA D CA 1
ATOM 2670 C C . ALA D 1 85 ? 110.535 5.457 25.208 1.00 6.98 106 ALA D C 1
ATOM 2671 O O . ALA D 1 85 ? 109.452 5.145 24.693 1.00 7.05 106 ALA D O 1
ATOM 2673 N N . PRO D 1 86 ? 110.627 6.056 26.410 1.00 7.35 107 PRO D N 1
ATOM 2674 C CA . PRO D 1 86 ? 109.405 6.493 27.090 1.00 7.31 107 PRO D CA 1
ATOM 2675 C C . PRO D 1 86 ? 108.568 7.434 26.206 1.00 7.45 107 PRO D C 1
ATOM 2676 O O . PRO D 1 86 ? 107.349 7.284 26.119 1.00 7.35 107 PRO D O 1
ATOM 2680 N N . ALA D 1 87 ? 109.227 8.372 25.539 1.00 7.48 108 ALA D N 1
ATOM 2681 C CA . ALA D 1 87 ? 108.533 9.277 24.627 1.00 8.04 108 ALA D CA 1
ATOM 2682 C C . ALA D 1 87 ? 107.898 8.496 23.470 1.00 8.32 108 ALA D C 1
ATOM 2683 O O . ALA D 1 87 ? 106.747 8.750 23.096 1.00 8.16 108 ALA D O 1
ATOM 2685 N N . ALA D 1 88 ? 108.641 7.541 22.920 1.00 8.76 109 ALA D N 1
ATOM 2686 C CA . ALA D 1 88 ? 108.140 6.723 21.811 1.00 9.28 109 ALA D CA 1
ATOM 2687 C C . ALA D 1 88 ? 106.872 5.959 22.204 1.00 9.77 109 ALA D C 1
ATOM 2688 O O . ALA D 1 88 ? 105.927 5.861 21.415 1.00 9.77 109 ALA D O 1
ATOM 2690 N N . SER D 1 89 ? 106.835 5.458 23.435 1.00 10.22 110 SER D N 1
ATOM 2691 C CA . SER D 1 89 ? 105.668 4.716 23.922 1.00 10.95 110 SER D CA 1
ATOM 2692 C C . SER D 1 89 ? 104.414 5.590 24.030 1.00 11.26 110 SER D C 1
ATOM 2693 O O . SER D 1 89 ? 103.305 5.069 24.033 1.00 11.16 110 SER D O 1
ATOM 2696 N N . LEU D 1 90 ? 104.592 6.909 24.110 1.00 11.79 111 LEU D N 1
ATOM 2697 C CA . LEU D 1 90 ? 103.460 7.836 24.150 1.00 12.11 111 LEU D CA 1
ATOM 2698 C C . LEU D 1 90 ? 103.020 8.334 22.768 1.00 12.86 111 LEU D C 1
ATOM 2699 O O . LEU D 1 90 ? 102.080 9.128 22.660 1.00 13.18 111 LEU D O 1
ATOM 2704 N N . GLY D 1 91 ? 103.689 7.877 21.716 1.00 13.57 112 GLY D N 1
ATOM 2705 C CA . GLY D 1 91 ? 103.283 8.198 20.348 1.00 13.93 112 GLY D CA 1
ATOM 2706 C C . GLY D 1 91 ? 104.312 8.986 19.564 1.00 14.45 112 GLY D C 1
ATOM 2707 O O . GLY D 1 91 ? 104.105 9.264 18.386 1.00 14.36 112 GLY D O 1
ATOM 2708 N N . PHE D 1 92 ? 105.424 9.336 20.212 1.00 15.26 113 PHE D N 1
ATOM 2709 C CA . PHE D 1 92 ? 106.486 10.132 19.582 1.00 15.69 113 PHE D CA 1
ATOM 2710 C C . PHE D 1 92 ? 107.313 9.328 18.594 1.00 16.52 113 PHE D C 1
ATOM 2711 O O . PHE D 1 92 ? 107.683 8.185 18.875 1.00 16.22 113 PHE D O 1
ATOM 2719 N N . CYS D 1 93 ? 107.607 9.958 17.454 1.00 17.54 114 CYS D N 1
ATOM 2720 C CA . CYS D 1 93 ? 108.480 9.408 16.430 1.00 18.65 114 CYS D CA 1
ATOM 2721 C C . CYS D 1 93 ? 109.684 10.316 16.244 1.00 19.00 114 CYS D C 1
ATOM 2722 O O . CYS D 1 93 ? 109.638 11.489 16.592 1.00 19.56 114 CYS D O 1
ATOM 2725 N N . PHE D 1 94 ? 110.759 9.766 15.693 1.00 19.51 115 PHE D N 1
ATOM 2726 C CA . PHE D 1 94 ? 111.915 10.556 15.303 1.00 20.06 115 PHE D CA 1
ATOM 2727 C C . PHE D 1 94 ? 111.538 11.518 14.183 1.00 21.00 115 PHE D C 1
ATOM 2728 O O . PHE D 1 94 ? 110.797 11.161 13.262 1.00 20.97 115 PHE D O 1
ATOM 2736 N N . HIS D 1 95 ? 112.064 12.731 14.260 1.00 21.93 116 HIS D N 1
ATOM 2737 C CA . HIS D 1 95 ? 111.929 13.687 13.170 1.00 22.88 116 HIS D CA 1
ATOM 2738 C C . HIS D 1 95 ? 113.273 13.885 12.484 1.00 23.64 116 HIS D C 1
ATOM 2739 O O . HIS D 1 95 ? 113.350 13.872 11.267 1.00 23.47 116 HIS D O 1
ATOM 2746 N N . HIS D 1 96 ? 114.315 14.073 13.287 1.00 24.90 117 HIS D N 1
ATOM 2747 C CA . HIS D 1 96 ? 115.682 14.241 12.803 1.00 26.16 117 HIS D CA 1
ATOM 2748 C C . HIS D 1 96 ? 116.662 13.730 13.857 1.00 26.49 117 HIS D C 1
ATOM 2749 O O . HIS D 1 96 ? 116.402 13.826 15.052 1.00 26.44 117 HIS D O 1
ATOM 2756 N N . ALA D 1 97 ? 117.780 13.169 13.409 1.00 27.13 118 ALA D N 1
ATOM 2757 C CA . ALA D 1 97 ? 118.859 12.766 14.311 1.00 27.56 118 ALA D CA 1
ATOM 2758 C C . ALA D 1 97 ? 120.181 13.405 13.881 1.00 27.99 118 ALA D C 1
ATOM 2759 O O . ALA D 1 97 ? 120.815 12.950 12.920 1.00 28.21 118 ALA D O 1
ATOM 2761 N N . GLU D 1 98 ? 120.581 14.469 14.584 1.00 28.14 119 GLU D N 1
ATOM 2762 C CA . GLU D 1 98 ? 121.855 15.172 14.312 1.00 27.91 119 GLU D CA 1
ATOM 2763 C C . GLU D 1 98 ? 123.037 14.330 14.787 1.00 27.03 119 GLU D C 1
ATOM 2764 O O . GLU D 1 98 ? 122.883 13.147 15.018 1.00 26.99 119 GLU D O 1
ATOM 2770 N N . SER D 1 99 ? 124.211 14.936 14.934 1.00 26.04 120 SER D N 1
ATOM 2771 C CA . SER D 1 99 ? 125.397 14.213 15.389 1.00 25.15 120 SER D CA 1
ATOM 2772 C C . SER D 1 99 ? 125.284 13.822 16.854 1.00 24.07 120 SER D C 1
ATOM 2773 O O . SER D 1 99 ? 125.372 12.645 17.194 1.00 23.96 120 SER D O 1
ATOM 2776 N N . ASP D 1 100 ? 125.092 14.821 17.712 1.00 22.76 121 ASP D N 1
ATOM 2777 C CA . ASP D 1 100 ? 125.061 14.617 19.167 1.00 21.70 121 ASP D CA 1
ATOM 2778 C C . ASP D 1 100 ? 123.700 14.963 19.797 1.00 20.47 121 ASP D C 1
ATOM 2779 O O . ASP D 1 100 ? 123.620 15.296 20.982 1.00 19.97 121 ASP D O 1
ATOM 2784 N N . SER D 1 101 ? 122.640 14.876 18.996 1.00 19.15 122 SER D N 1
ATOM 2785 C CA . SER D 1 101 ? 121.274 15.063 19.484 1.00 18.39 122 SER D CA 1
ATOM 2786 C C . SER D 1 101 ? 120.250 14.477 18.514 1.00 17.50 122 SER D C 1
ATOM 2787 O O . SER D 1 101 ? 120.552 14.246 17.337 1.00 17.17 122 SER D O 1
ATOM 2790 N N . SER D 1 102 ? 119.041 14.245 19.015 1.00 16.32 123 SER D N 1
ATOM 2791 C CA . SER D 1 102 ? 117.914 13.912 18.154 1.00 15.62 123 SER D CA 1
ATOM 2792 C C . SER D 1 102 ? 116.694 14.756 18.501 1.00 14.99 123 SER D C 1
ATOM 2793 O O . SER D 1 102 ? 116.648 15.407 19.539 1.00 14.84 123 SER D O 1
ATOM 2796 N N . THR D 1 103 ? 115.709 14.734 17.612 1.00 14.52 124 THR D N 1
ATOM 2797 C CA . THR D 1 103 ? 114.472 15.471 17.801 1.00 14.33 124 THR D CA 1
ATOM 2798 C C . THR D 1 103 ? 113.300 14.560 17.505 1.00 14.18 124 THR D C 1
ATOM 2799 O O . THR D 1 103 ? 113.274 13.907 16.460 1.00 13.99 124 THR D O 1
ATOM 2803 N N . LEU D 1 104 ? 112.339 14.520 18.427 1.00 14.22 125 LEU D N 1
ATOM 2804 C CA . LEU D 1 104 ? 111.152 13.674 18.282 1.00 14.56 125 LEU D CA 1
ATOM 2805 C C . LEU D 1 104 ? 109.921 14.559 18.137 1.00 14.64 125 LEU D C 1
ATOM 2806 O O . LEU D 1 104 ? 109.920 15.697 18.615 1.00 14.37 125 LEU D O 1
ATOM 2811 N N . THR D 1 105 ? 108.874 14.029 17.502 1.00 14.82 126 THR D N 1
ATOM 2812 C CA A THR D 1 105 ? 107.644 14.795 17.335 0.50 14.92 126 THR D CA 1
ATOM 2813 C CA B THR D 1 105 ? 107.634 14.773 17.269 0.50 14.86 126 THR D CA 1
ATOM 2814 C C . THR D 1 105 ? 106.399 13.961 17.604 1.00 15.00 126 THR D C 1
ATOM 2815 O O . THR D 1 105 ? 106.364 12.758 17.354 1.00 14.78 126 THR D O 1
ATOM 2822 N N . LEU D 1 106 ? 105.393 14.635 18.145 1.00 15.30 127 LEU D N 1
ATOM 2823 C CA . LEU D 1 106 ? 104.072 14.074 18.307 1.00 15.90 127 LEU D CA 1
ATOM 2824 C C . LEU D 1 106 ? 103.105 15.132 17.817 1.00 16.64 127 LEU D C 1
ATOM 2825 O O . LEU D 1 106 ? 103.122 16.263 18.307 1.00 16.42 127 LEU D O 1
ATOM 2830 N N . TRP D 1 107 ? 102.272 14.762 16.850 1.00 17.60 128 TRP D N 1
ATOM 2831 C CA . TRP D 1 107 ? 101.284 15.674 16.289 1.00 18.46 128 TRP D CA 1
ATOM 2832 C C . TRP D 1 107 ? 99.962 15.480 17.002 1.00 19.28 128 TRP D C 1
ATOM 2833 O O . TRP D 1 107 ? 99.474 14.364 17.112 1.00 19.39 128 TRP D O 1
ATOM 2844 N N . LEU D 1 108 ? 99.408 16.567 17.520 1.00 20.47 129 LEU D N 1
ATOM 2845 C CA . LEU D 1 108 ? 98.161 16.511 18.270 1.00 21.60 129 LEU D CA 1
ATOM 2846 C C . LEU D 1 108 ? 96.966 16.914 17.404 1.00 23.03 129 LEU D C 1
ATOM 2847 O O . LEU D 1 108 ? 95.868 16.401 17.608 1.00 23.30 129 LEU D O 1
ATOM 2852 N N . ARG D 1 109 ? 97.179 17.817 16.440 1.00 24.44 130 ARG D N 1
ATOM 2853 C CA . ARG D 1 109 ? 96.087 18.345 15.604 1.00 25.68 130 ARG D CA 1
ATOM 2854 C C . ARG D 1 109 ? 95.872 17.479 14.363 1.00 25.91 130 ARG D C 1
ATOM 2855 O O . ARG D 1 109 ? 95.936 16.247 14.434 1.00 26.53 130 ARG D O 1
ATOM 2863 N N . GLN E 1 21 ? 63.882 39.423 -10.617 1.00 27.79 42 GLN E N 1
ATOM 2864 C CA . GLN E 1 21 ? 64.772 38.341 -10.106 1.00 27.93 42 GLN E CA 1
ATOM 2865 C C . GLN E 1 21 ? 65.607 38.830 -8.912 1.00 27.48 42 GLN E C 1
ATOM 2866 O O . GLN E 1 21 ? 65.309 39.880 -8.328 1.00 27.67 42 GLN E O 1
ATOM 2872 N N . SER E 1 22 ? 66.630 38.057 -8.543 1.00 26.62 43 SER E N 1
ATOM 2873 C CA . SER E 1 22 ? 67.462 38.361 -7.378 1.00 25.88 43 SER E CA 1
ATOM 2874 C C . SER E 1 22 ? 68.919 37.912 -7.580 1.00 24.65 43 SER E C 1
ATOM 2875 O O . SER E 1 22 ? 69.298 37.485 -8.670 1.00 24.87 43 SER E O 1
ATOM 2878 N N . MET E 1 23 ? 69.709 37.990 -6.512 1.00 22.97 44 MET E N 1
ATOM 2879 C CA . MET E 1 23 ? 71.177 37.940 -6.579 1.00 21.53 44 MET E CA 1
ATOM 2880 C C . MET E 1 23 ? 71.791 36.647 -7.135 1.00 20.44 44 MET E C 1
ATOM 2881 O O . MET E 1 23 ? 71.528 35.551 -6.637 1.00 20.30 44 MET E O 1
ATOM 2886 N N . ASP E 1 24 ? 72.639 36.804 -8.149 1.00 18.91 45 ASP E N 1
ATOM 2887 C CA . ASP E 1 24 ? 73.386 35.696 -8.735 1.00 17.73 45 ASP E CA 1
ATOM 2888 C C . ASP E 1 24 ? 74.644 35.445 -7.907 1.00 16.34 45 ASP E C 1
ATOM 2889 O O . ASP E 1 24 ? 75.546 36.276 -7.868 1.00 15.74 45 ASP E O 1
ATOM 2894 N N . LEU E 1 25 ? 74.702 34.289 -7.252 1.00 14.83 46 LEU E N 1
ATOM 2895 C CA . LEU E 1 25 ? 75.844 33.955 -6.405 1.00 13.68 46 LEU E CA 1
ATOM 2896 C C . LEU E 1 25 ? 77.013 33.296 -7.160 1.00 12.99 46 LEU E C 1
ATOM 2897 O O . LEU E 1 25 ? 78.073 33.079 -6.577 1.00 12.48 46 LEU E O 1
ATOM 2902 N N . GLN E 1 26 ? 76.829 33.007 -8.448 1.00 12.41 47 GLN E N 1
ATOM 2903 C CA . GLN E 1 26 ? 77.903 32.458 -9.288 1.00 12.23 47 GLN E CA 1
ATOM 2904 C C . GLN E 1 26 ? 78.453 31.168 -8.693 1.00 11.74 47 GLN E C 1
ATOM 2905 O O . GLN E 1 26 ? 79.660 31.037 -8.475 1.00 11.86 47 GLN E O 1
ATOM 2911 N N . GLY E 1 27 ? 77.554 30.229 -8.412 1.00 11.33 48 GLY E N 1
ATOM 2912 C CA . GLY E 1 27 ? 77.926 28.938 -7.842 1.00 10.96 48 GLY E CA 1
ATOM 2913 C C . GLY E 1 27 ? 78.556 27.991 -8.855 1.00 10.64 48 GLY E C 1
ATOM 2914 O O . GLY E 1 27 ? 78.068 27.839 -9.979 1.00 10.22 48 GLY E O 1
ATOM 2915 N N . GLU E 1 28 ? 79.649 27.355 -8.458 1.00 10.40 49 GLU E N 1
ATOM 2916 C CA . GLU E 1 28 ? 80.287 26.337 -9.292 1.00 10.85 49 GLU E CA 1
ATOM 2917 C C . GLU E 1 28 ? 79.867 24.915 -8.869 1.00 10.60 49 GLU E C 1
ATOM 2918 O O . GLU E 1 28 ? 80.062 24.526 -7.719 1.00 10.10 49 GLU E O 1
ATOM 2924 N N . LEU E 1 29 ? 79.282 24.152 -9.790 1.00 10.95 50 LEU E N 1
ATOM 2925 C CA . LEU E 1 29 ? 78.944 22.735 -9.505 1.00 11.22 50 LEU E CA 1
ATOM 2926 C C . LEU E 1 29 ? 80.175 21.855 -9.547 1.00 10.90 50 LEU E C 1
ATOM 2927 O O . LEU E 1 29 ? 81.007 22.001 -10.432 1.00 10.68 50 LEU E O 1
ATOM 2932 N N . ASP E 1 30 ? 80.295 20.958 -8.578 1.00 11.05 51 ASP E N 1
ATOM 2933 C CA . ASP E 1 30 ? 81.352 19.949 -8.587 1.00 11.35 51 ASP E CA 1
ATOM 2934 C C . ASP E 1 30 ? 80.792 18.583 -9.022 1.00 12.01 51 ASP E C 1
ATOM 2935 O O . ASP E 1 30 ? 79.591 18.437 -9.260 1.00 11.34 51 ASP E O 1
ATOM 2940 N N . ARG E 1 31 ? 81.675 17.592 -9.125 1.00 13.02 52 ARG E N 1
ATOM 2941 C CA . ARG E 1 31 ? 81.301 16.268 -9.605 1.00 13.95 52 ARG E CA 1
ATOM 2942 C C . ARG E 1 31 ? 80.452 15.476 -8.604 1.00 13.93 52 ARG E C 1
ATOM 2943 O O . ARG E 1 31 ? 79.800 14.515 -8.987 1.00 14.01 52 ARG E O 1
ATOM 2951 N N . PHE E 1 32 ? 80.445 15.897 -7.340 1.00 13.92 53 PHE E N 1
ATOM 2952 C CA . PHE E 1 32 ? 79.667 15.237 -6.288 1.00 13.72 53 PHE E CA 1
ATOM 2953 C C . PHE E 1 32 ? 78.314 15.906 -6.059 1.00 13.44 53 PHE E C 1
ATOM 2954 O O . PHE E 1 32 ? 77.759 15.836 -4.963 1.00 13.45 53 PHE E O 1
ATOM 2962 N N . GLY E 1 33 ? 77.792 16.568 -7.088 1.00 13.14 54 GLY E N 1
ATOM 2963 C CA . GLY E 1 33 ? 76.487 17.226 -7.018 1.00 12.79 54 GLY E CA 1
ATOM 2964 C C . GLY E 1 33 ? 76.418 18.446 -6.113 1.00 12.34 54 GLY E C 1
ATOM 2965 O O . GLY E 1 33 ? 75.342 19.002 -5.906 1.00 12.32 54 GLY E O 1
ATOM 2966 N N . GLY E 1 34 ? 77.562 18.856 -5.570 1.00 11.89 55 GLY E N 1
ATOM 2967 C CA . GLY E 1 34 ? 77.638 19.998 -4.659 1.00 11.48 55 GLY E CA 1
ATOM 2968 C C . GLY E 1 34 ? 77.809 21.307 -5.411 1.00 11.08 55 GLY E C 1
ATOM 2969 O O . GLY E 1 34 ? 77.954 21.309 -6.641 1.00 11.11 55 GLY E O 1
ATOM 2970 N N . ILE E 1 35 ? 77.791 22.424 -4.682 1.00 10.22 56 ILE E N 1
ATOM 2971 C CA . ILE E 1 35 ? 77.887 23.735 -5.316 1.00 9.66 56 ILE E CA 1
ATOM 2972 C C . ILE E 1 35 ? 78.708 24.717 -4.471 1.00 8.71 56 ILE E C 1
ATOM 2973 O O . ILE E 1 35 ? 78.494 24.826 -3.270 1.00 8.43 56 ILE E O 1
ATOM 2978 N N . SER E 1 36 ? 79.666 25.393 -5.115 1.00 7.40 57 SER E N 1
ATOM 2979 C CA . SER E 1 36 ? 80.668 26.230 -4.431 1.00 6.93 57 SER E CA 1
ATOM 2980 C C . SER E 1 36 ? 80.531 27.731 -4.726 1.00 6.11 57 SER E C 1
ATOM 2981 O O . SER E 1 36 ? 80.439 28.144 -5.882 1.00 5.79 57 SER E O 1
ATOM 2984 N N . VAL E 1 37 ? 80.552 28.526 -3.662 1.00 5.32 58 VAL E N 1
ATOM 2985 C CA . VAL E 1 37 ? 80.503 29.974 -3.749 1.00 4.82 58 VAL E CA 1
ATOM 2986 C C . VAL E 1 37 ? 81.772 30.556 -3.165 1.00 4.44 58 VAL E C 1
ATOM 2987 O O . VAL E 1 37 ? 82.132 30.250 -2.040 1.00 3.99 58 VAL E O 1
ATOM 2991 N N . ARG E 1 38 ? 82.451 31.387 -3.945 1.00 4.21 59 ARG E N 1
ATOM 2992 C CA . ARG E 1 38 ? 83.624 32.108 -3.469 1.00 4.51 59 ARG E CA 1
ATOM 2993 C C . ARG E 1 38 ? 83.315 33.606 -3.423 1.00 4.12 59 ARG E C 1
ATOM 2994 O O . ARG E 1 38 ? 82.891 34.200 -4.419 1.00 4.19 59 ARG E O 1
ATOM 3002 N N . LEU E 1 39 ? 83.531 34.201 -2.260 1.00 3.53 60 LEU E N 1
ATOM 3003 C CA . LEU E 1 39 ? 83.203 35.599 -2.050 1.00 3.53 60 LEU E CA 1
ATOM 3004 C C . LEU E 1 39 ? 84.144 36.531 -2.810 1.00 3.07 60 LEU E C 1
ATOM 3005 O O . LEU E 1 39 ? 83.743 37.652 -3.158 1.00 3.22 60 LEU E O 1
ATOM 3010 N N . ALA E 1 40 ? 85.356 36.053 -3.096 1.00 2.74 61 ALA E N 1
ATOM 3011 C CA . ALA E 1 40 ? 86.317 36.804 -3.915 1.00 2.84 61 ALA E CA 1
ATOM 3012 C C . ALA E 1 40 ? 85.858 36.975 -5.365 1.00 2.93 61 ALA E C 1
ATOM 3013 O O . ALA E 1 40 ? 86.236 37.945 -6.004 1.00 3.38 61 ALA E O 1
ATOM 3015 N N . ARG E 1 41 ? 85.057 36.038 -5.875 1.00 3.18 62 ARG E N 1
ATOM 3016 C CA A ARG E 1 41 ? 84.481 36.165 -7.218 0.50 3.55 62 ARG E CA 1
ATOM 3017 C CA B ARG E 1 41 ? 84.463 36.145 -7.214 0.50 3.44 62 ARG E CA 1
ATOM 3018 C C . ARG E 1 41 ? 83.180 36.958 -7.155 1.00 3.54 62 ARG E C 1
ATOM 3019 O O . ARG E 1 41 ? 82.922 37.795 -7.991 1.00 3.36 62 ARG E O 1
ATOM 3034 N N . LEU E 1 42 ? 82.364 36.673 -6.153 1.00 4.36 63 LEU E N 1
ATOM 3035 C CA . LEU E 1 42 ? 81.049 37.289 -6.021 1.00 4.71 63 LEU E CA 1
ATOM 3036 C C . LEU E 1 42 ? 81.137 38.763 -5.650 1.00 4.64 63 LEU E C 1
ATOM 3037 O O . LEU E 1 42 ? 80.389 39.589 -6.175 1.00 5.15 63 LEU E O 1
ATOM 3042 N N . ASP E 1 43 ? 82.048 39.092 -4.741 1.00 4.64 64 ASP E N 1
ATOM 3043 C CA . ASP E 1 43 ? 82.189 40.465 -4.236 1.00 4.10 64 ASP E CA 1
ATOM 3044 C C . ASP E 1 43 ? 83.648 40.859 -4.354 1.00 3.74 64 ASP E C 1
ATOM 3045 O O . ASP E 1 43 ? 84.339 41.112 -3.363 1.00 3.47 64 ASP E O 1
ATOM 3050 N N . ALA E 1 44 ? 84.112 40.902 -5.594 1.00 3.35 65 ALA E N 1
ATOM 3051 C CA . ALA E 1 44 ? 85.530 41.104 -5.877 1.00 3.01 65 ALA E CA 1
ATOM 3052 C C . ALA E 1 44 ? 86.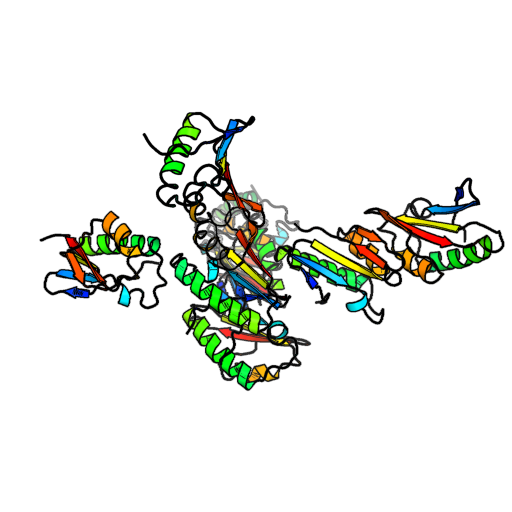055 42.399 -5.267 1.00 2.64 65 ALA E C 1
ATOM 3053 O O . ALA E 1 44 ? 87.197 42.453 -4.809 1.00 3.08 65 ALA E O 1
ATOM 3055 N N . LEU E 1 45 ? 85.229 43.445 -5.270 1.00 2.00 66 LEU E N 1
ATOM 3056 C CA . LEU E 1 45 ? 85.639 44.741 -4.753 1.00 2.00 66 LEU E CA 1
ATOM 3057 C C . LEU E 1 45 ? 85.350 44.923 -3.255 1.00 2.00 66 LEU E C 1
ATOM 3058 O O . LEU E 1 45 ? 85.637 45.981 -2.704 1.00 2.00 66 LEU E O 1
ATOM 3063 N N . ASP E 1 46 ? 84.801 43.909 -2.592 1.00 2.00 67 ASP E N 1
ATOM 3064 C CA . ASP E 1 46 ? 84.512 43.990 -1.152 1.00 2.00 67 ASP E CA 1
ATOM 3065 C C . ASP E 1 46 ? 83.558 45.169 -0.853 1.00 2.00 67 ASP E C 1
ATOM 3066 O O . ASP E 1 46 ? 83.838 46.021 -0.017 1.00 2.00 67 ASP E O 1
ATOM 3071 N N . ARG E 1 47 ? 82.436 45.193 -1.572 1.00 2.00 68 ARG E N 1
ATOM 3072 C CA . ARG E 1 47 ? 81.419 46.247 -1.467 1.00 2.00 68 ARG E CA 1
ATOM 3073 C C . ARG E 1 47 ? 80.021 45.716 -1.126 1.00 2.00 68 ARG E C 1
ATOM 3074 O O . ARG E 1 47 ? 79.066 46.491 -1.042 1.00 2.00 68 ARG E O 1
ATOM 3082 N N . LEU E 1 48 ? 79.900 44.409 -0.946 1.00 2.00 69 LEU E N 1
ATOM 3083 C CA . LEU E 1 48 ? 78.600 43.792 -0.781 1.00 2.00 69 LEU E CA 1
ATOM 3084 C C . LEU E 1 48 ? 78.173 43.863 0.684 1.00 2.00 69 LEU E C 1
ATOM 3085 O O . LEU E 1 48 ? 78.916 43.482 1.598 1.00 2.00 69 LEU E O 1
ATOM 3090 N N . ASP E 1 49 ? 76.958 44.356 0.894 1.00 2.00 70 ASP E N 1
ATOM 3091 C CA . ASP E 1 49 ? 76.404 44.440 2.225 1.00 2.00 70 ASP E CA 1
ATOM 3092 C C . ASP E 1 49 ? 76.026 43.058 2.740 1.00 2.00 70 ASP E C 1
ATOM 3093 O O . ASP E 1 49 ? 75.469 42.241 2.003 1.00 2.00 70 ASP E O 1
ATOM 3098 N N . ALA E 1 50 ? 76.322 42.807 4.013 1.00 2.00 71 ALA E N 1
ATOM 3099 C CA . ALA E 1 50 ? 76.054 41.498 4.648 1.00 2.00 71 ALA E CA 1
ATOM 3100 C C . ALA E 1 50 ? 74.572 41.077 4.611 1.00 2.00 71 ALA E C 1
ATOM 3101 O O . ALA E 1 50 ? 74.260 39.902 4.382 1.00 2.00 71 ALA E O 1
ATOM 3103 N N . ALA E 1 51 ? 73.665 42.023 4.851 1.00 2.00 72 ALA E N 1
ATOM 3104 C CA . ALA E 1 51 ? 72.229 41.713 4.885 1.00 2.00 72 ALA E CA 1
ATOM 3105 C C . ALA E 1 51 ? 71.727 41.344 3.495 1.00 2.00 72 ALA E C 1
ATOM 3106 O O . ALA E 1 51 ? 70.888 40.454 3.338 1.00 2.00 72 ALA E O 1
ATOM 3108 N N . ALA E 1 52 ? 72.253 42.024 2.483 1.00 2.00 73 ALA E N 1
ATOM 3109 C CA . ALA E 1 52 ? 71.919 41.700 1.094 1.00 2.00 73 ALA E CA 1
ATOM 3110 C C . ALA E 1 52 ? 72.458 40.317 0.724 1.00 2.00 73 ALA E C 1
ATOM 3111 O O . ALA E 1 52 ? 71.780 39.537 0.066 1.00 2.00 73 ALA E O 1
ATOM 3113 N N . PHE E 1 53 ? 73.672 40.007 1.164 1.00 3.04 74 PHE E N 1
ATOM 3114 C CA . PHE E 1 53 ? 74.218 38.668 0.966 1.00 3.65 74 PHE E CA 1
ATOM 3115 C C . PHE E 1 53 ? 73.325 37.616 1.606 1.00 4.49 74 PHE E C 1
ATOM 3116 O O . PHE E 1 53 ? 72.974 36.642 0.950 1.00 4.09 74 PHE E O 1
ATOM 3124 N N . GLN E 1 54 ? 72.946 37.817 2.870 1.00 5.45 75 GLN E N 1
ATOM 3125 C CA A GLN E 1 54 ? 72.064 36.873 3.568 0.50 6.16 75 GLN E CA 1
ATOM 3126 C CA B GLN E 1 54 ? 72.070 36.868 3.567 0.50 6.11 75 GLN E CA 1
ATOM 3127 C C . GLN E 1 54 ? 70.811 36.602 2.743 1.00 6.48 75 GLN E C 1
ATOM 3128 O O . GLN E 1 54 ? 70.398 35.451 2.585 1.00 6.57 75 GLN E O 1
ATOM 3139 N N . LYS E 1 55 ? 70.227 37.668 2.206 1.00 7.23 76 LYS E N 1
ATOM 3140 C CA . LYS E 1 55 ? 69.006 37.581 1.400 1.00 8.19 76 LYS E CA 1
ATOM 3141 C C . LYS E 1 55 ? 69.235 36.753 0.135 1.00 8.23 76 LYS E C 1
ATOM 3142 O O . LYS E 1 55 ? 68.427 35.888 -0.208 1.00 7.99 76 LYS E O 1
ATOM 3148 N N . GLY E 1 56 ? 70.342 37.019 -0.550 1.00 8.51 77 GLY E N 1
ATOM 3149 C CA . GLY E 1 56 ? 70.704 36.277 -1.756 1.00 8.80 77 GLY E CA 1
ATOM 3150 C C . GLY E 1 56 ? 71.086 34.824 -1.478 1.00 9.26 77 GLY E C 1
ATOM 3151 O O . GLY E 1 56 ? 70.712 33.915 -2.229 1.00 8.95 77 GLY E O 1
ATOM 3152 N N . LEU E 1 57 ? 71.822 34.602 -0.392 1.00 9.56 78 LEU E N 1
ATOM 3153 C CA . LEU E 1 57 ? 72.219 33.248 0.003 1.00 9.89 78 LEU E CA 1
ATOM 3154 C C . LEU E 1 57 ? 71.018 32.415 0.445 1.00 10.63 78 LEU E C 1
ATOM 3155 O O . LEU E 1 57 ? 70.959 31.224 0.148 1.00 10.38 78 LEU E O 1
ATOM 3160 N N . GLN E 1 58 ? 70.073 33.034 1.153 1.00 11.67 79 GLN E N 1
ATOM 3161 C CA . GLN E 1 58 ? 68.848 32.345 1.564 1.00 12.49 79 GLN E CA 1
ATOM 3162 C C . GLN E 1 58 ? 68.074 31.868 0.347 1.00 12.80 79 GLN E C 1
ATOM 3163 O O . GLN E 1 58 ? 67.657 30.720 0.293 1.00 12.92 79 GLN E O 1
ATOM 3169 N N . ALA E 1 59 ? 67.894 32.758 -0.626 1.00 13.33 80 ALA E N 1
ATOM 3170 C CA . ALA E 1 59 ? 67.163 32.438 -1.856 1.00 13.71 80 ALA E CA 1
ATOM 3171 C C . ALA E 1 59 ? 67.883 31.376 -2.676 1.00 14.10 80 ALA E C 1
ATOM 3172 O O . ALA E 1 59 ? 67.251 30.481 -3.227 1.00 14.27 80 ALA E O 1
ATOM 3174 N N . ALA E 1 60 ? 69.206 31.482 -2.751 1.00 14.82 81 ALA E N 1
ATOM 3175 C CA . ALA E 1 60 ? 70.032 30.500 -3.470 1.00 15.19 81 ALA E CA 1
ATOM 3176 C C . ALA E 1 60 ? 69.936 29.105 -2.849 1.00 15.72 81 ALA E C 1
ATOM 3177 O O . ALA E 1 60 ? 69.802 28.112 -3.563 1.00 15.74 81 ALA E O 1
ATOM 3179 N N . VAL E 1 61 ? 70.008 29.036 -1.524 1.00 16.34 82 VAL E N 1
ATOM 3180 C CA . VAL E 1 61 ? 69.928 27.762 -0.814 1.00 17.02 82 VAL E CA 1
ATOM 3181 C C . VAL E 1 61 ? 68.590 27.070 -1.068 1.00 17.92 82 VAL E C 1
ATOM 3182 O O . VAL E 1 61 ? 68.550 25.873 -1.346 1.00 17.96 82 VAL E O 1
ATOM 3186 N N . GLN E 1 62 ? 67.497 27.823 -0.987 1.00 18.90 83 GLN E N 1
ATOM 3187 C CA . GLN E 1 62 ? 66.180 27.282 -1.336 1.00 19.62 83 GLN E CA 1
ATOM 3188 C C . GLN E 1 62 ? 66.176 26.670 -2.747 1.00 19.88 83 GLN E C 1
ATOM 3189 O O . GLN E 1 62 ? 65.630 25.586 -2.949 1.00 19.60 83 GLN E O 1
ATOM 3195 N N . GLN E 1 63 ? 66.792 27.362 -3.707 1.00 20.21 84 GLN E N 1
ATOM 3196 C CA . GLN E 1 63 ? 66.848 26.883 -5.097 1.00 20.76 84 GLN E CA 1
ATOM 3197 C C . GLN E 1 63 ? 67.698 25.633 -5.228 1.00 20.47 84 GLN E C 1
ATOM 3198 O O . GLN E 1 63 ? 67.310 24.688 -5.898 1.00 20.43 84 GLN E O 1
ATOM 3204 N N . TRP E 1 64 ? 68.856 25.635 -4.585 1.00 20.35 85 TRP E N 1
ATOM 3205 C CA . TRP E 1 64 ? 69.765 24.500 -4.668 1.00 20.33 85 TRP E CA 1
ATOM 3206 C C . TRP E 1 64 ? 69.214 23.231 -3.997 1.00 20.69 85 TRP E C 1
ATOM 3207 O O . TRP E 1 64 ? 69.572 22.124 -4.391 1.00 20.48 85 TRP E O 1
ATOM 3218 N N . ARG E 1 65 ? 68.342 23.381 -3.005 1.00 21.20 86 ARG E N 1
ATOM 3219 C CA . ARG E 1 65 ? 67.645 22.222 -2.435 1.00 21.68 86 ARG E CA 1
ATOM 3220 C C . ARG E 1 65 ? 66.716 21.597 -3.466 1.00 21.94 86 ARG E C 1
ATOM 3221 O O . ARG E 1 65 ? 66.854 20.420 -3.801 1.00 22.08 86 ARG E O 1
ATOM 3229 N N . SER E 1 66 ? 65.802 22.402 -3.996 1.00 22.15 87 SER E N 1
ATOM 3230 C CA . SER E 1 66 ? 64.787 21.915 -4.928 1.00 22.46 87 SER E CA 1
ATOM 3231 C C . SER E 1 66 ? 65.326 21.485 -6.299 1.00 22.50 87 SER E C 1
ATOM 3232 O O . SER E 1 66 ? 64.546 21.097 -7.169 1.00 22.86 87 SER E O 1
ATOM 3235 N N . GLU E 1 67 ? 66.635 21.576 -6.512 1.00 22.20 88 GLU E N 1
ATOM 3236 C CA . GLU E 1 67 ? 67.243 20.931 -7.676 1.00 22.01 88 GLU E CA 1
ATOM 3237 C C . GLU E 1 67 ? 68.165 19.783 -7.244 1.00 21.51 88 GLU E C 1
ATOM 3238 O O . GLU E 1 67 ? 68.916 19.236 -8.049 1.00 21.76 88 GLU E O 1
ATOM 3244 N N . GLY E 1 68 ? 68.071 19.410 -5.970 1.00 20.72 89 GLY E N 1
ATOM 3245 C CA . GLY E 1 68 ? 68.709 18.204 -5.461 1.00 20.11 89 GLY E CA 1
ATOM 3246 C C . GLY E 1 68 ? 70.214 18.261 -5.327 1.00 19.48 89 GLY E C 1
ATOM 3247 O O . GLY E 1 68 ? 70.883 17.239 -5.458 1.00 19.31 89 GLY E O 1
ATOM 3248 N N . ARG E 1 69 ? 70.749 19.448 -5.057 1.00 18.74 90 ARG E N 1
ATOM 3249 C CA . ARG E 1 69 ? 72.181 19.601 -4.799 1.00 18.18 90 ARG E CA 1
ATOM 3250 C C . ARG E 1 69 ? 72.500 18.970 -3.451 1.00 16.91 90 ARG E C 1
ATOM 3251 O O . ARG E 1 69 ? 71.664 18.963 -2.550 1.00 16.77 90 ARG E O 1
ATOM 3259 N N . THR E 1 70 ? 73.710 18.444 -3.324 1.00 15.58 91 THR E N 1
ATOM 3260 C CA . THR E 1 70 ? 74.101 17.683 -2.146 1.00 14.68 91 THR E CA 1
ATOM 3261 C C . THR E 1 70 ? 74.615 18.570 -1.019 1.00 13.71 91 THR E C 1
ATOM 3262 O O . THR E 1 70 ? 74.368 18.297 0.157 1.00 13.36 91 THR E O 1
ATOM 3266 N N . ALA E 1 71 ? 75.343 19.622 -1.386 1.00 12.47 92 ALA E N 1
ATOM 3267 C CA . ALA E 1 71 ? 75.957 20.516 -0.414 1.00 11.41 92 ALA E CA 1
ATOM 3268 C C . ALA E 1 71 ? 76.224 21.899 -1.015 1.00 10.46 92 ALA E C 1
ATOM 3269 O O . ALA E 1 71 ? 76.219 22.067 -2.239 1.00 10.21 92 ALA E O 1
ATOM 3271 N N . VAL E 1 72 ? 76.432 22.878 -0.138 1.00 8.88 93 VAL E N 1
ATOM 3272 C CA . VAL E 1 72 ? 76.888 24.190 -0.539 1.00 8.01 93 VAL E CA 1
ATOM 3273 C C . VAL E 1 72 ? 78.168 24.492 0.199 1.00 7.43 93 VAL E C 1
ATOM 3274 O O . VAL E 1 72 ? 78.247 24.284 1.400 1.00 7.07 93 VAL E O 1
ATOM 3278 N N . TRP E 1 73 ? 79.162 24.997 -0.521 1.00 7.00 94 TRP E N 1
ATOM 3279 C CA . TRP E 1 73 ? 80.408 25.445 0.093 1.00 6.78 94 TRP E CA 1
ATOM 3280 C C A TRP E 1 73 ? 80.540 26.943 -0.084 1.00 5.88 94 TRP E C 1
ATOM 3281 O O A TRP E 1 73 ? 80.301 27.469 -1.168 1.00 5.84 94 TRP E O 1
ATOM 3292 N N A LEU E 1 74 ? 80.880 27.632 0.997 1.00 4.87 95 LEU E N 1
ATOM 3293 C CA A LEU E 1 74 ? 81.131 29.058 0.940 1.00 4.00 95 LEU E CA 1
ATOM 3294 C C A LEU E 1 74 ? 82.575 29.248 1.299 1.00 2.95 95 LEU E C 1
ATOM 3295 O O A LEU E 1 74 ? 83.029 28.788 2.326 1.00 3.28 95 LEU E O 1
ATOM 3300 N N A HIS E 1 75 ? 83.302 29.942 0.444 0.50 2.00 96 HIS E N 1
ATOM 3301 N N B HIS E 1 75 ? 83.717 30.068 -0.125 0.50 2.00 96 HIS E N 1
ATOM 3302 C CA A HIS E 1 75 ? 84.687 30.263 0.716 0.50 2.00 96 HIS E CA 1
ATOM 3303 C CA B HIS E 1 75 ? 85.010 30.441 0.410 0.50 2.00 96 HIS E CA 1
ATOM 3304 C C A HIS E 1 75 ? 84.735 31.779 0.932 0.50 2.00 96 HIS E C 1
ATOM 3305 C C B HIS E 1 75 ? 84.949 31.900 0.818 0.50 2.00 96 HIS E C 1
ATOM 3306 O O A HIS E 1 75 ? 84.250 32.542 0.105 0.50 2.00 96 HIS E O 1
ATOM 3307 O O B HIS E 1 75 ? 84.620 32.754 -0.003 0.50 2.00 96 HIS E O 1
ATOM 3320 N N . ILE E 1 76 ? 85.278 32.195 2.073 1.00 2.00 97 ILE E N 1
ATOM 3321 C CA . ILE E 1 76 ? 85.206 33.570 2.545 1.00 2.00 97 ILE E CA 1
ATOM 3322 C C . ILE E 1 76 ? 86.574 34.108 2.986 1.00 2.00 97 ILE E C 1
ATOM 3323 O O . ILE E 1 76 ? 87.087 33.703 4.007 1.00 2.00 97 ILE E O 1
ATOM 3328 N N . PRO E 1 77 ? 87.161 35.051 2.223 1.00 2.00 98 PRO E N 1
ATOM 3329 C CA . PRO E 1 77 ? 88.396 35.696 2.672 1.00 2.00 98 PRO E CA 1
ATOM 3330 C C . PRO E 1 77 ? 88.239 36.363 4.045 1.00 2.00 98 PRO E C 1
ATOM 3331 O O . PRO E 1 77 ? 87.141 36.819 4.391 1.00 2.00 98 PRO E O 1
ATOM 3335 N N . ILE E 1 78 ? 89.328 36.444 4.802 1.00 2.00 99 ILE E N 1
ATOM 3336 C CA . ILE E 1 78 ? 89.234 36.859 6.191 1.00 2.00 99 ILE E CA 1
ATOM 3337 C C . ILE E 1 78 ? 88.600 38.264 6.390 1.00 2.00 99 ILE E C 1
ATOM 3338 O O . ILE E 1 78 ? 87.782 38.444 7.294 1.00 2.00 99 ILE E O 1
ATOM 3343 N N . LEU E 1 79 ? 88.946 39.238 5.542 1.00 2.00 100 LEU E N 1
ATOM 3344 C CA . LEU E 1 79 ? 88.406 40.595 5.661 1.00 2.00 100 LEU E CA 1
ATOM 3345 C C . LEU E 1 79 ? 86.933 40.687 5.262 1.00 2.00 100 LEU E C 1
ATOM 3346 O O . LEU E 1 79 ? 86.266 41.687 5.543 1.00 2.00 100 LEU E O 1
ATOM 3351 N N . GLN E 1 80 ? 86.435 39.642 4.613 1.00 2.00 101 GLN E N 1
ATOM 3352 C CA . GLN E 1 80 ? 85.027 39.537 4.271 1.00 2.00 101 GLN E CA 1
ATOM 3353 C C . GLN E 1 80 ? 84.236 38.664 5.255 1.00 2.00 101 GLN E C 1
ATOM 3354 O O . GLN E 1 80 ? 83.171 38.153 4.928 1.00 2.00 101 GLN E O 1
ATOM 3360 N N . SER E 1 81 ? 84.726 38.534 6.480 1.00 2.00 102 SER E N 1
ATOM 3361 C CA . SER E 1 81 ? 84.099 37.627 7.442 1.00 2.00 102 SER E CA 1
ATOM 3362 C C . SER E 1 81 ? 82.708 38.066 7.904 1.00 2.00 102 SER E C 1
ATOM 3363 O O . SER E 1 81 ? 81.982 37.287 8.532 1.00 2.00 102 SER E O 1
ATOM 3366 N N . ARG E 1 82 ? 82.325 39.295 7.573 1.00 2.00 103 ARG E N 1
ATOM 3367 C CA . ARG E 1 82 ? 80.981 39.761 7.870 1.00 2.00 103 ARG E CA 1
ATOM 3368 C C . ARG E 1 82 ? 79.895 38.839 7.313 1.00 2.00 103 ARG E C 1
ATOM 3369 O O . ARG E 1 82 ? 78.739 38.927 7.723 1.00 2.00 103 ARG E O 1
ATOM 3377 N N . PHE E 1 83 ? 80.272 37.955 6.385 1.00 2.00 104 PHE E N 1
ATOM 3378 C CA . PHE E 1 83 ? 79.314 37.061 5.732 1.00 2.00 104 PHE E CA 1
ATOM 3379 C C . PHE E 1 83 ? 79.090 35.755 6.472 1.00 2.00 104 PHE E C 1
ATOM 3380 O O . PHE E 1 83 ? 78.137 35.036 6.171 1.00 2.00 104 PHE E O 1
ATOM 3388 N N . ILE E 1 84 ? 79.945 35.457 7.446 1.00 2.00 105 ILE E N 1
ATOM 3389 C CA . ILE E 1 84 ? 79.884 34.191 8.181 1.00 2.00 105 ILE E CA 1
ATOM 3390 C C . ILE E 1 84 ? 78.614 34.057 9.037 1.00 2.00 105 ILE E C 1
ATOM 3391 O O . ILE E 1 84 ? 77.852 33.114 8.879 1.00 2.06 105 ILE E O 1
ATOM 3396 N N . ALA E 1 85 ? 78.388 35.000 9.938 1.00 2.16 106 ALA E N 1
ATOM 3397 C CA . ALA E 1 85 ? 77.253 34.915 10.871 1.00 2.38 106 ALA E CA 1
ATOM 3398 C C . ALA E 1 85 ? 75.911 34.747 10.144 1.00 2.70 106 ALA E C 1
ATOM 3399 O O . ALA E 1 85 ? 75.120 33.870 10.494 1.00 2.96 106 ALA E O 1
ATOM 3401 N N . PRO E 1 86 ? 75.649 35.579 9.124 1.00 3.40 107 PRO E N 1
ATOM 3402 C CA . PRO E 1 86 ? 74.419 35.385 8.357 1.00 3.60 107 PRO E CA 1
ATOM 3403 C C . PRO E 1 86 ? 74.341 34.017 7.681 1.00 3.72 107 PRO E C 1
ATOM 3404 O O . PRO E 1 86 ? 73.270 33.418 7.629 1.00 4.01 107 PRO E O 1
ATOM 3408 N N . ALA E 1 87 ? 75.464 33.520 7.173 1.00 3.95 108 ALA E N 1
ATOM 3409 C CA . ALA E 1 87 ? 75.507 32.141 6.648 1.00 3.97 108 ALA E CA 1
ATOM 3410 C C . ALA E 1 87 ? 75.195 31.135 7.756 1.00 3.93 108 ALA E C 1
ATOM 3411 O O . ALA E 1 87 ? 74.404 30.211 7.572 1.00 4.09 108 ALA E O 1
ATOM 3413 N N . ALA E 1 88 ? 75.814 31.333 8.913 1.00 4.14 109 ALA E N 1
ATOM 3414 C CA . ALA E 1 88 ? 75.608 30.453 10.067 1.00 4.57 109 ALA E CA 1
ATOM 3415 C C . ALA E 1 88 ? 74.126 30.392 10.449 1.00 4.94 109 ALA E C 1
ATOM 3416 O O . ALA E 1 88 ? 73.585 29.318 10.666 1.00 5.22 109 ALA E O 1
ATOM 3418 N N . SER E 1 89 ? 73.463 31.544 10.471 1.00 5.56 110 SER E N 1
ATOM 3419 C CA A SER E 1 89 ? 72.038 31.607 10.804 0.50 5.74 110 SER E CA 1
ATOM 3420 C CA B SER E 1 89 ? 72.036 31.614 10.801 0.50 5.86 110 SER E CA 1
ATOM 3421 C C . SER E 1 89 ? 71.205 30.732 9.878 1.00 5.97 110 SER E C 1
ATOM 3422 O O . SER E 1 89 ? 70.124 30.295 10.242 1.00 6.61 110 SER E O 1
ATOM 3427 N N . LEU E 1 90 ? 71.717 30.471 8.682 1.00 6.46 111 LEU E N 1
ATOM 3428 C CA . LEU E 1 90 ? 71.030 29.622 7.705 1.00 6.69 111 LEU E CA 1
ATOM 3429 C C . LEU E 1 90 ? 71.439 28.157 7.768 1.00 6.72 111 LEU E C 1
ATOM 3430 O O . LEU E 1 90 ? 70.952 27.353 6.972 1.00 6.93 111 LEU E O 1
ATOM 3435 N N . GLY E 1 91 ? 72.339 27.805 8.684 1.00 6.63 112 GLY E N 1
ATOM 3436 C CA . GLY E 1 91 ? 72.758 26.409 8.850 1.00 6.58 112 GLY E CA 1
ATOM 3437 C C . GLY E 1 91 ? 74.230 26.118 8.605 1.00 6.75 112 GLY E C 1
ATOM 3438 O O . GLY E 1 91 ? 74.744 25.095 9.052 1.00 6.99 112 GLY E O 1
ATOM 3439 N N . PHE E 1 92 ? 74.917 27.007 7.893 1.00 6.70 113 PHE E N 1
ATOM 3440 C CA . PHE E 1 92 ? 76.334 26.819 7.599 1.00 6.50 113 PHE E CA 1
ATOM 3441 C C . PHE E 1 92 ? 77.189 26.706 8.864 1.00 6.63 113 PHE E C 1
ATOM 3442 O O . PHE E 1 92 ? 76.920 27.362 9.858 1.00 6.58 113 PHE E O 1
ATOM 3450 N N . CYS E 1 93 ? 78.215 25.861 8.817 1.00 7.09 114 CYS E N 1
ATOM 3451 C CA . CYS E 1 93 ? 79.194 25.759 9.904 1.00 7.36 114 CYS E CA 1
ATOM 3452 C C . CYS E 1 93 ? 80.613 25.745 9.326 1.00 6.74 114 CYS E C 1
ATOM 3453 O O . CYS E 1 93 ? 80.789 25.553 8.132 1.00 7.03 114 CYS E O 1
ATOM 3456 N N . PHE E 1 94 ? 81.611 25.987 10.165 1.00 6.22 115 PHE E N 1
ATOM 3457 C CA . PHE E 1 94 ? 82.998 25.997 9.720 1.00 6.08 115 PHE E CA 1
ATOM 3458 C C . PHE E 1 94 ? 83.459 24.599 9.313 1.00 6.54 115 PHE E C 1
ATOM 3459 O O . PHE E 1 94 ? 83.251 23.627 10.041 1.00 6.23 115 PHE E O 1
ATOM 3467 N N . HIS E 1 95 ? 84.093 24.511 8.148 1.00 6.63 116 HIS E N 1
ATOM 3468 C CA . HIS E 1 95 ? 84.775 23.297 7.737 1.00 6.93 116 HIS E CA 1
ATOM 3469 C C . HIS E 1 95 ? 86.241 23.407 8.144 1.00 6.70 116 HIS E C 1
ATOM 3470 O O . HIS E 1 95 ? 86.764 22.547 8.844 1.00 6.52 116 HIS E O 1
ATOM 3477 N N . HIS E 1 96 ? 86.902 24.473 7.699 1.00 6.55 117 HIS E N 1
ATOM 3478 C CA . HIS E 1 96 ? 88.280 24.741 8.103 1.00 6.56 117 HIS E CA 1
ATOM 3479 C C . HIS E 1 96 ? 88.642 26.190 7.820 1.00 6.36 117 HIS E C 1
ATOM 3480 O O . HIS E 1 96 ? 87.886 26.909 7.177 1.00 6.28 117 HIS E O 1
ATOM 3487 N N . ALA E 1 97 ? 89.814 26.599 8.294 1.00 6.34 118 ALA E N 1
ATOM 3488 C CA . ALA E 1 97 ? 90.336 27.926 8.020 1.00 6.26 118 ALA E CA 1
ATOM 3489 C C . ALA E 1 97 ? 91.834 27.905 7.703 1.00 6.09 118 ALA E C 1
ATOM 3490 O O . ALA E 1 97 ? 92.602 27.226 8.361 1.00 6.16 118 ALA E O 1
ATOM 3492 N N . GLU E 1 98 ? 92.226 28.664 6.687 1.00 6.15 119 GLU E N 1
ATOM 3493 C CA . GLU E 1 98 ? 93.621 28.976 6.447 1.00 6.48 119 GLU E CA 1
ATOM 3494 C C . GLU E 1 98 ? 93.885 30.251 7.212 1.00 5.45 119 GLU E C 1
ATOM 3495 O O . GLU E 1 98 ? 92.956 30.861 7.704 1.00 5.13 119 GLU E O 1
ATOM 3501 N N . SER E 1 99 ? 95.133 30.695 7.270 1.00 4.62 120 SER E N 1
ATOM 3502 C CA . SER E 1 99 ? 95.441 31.918 8.007 1.00 4.44 120 SER E CA 1
ATOM 3503 C C . SER E 1 99 ? 94.589 33.115 7.534 1.00 4.13 120 SER E C 1
ATOM 3504 O O . SER E 1 99 ? 94.136 33.921 8.357 1.00 4.14 120 SER E O 1
ATOM 3507 N N . ASP E 1 100 ? 94.309 33.184 6.232 1.00 3.50 121 ASP E N 1
ATOM 3508 C CA . ASP E 1 100 ? 93.648 34.350 5.655 1.00 3.62 121 ASP E CA 1
ATOM 3509 C C . ASP E 1 100 ? 92.293 34.092 4.978 1.00 3.15 121 ASP E C 1
ATOM 3510 O O . ASP E 1 100 ? 91.814 34.931 4.214 1.00 2.76 121 ASP E O 1
ATOM 3515 N N . SER E 1 101 ? 91.661 32.960 5.279 1.00 2.83 122 SER E N 1
ATOM 3516 C CA . SER E 1 101 ? 90.308 32.671 4.795 1.00 2.74 122 SER E CA 1
ATOM 3517 C C . SER E 1 101 ? 89.676 31.502 5.531 1.00 2.91 122 SER E C 1
ATOM 3518 O O . SER E 1 101 ? 90.369 30.721 6.182 1.00 2.35 122 SER E O 1
ATOM 3521 N N . SER E 1 102 ? 88.361 31.370 5.388 1.00 3.08 123 SER E N 1
ATOM 3522 C CA . SER E 1 102 ? 87.646 30.225 5.937 1.00 3.87 123 SER E CA 1
ATOM 3523 C C . SER E 1 102 ? 86.689 29.640 4.928 1.00 4.36 123 SER E C 1
ATOM 3524 O O . SER E 1 102 ? 86.299 30.289 3.962 1.00 4.07 123 SER E O 1
ATOM 3527 N N . THR E 1 103 ? 86.317 28.393 5.174 1.00 5.57 124 THR E N 1
ATOM 3528 C CA . THR E 1 103 ? 85.419 27.661 4.300 1.00 6.09 124 THR E CA 1
ATOM 3529 C C . THR E 1 103 ? 84.285 27.130 5.142 1.00 6.64 124 THR E C 1
ATOM 3530 O O . THR E 1 103 ? 84.507 26.491 6.165 1.00 7.09 124 THR E O 1
ATOM 3534 N N . LEU E 1 104 ? 83.068 27.412 4.714 1.00 7.31 125 LEU E N 1
ATOM 3535 C CA . LEU E 1 104 ? 81.889 26.996 5.443 1.00 7.88 125 LEU E CA 1
ATOM 3536 C C . LEU E 1 104 ? 81.146 26.026 4.573 1.00 8.38 125 LEU E C 1
ATOM 3537 O O . LEU E 1 104 ? 81.274 26.063 3.354 1.00 8.43 125 LEU E O 1
ATOM 3542 N N . THR E 1 105 ? 80.348 25.172 5.196 1.00 9.28 126 THR E N 1
ATOM 3543 C CA . THR E 1 105 ? 79.576 24.203 4.446 1.00 10.06 126 THR E CA 1
ATOM 3544 C C . THR E 1 105 ? 78.194 24.000 5.036 1.00 10.97 126 THR E C 1
ATOM 3545 O O . THR E 1 105 ? 77.984 24.128 6.238 1.00 10.64 126 THR E O 1
ATOM 3549 N N . LEU E 1 106 ? 77.256 23.696 4.154 1.00 12.44 127 LEU E N 1
ATOM 3550 C CA . LEU E 1 106 ? 75.926 23.295 4.538 1.00 13.76 127 LEU E CA 1
ATOM 3551 C C . LEU E 1 106 ? 75.589 22.024 3.781 1.00 15.16 127 LEU E C 1
ATOM 3552 O O . LEU E 1 106 ? 75.504 22.018 2.554 1.00 14.83 127 LEU E O 1
ATOM 3557 N N . TRP E 1 107 ? 75.423 20.947 4.534 1.00 17.27 128 TRP E N 1
ATOM 3558 C CA . TRP E 1 107 ? 74.960 19.674 4.007 1.00 19.07 128 TRP E CA 1
ATOM 3559 C C . TRP E 1 107 ? 73.486 19.840 3.630 1.00 19.65 128 TRP E C 1
ATOM 3560 O O . TRP E 1 107 ? 72.725 20.442 4.385 1.00 19.37 128 TRP E O 1
ATOM 3571 N N . LEU E 1 108 ? 73.092 19.343 2.456 1.00 20.76 129 LEU E N 1
ATOM 3572 C CA . LEU E 1 108 ? 71.688 19.425 1.994 1.00 21.56 129 LEU E CA 1
ATOM 3573 C C . LEU E 1 108 ? 70.955 18.065 1.958 1.00 22.40 129 LEU E C 1
ATOM 3574 O O . LEU E 1 108 ? 69.813 17.968 2.397 1.00 22.41 129 LEU E O 1
ATOM 3579 N N . ARG E 1 109 ? 71.595 17.035 1.406 1.00 23.47 130 ARG E N 1
ATOM 3580 C CA . ARG E 1 109 ? 71.008 15.680 1.346 1.00 24.36 130 ARG E CA 1
ATOM 3581 C C . ARG E 1 109 ? 72.086 14.609 1.178 1.00 24.50 130 ARG E C 1
ATOM 3582 O O . ARG E 1 109 ? 73.268 14.919 1.029 1.00 24.62 130 ARG E O 1
ATOM 3590 N N . GLN F 1 21 ? 96.815 52.277 36.553 1.00 19.94 42 GLN F N 1
ATOM 3591 C CA . GLN F 1 21 ? 97.703 51.994 37.722 1.00 20.22 42 GLN F CA 1
ATOM 3592 C C . GLN F 1 21 ? 97.462 50.597 38.323 1.00 19.80 42 GLN F C 1
ATOM 3593 O O . GLN F 1 21 ? 98.420 49.900 38.662 1.00 19.74 42 GLN F O 1
ATOM 3599 N N A SER F 1 22 ? 96.198 50.203 38.459 0.50 19.57 43 SER F N 1
ATOM 3600 N N B SER F 1 22 ? 96.193 50.209 38.444 0.50 19.62 43 SER F N 1
ATOM 3601 C CA A SER F 1 22 ? 95.857 48.870 38.983 0.50 19.31 43 SER F CA 1
ATOM 3602 C CA B SER F 1 22 ? 95.822 48.876 38.940 0.50 19.40 43 SER F CA 1
ATOM 3603 C C A SER F 1 22 ? 96.004 47.777 37.917 0.50 18.96 43 SER F C 1
ATOM 3604 C C B SER F 1 22 ? 96.070 47.801 37.879 0.50 19.00 43 SER F C 1
ATOM 3605 O O A SER F 1 22 ? 95.518 47.907 36.793 0.50 18.92 43 SER F O 1
ATOM 3606 O O B SER F 1 22 ? 95.724 47.972 36.709 0.50 18.91 43 SER F O 1
ATOM 3611 N N . MET F 1 23 ? 96.670 46.693 38.298 1.00 18.65 44 MET F N 1
ATOM 3612 C CA . MET F 1 23 ? 97.009 45.609 37.372 1.00 18.05 44 MET F CA 1
ATOM 3613 C C . MET F 1 23 ? 95.848 44.683 37.058 1.00 16.66 44 MET F C 1
ATOM 3614 O O . MET F 1 23 ? 95.039 44.380 37.919 1.00 16.88 44 MET F O 1
ATOM 3619 N N . ASP F 1 24 ? 95.788 44.240 35.811 1.00 15.32 45 ASP F N 1
ATOM 3620 C CA . ASP F 1 24 ? 94.855 43.217 35.387 1.00 14.29 45 ASP F CA 1
ATOM 3621 C C . ASP F 1 24 ? 95.383 41.885 35.937 1.00 13.30 45 ASP F C 1
ATOM 3622 O O . ASP F 1 24 ? 96.544 41.522 35.708 1.00 13.41 45 ASP F O 1
ATOM 3627 N N . LEU F 1 25 ? 94.543 41.168 36.677 1.00 11.66 46 LEU F N 1
ATOM 3628 C CA . LEU F 1 25 ? 94.936 39.861 37.237 1.00 10.59 46 LEU F CA 1
ATOM 3629 C C . LEU F 1 25 ? 94.760 38.719 36.233 1.00 9.85 46 LEU F C 1
ATOM 3630 O O . LEU F 1 25 ? 95.421 37.694 36.332 1.00 9.39 46 LEU F O 1
ATOM 3635 N N . GLN F 1 26 ? 93.864 38.917 35.271 1.00 9.40 47 GLN F N 1
ATOM 3636 C CA . GLN F 1 26 ? 93.755 38.056 34.089 1.00 8.84 47 GLN F CA 1
ATOM 3637 C C . GLN F 1 26 ? 93.463 36.595 34.418 1.00 7.91 47 GLN F C 1
ATOM 3638 O O . GLN F 1 26 ? 94.111 35.676 33.896 1.00 7.10 47 GLN F O 1
ATOM 3644 N N . GLY F 1 27 ? 92.466 36.404 35.281 1.00 7.25 48 GLY F N 1
ATOM 3645 C CA . GLY F 1 27 ? 92.058 35.074 35.732 1.00 6.73 48 GLY F CA 1
ATOM 3646 C C . GLY F 1 27 ? 91.235 34.337 34.691 1.00 6.32 48 GLY F C 1
ATOM 3647 O O . GLY F 1 27 ? 90.648 34.952 33.807 1.00 6.01 48 GLY F O 1
ATOM 3648 N N . GLU F 1 28 ? 91.212 33.014 34.807 1.00 5.93 49 GLU F N 1
ATOM 3649 C CA . GLU F 1 28 ? 90.449 32.137 33.918 1.00 5.92 49 GLU F CA 1
ATOM 3650 C C . GLU F 1 28 ? 89.073 31.885 34.488 1.00 5.48 49 GLU F C 1
ATOM 3651 O O . GLU F 1 28 ? 88.924 31.576 35.654 1.00 4.90 49 GLU F O 1
ATOM 3657 N N . LEU F 1 29 ? 88.072 32.005 33.639 1.00 5.82 50 LEU F N 1
ATOM 3658 C CA . LEU F 1 29 ? 86.700 31.732 34.019 1.00 6.10 50 LEU F CA 1
ATOM 3659 C C . LEU F 1 29 ? 86.417 30.236 33.859 1.00 6.18 50 LEU F C 1
ATOM 3660 O O . LEU F 1 29 ? 86.834 29.634 32.874 1.00 6.06 50 LEU F O 1
ATOM 3665 N N . ASP F 1 30 ? 85.717 29.641 34.827 1.00 6.55 51 ASP F N 1
ATOM 3666 C CA . ASP F 1 30 ? 85.238 28.255 34.692 1.00 7.02 51 ASP F CA 1
ATOM 3667 C C . ASP F 1 30 ? 83.730 28.235 34.478 1.00 7.43 51 ASP F C 1
ATOM 3668 O O . ASP F 1 30 ? 83.076 29.271 34.553 1.00 7.22 51 ASP F O 1
ATOM 3673 N N . ARG F 1 31 ? 83.179 27.051 34.234 1.00 8.09 52 ARG F N 1
ATOM 3674 C CA . ARG F 1 31 ? 81.750 26.932 33.929 1.00 8.90 52 ARG F CA 1
ATOM 3675 C C . ARG F 1 31 ? 80.827 27.081 35.142 1.00 8.06 52 ARG F C 1
ATOM 3676 O O . ARG F 1 31 ? 79.608 27.107 34.986 1.00 8.29 52 ARG F O 1
ATOM 3684 N N . PHE F 1 32 ? 81.393 27.189 36.341 1.00 7.10 53 PHE F N 1
ATOM 3685 C CA . PHE F 1 32 ? 80.604 27.562 37.516 1.00 6.20 53 PHE F CA 1
ATOM 3686 C C . PHE F 1 32 ? 80.541 29.071 37.703 1.00 5.76 53 PHE F C 1
ATOM 3687 O O . PHE F 1 32 ? 79.898 29.559 38.634 1.00 5.85 53 PHE F O 1
ATOM 3695 N N . GLY F 1 33 ? 81.188 29.806 36.804 1.00 4.96 54 GLY F N 1
ATOM 3696 C CA . GLY F 1 33 ? 81.213 31.259 36.869 1.00 4.30 54 GLY F CA 1
ATOM 3697 C C . GLY F 1 33 ? 82.271 31.762 37.825 1.00 3.53 54 GLY F C 1
ATOM 3698 O O . GLY F 1 33 ? 82.214 32.905 38.265 1.00 3.88 54 GLY F O 1
ATOM 3699 N N . GLY F 1 34 ? 83.243 30.908 38.135 1.00 2.38 55 GLY F N 1
ATOM 3700 C CA . GLY F 1 34 ? 84.370 31.283 38.979 1.00 2.00 55 GLY F CA 1
ATOM 3701 C C . GLY F 1 34 ? 85.607 31.747 38.219 1.00 2.00 55 GLY F C 1
ATOM 3702 O O . GLY F 1 34 ? 85.786 31.442 37.039 1.00 2.00 55 GLY F O 1
ATOM 3703 N N . ILE F 1 35 ? 86.462 32.483 38.917 1.00 2.00 56 ILE F N 1
ATOM 3704 C CA . ILE F 1 35 ? 87.695 33.004 38.356 1.00 2.00 56 ILE F CA 1
ATOM 3705 C C . ILE F 1 35 ? 88.895 32.440 39.114 1.00 2.00 56 ILE F C 1
ATOM 3706 O O . ILE F 1 35 ? 88.943 32.502 40.337 1.00 2.00 56 ILE F O 1
ATOM 3711 N N . SER F 1 36 ? 89.850 31.887 38.376 1.00 2.00 57 SER F N 1
ATOM 3712 C CA . SER F 1 36 ? 91.084 31.365 38.954 1.00 2.00 57 SER F CA 1
ATOM 3713 C C . SER F 1 36 ? 92.290 32.216 38.536 1.00 2.00 57 SER F C 1
ATOM 3714 O O . SER F 1 36 ? 92.563 32.386 37.353 1.00 2.00 57 SER F O 1
ATOM 3717 N N . VAL F 1 37 ? 92.996 32.747 39.524 1.00 2.00 58 VAL F N 1
ATOM 3718 C CA . VAL F 1 37 ? 94.211 33.513 39.307 1.00 2.00 58 VAL F CA 1
ATOM 3719 C C . VAL F 1 37 ? 95.400 32.669 39.793 1.00 2.00 58 VAL F C 1
ATOM 3720 O O . VAL F 1 37 ? 95.353 32.071 40.882 1.00 2.00 58 VAL F O 1
ATOM 3724 N N . ARG F 1 38 ? 96.445 32.603 38.975 1.00 2.00 59 ARG F N 1
ATOM 3725 C CA . ARG F 1 38 ? 97.639 31.863 39.303 1.00 2.00 59 ARG F CA 1
ATOM 3726 C C . ARG F 1 38 ? 98.818 32.814 39.381 1.00 2.00 59 ARG F C 1
ATOM 3727 O O . ARG F 1 38 ? 99.237 33.369 38.375 1.00 2.00 59 ARG F O 1
ATOM 3735 N N . LEU F 1 39 ? 99.340 32.998 40.586 1.00 2.00 60 LEU F N 1
ATOM 3736 C CA . LEU F 1 39 ? 100.471 33.901 40.817 1.00 2.00 60 LEU F CA 1
ATOM 3737 C C . LEU F 1 39 ? 101.729 33.418 40.105 1.00 2.00 60 LEU F C 1
ATOM 3738 O O . LEU F 1 39 ? 102.573 34.234 39.729 1.00 2.00 60 LEU F O 1
ATOM 3743 N N . ALA F 1 40 ? 101.848 32.103 39.907 1.00 2.00 61 ALA F N 1
ATOM 3744 C CA . ALA F 1 40 ? 102.970 31.547 39.155 1.00 2.00 61 ALA F CA 1
ATOM 3745 C C . ALA F 1 40 ? 102.994 32.074 37.714 1.00 2.00 61 ALA F C 1
ATOM 3746 O O . ALA F 1 40 ? 104.044 32.100 37.086 1.00 2.00 61 ALA F O 1
ATOM 3748 N N . ARG F 1 41 ? 101.831 32.465 37.189 1.00 2.00 62 ARG F N 1
ATOM 3749 C CA . ARG F 1 41 ? 101.756 33.035 35.849 1.00 2.00 62 ARG F CA 1
ATOM 3750 C C . ARG F 1 41 ? 101.880 34.550 35.908 1.00 2.00 62 ARG F C 1
ATOM 3751 O O . ARG F 1 41 ? 102.597 35.156 35.125 1.00 2.00 62 ARG F O 1
ATOM 3759 N N . LEU F 1 42 ? 101.159 35.142 36.848 1.00 2.00 63 LEU F N 1
ATOM 3760 C CA . LEU F 1 42 ? 101.028 36.585 36.953 1.00 2.00 63 LEU F CA 1
ATOM 3761 C C . LEU F 1 42 ? 102.324 37.238 37.417 1.00 2.00 63 LEU F C 1
ATOM 3762 O O . LEU F 1 42 ? 102.644 38.336 36.993 1.00 2.00 63 LEU F O 1
ATOM 3767 N N . ASP F 1 43 ? 103.071 36.539 38.268 1.00 2.00 64 ASP F N 1
ATOM 3768 C CA . ASP F 1 43 ? 104.355 37.012 38.802 1.00 2.00 64 ASP F CA 1
ATOM 3769 C C . ASP F 1 43 ? 105.410 35.905 38.699 1.00 2.00 64 ASP F C 1
ATOM 3770 O O . ASP F 1 43 ? 105.956 35.428 39.699 1.00 2.00 64 ASP F O 1
ATOM 3775 N N . ALA F 1 44 ? 105.701 35.511 37.468 1.00 2.00 65 ALA F N 1
ATOM 3776 C CA . ALA F 1 44 ? 106.560 34.356 37.206 1.00 2.00 65 ALA F CA 1
ATOM 3777 C C . ALA F 1 44 ? 107.976 34.568 37.722 1.00 2.00 65 ALA F C 1
ATOM 3778 O O . ALA F 1 44 ? 108.637 33.617 38.128 1.00 2.00 65 ALA F O 1
ATOM 3780 N N . LEU F 1 45 ? 108.430 35.816 37.727 1.00 2.00 66 LEU F N 1
ATOM 3781 C CA . LEU F 1 45 ? 109.781 36.148 38.188 1.00 2.00 66 LEU F CA 1
ATOM 3782 C C . LEU F 1 45 ? 109.860 36.491 39.684 1.00 2.00 66 LEU F C 1
ATOM 3783 O O . LEU F 1 45 ? 110.942 36.817 40.184 1.00 2.00 66 LEU F O 1
ATOM 3788 N N . ASP F 1 46 ? 108.728 36.420 40.389 1.00 2.00 67 ASP F N 1
ATOM 3789 C CA . ASP F 1 46 ? 108.672 36.721 41.819 1.00 2.00 67 ASP F CA 1
ATOM 3790 C C . ASP F 1 46 ? 109.199 38.130 42.103 1.00 2.00 67 ASP F C 1
ATOM 3791 O O . ASP F 1 46 ? 110.079 38.328 42.948 1.00 2.00 67 ASP F O 1
ATOM 3796 N N . ARG F 1 47 ? 108.645 39.101 41.387 1.00 2.00 68 ARG F N 1
ATOM 3797 C CA . ARG F 1 47 ? 109.065 40.487 41.505 1.00 2.00 68 ARG F CA 1
ATOM 3798 C C . ARG F 1 47 ? 107.953 41.435 41.926 1.00 2.00 68 ARG F C 1
ATOM 3799 O O . ARG F 1 47 ? 108.206 42.630 42.094 1.00 2.00 68 ARG F O 1
ATOM 3807 N N . LEU F 1 48 ? 106.730 40.921 42.081 1.00 2.00 69 LEU F N 1
ATOM 3808 C CA . LEU F 1 48 ? 105.592 41.786 42.333 1.00 2.00 69 LEU F CA 1
ATOM 3809 C C . LEU F 1 48 ? 105.449 42.161 43.814 1.00 2.00 69 LEU F C 1
ATOM 3810 O O . LEU F 1 48 ? 105.550 41.313 44.6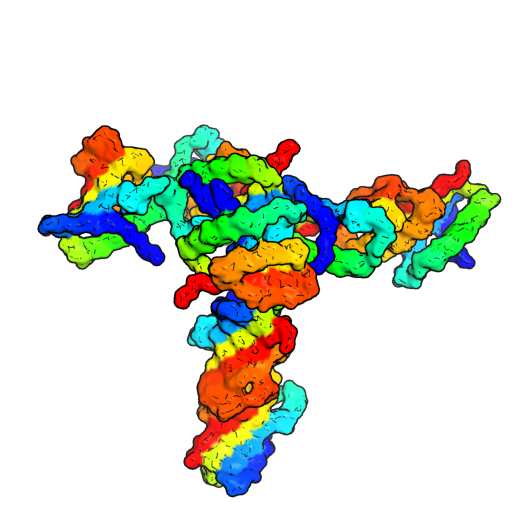96 1.00 2.00 69 LEU F O 1
ATOM 3815 N N . ASP F 1 49 ? 105.184 43.441 44.058 1.00 2.00 70 ASP F N 1
ATOM 3816 C CA . ASP F 1 49 ? 105.017 43.978 45.403 1.00 2.00 70 ASP F CA 1
ATOM 3817 C C . ASP F 1 49 ? 103.648 43.625 45.967 1.00 2.00 70 ASP F C 1
ATOM 3818 O O . ASP F 1 49 ? 102.645 43.710 45.259 1.00 2.00 70 ASP F O 1
ATOM 3823 N N . ALA F 1 50 ? 103.615 43.271 47.252 1.00 2.00 71 ALA F N 1
ATOM 3824 C CA . ALA F 1 50 ? 102.374 42.854 47.917 1.00 2.00 71 ALA F CA 1
ATOM 3825 C C . ALA F 1 50 ? 101.312 43.939 47.8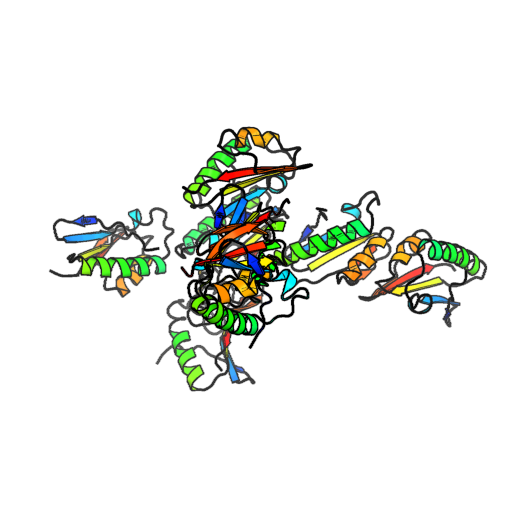81 1.00 2.00 71 ALA F C 1
ATOM 3826 O O . ALA F 1 50 ? 100.149 43.671 47.570 1.00 2.00 71 ALA F O 1
ATOM 3828 N N . ALA F 1 51 ? 101.713 45.166 48.182 1.00 2.00 72 ALA F N 1
ATOM 3829 C CA . ALA F 1 51 ? 100.776 46.274 48.222 1.00 2.00 72 ALA F CA 1
ATOM 3830 C C . ALA F 1 51 ? 100.203 46.530 46.819 1.00 2.00 72 ALA F C 1
ATOM 3831 O O . ALA F 1 51 ? 99.016 46.810 46.656 1.00 2.00 72 ALA F O 1
ATOM 3833 N N . ALA F 1 52 ? 101.053 46.418 45.804 1.00 2.00 73 ALA F N 1
ATOM 3834 C CA . ALA F 1 52 ? 100.595 46.583 44.424 1.00 2.00 73 ALA F CA 1
ATOM 3835 C C . ALA F 1 52 ? 99.638 45.436 44.048 1.00 2.00 73 ALA F C 1
ATOM 3836 O O . ALA F 1 52 ? 98.592 45.653 43.438 1.00 2.00 73 ALA F O 1
ATOM 3838 N N . PHE F 1 53 ? 99.976 44.220 44.440 1.00 2.00 74 PHE F N 1
ATOM 3839 C CA . PHE F 1 53 ? 99.057 43.087 44.235 1.00 2.00 74 PHE F CA 1
ATOM 3840 C C . PHE F 1 53 ? 97.715 43.360 44.908 1.00 2.00 74 PHE F C 1
ATOM 3841 O O . PHE F 1 53 ? 96.667 43.191 44.314 1.00 2.00 74 PHE F O 1
ATOM 3849 N N . GLN F 1 54 ? 97.759 43.834 46.137 1.00 2.00 75 GLN F N 1
ATOM 3850 C CA . GLN F 1 54 ? 96.537 44.104 46.854 1.00 2.00 75 GLN F CA 1
ATOM 3851 C C . GLN F 1 54 ? 95.664 45.124 46.133 1.00 2.00 75 GLN F C 1
ATOM 3852 O O . GLN F 1 54 ? 94.453 44.934 46.017 1.00 2.00 75 GLN F O 1
ATOM 3858 N N . LYS F 1 55 ? 96.281 46.196 45.654 1.00 2.00 76 LYS F N 1
ATOM 3859 C CA . LYS F 1 55 ? 95.542 47.226 44.922 1.00 2.00 76 LYS F CA 1
ATOM 3860 C C . LYS F 1 55 ? 94.882 46.593 43.688 1.00 2.00 76 LYS F C 1
ATOM 3861 O O . LYS F 1 55 ? 93.692 46.793 43.433 1.00 2.00 76 LYS F O 1
ATOM 3867 N N . GLY F 1 56 ? 95.655 45.789 42.959 1.00 2.00 77 GLY F N 1
ATOM 3868 C CA . GLY F 1 56 ? 95.131 45.036 41.828 1.00 2.00 77 GLY F CA 1
ATOM 3869 C C . GLY F 1 56 ? 93.943 44.138 42.173 1.00 2.00 77 GLY F C 1
ATOM 3870 O O . GLY F 1 56 ? 92.951 44.116 41.448 1.00 2.00 77 GLY F O 1
ATOM 3871 N N . LEU F 1 57 ? 94.034 43.418 43.287 1.00 2.00 78 LEU F N 1
ATOM 3872 C CA . LEU F 1 57 ? 92.997 42.447 43.672 1.00 2.00 78 LEU F CA 1
ATOM 3873 C C . LEU F 1 57 ? 91.710 43.129 44.101 1.00 2.00 78 LEU F C 1
ATOM 3874 O O . LEU F 1 57 ? 90.613 42.663 43.787 1.00 2.00 78 LEU F O 1
ATOM 3879 N N . GLN F 1 58 ? 91.848 44.210 44.847 1.00 2.00 79 GLN F N 1
ATOM 3880 C CA . GLN F 1 58 ? 90.707 45.025 45.223 1.00 2.40 79 GLN F CA 1
ATOM 3881 C C . GLN F 1 58 ? 89.930 45.476 43.985 1.00 2.14 79 GLN F C 1
ATOM 3882 O O . GLN F 1 58 ? 88.712 45.399 43.970 1.00 2.00 79 GLN F O 1
ATOM 3888 N N . ALA F 1 59 ? 90.634 45.928 42.949 1.00 2.11 80 ALA F N 1
ATOM 3889 C CA . ALA F 1 59 ? 89.973 46.423 41.731 1.00 2.36 80 ALA F CA 1
ATOM 3890 C C . ALA F 1 59 ? 89.384 45.268 40.950 1.00 2.53 80 ALA F C 1
ATOM 3891 O O . ALA F 1 59 ? 88.286 45.378 40.424 1.00 2.80 80 ALA F O 1
ATOM 3893 N N . ALA F 1 60 ? 90.122 44.159 40.894 1.00 2.78 81 ALA F N 1
ATOM 3894 C CA . ALA F 1 60 ? 89.695 42.958 40.167 1.00 2.58 81 ALA F CA 1
ATOM 3895 C C . ALA F 1 60 ? 88.435 42.360 40.777 1.00 2.75 81 ALA F C 1
ATOM 3896 O O . ALA F 1 60 ? 87.516 41.968 40.050 1.00 3.16 81 ALA F O 1
ATOM 3898 N N . VAL F 1 61 ? 88.381 42.306 42.106 1.00 2.90 82 VAL F N 1
ATOM 3899 C CA . VAL F 1 61 ? 87.172 41.850 42.797 1.00 2.87 82 VAL F CA 1
ATOM 3900 C C . VAL F 1 61 ? 85.974 42.690 42.363 1.00 3.64 82 VAL F C 1
ATOM 3901 O O . VAL F 1 61 ? 84.935 42.144 42.048 1.00 3.54 82 VAL F O 1
ATOM 3905 N N . GLN F 1 62 ? 86.143 44.006 42.280 1.00 4.92 83 GLN F N 1
ATOM 3906 C CA . GLN F 1 62 ? 85.073 44.889 41.798 1.00 5.88 83 GLN F CA 1
ATOM 3907 C C . GLN F 1 62 ? 84.671 44.559 40.353 1.00 5.67 83 GLN F C 1
ATOM 3908 O O . GLN F 1 62 ? 83.496 44.386 40.062 1.00 5.29 83 GLN F O 1
ATOM 3914 N N . GLN F 1 63 ? 85.655 44.473 39.463 1.00 5.80 84 GLN F N 1
ATOM 3915 C CA . GLN F 1 63 ? 85.429 44.073 38.066 1.00 6.25 84 GLN F CA 1
ATOM 3916 C C . GLN F 1 63 ? 84.656 42.749 38.007 1.00 6.07 84 GLN F C 1
ATOM 3917 O O . GLN F 1 63 ? 83.741 42.602 37.208 1.00 6.27 84 GLN F O 1
ATOM 3923 N N . TRP F 1 64 ? 85.042 41.791 38.859 1.00 5.72 85 TRP F N 1
ATOM 3924 C CA . TRP F 1 64 ? 84.443 40.459 38.876 1.00 5.02 85 TRP F CA 1
ATOM 3925 C C . TRP F 1 64 ? 83.027 40.448 39.427 1.00 5.40 85 TRP F C 1
ATOM 3926 O O . TRP F 1 64 ? 82.171 39.727 38.905 1.00 4.92 85 TRP F O 1
ATOM 3937 N N . ARG F 1 65 ? 82.788 41.216 40.484 1.00 5.87 86 ARG F N 1
ATOM 3938 C CA . ARG F 1 65 ? 81.429 41.389 40.994 1.00 6.97 86 ARG F CA 1
ATOM 3939 C C . ARG F 1 65 ? 80.533 41.980 39.916 1.00 7.06 86 ARG F C 1
ATOM 3940 O O . ARG F 1 65 ? 79.419 41.524 39.711 1.00 7.25 86 ARG F O 1
ATOM 3948 N N . SER F 1 66 ? 81.034 42.977 39.205 1.00 7.43 87 SER F N 1
ATOM 3949 C CA . SER F 1 66 ? 80.226 43.623 38.184 1.00 8.11 87 SER F CA 1
ATOM 3950 C C . SER F 1 66 ? 80.004 42.670 37.003 1.00 8.13 87 SER F C 1
ATOM 3951 O O . SER F 1 66 ? 78.959 42.703 36.356 1.00 8.13 87 SER F O 1
ATOM 3954 N N . GLU F 1 67 ? 80.972 41.796 36.749 1.00 7.90 88 GLU F N 1
ATOM 3955 C CA . GLU F 1 67 ? 80.808 40.775 35.728 1.00 7.56 88 GLU F CA 1
ATOM 3956 C C . GLU F 1 67 ? 79.772 39.708 36.135 1.00 7.07 88 GLU F C 1
ATOM 3957 O O . GLU F 1 67 ? 79.361 38.898 35.305 1.00 7.28 88 GLU F O 1
ATOM 3963 N N . GLY F 1 68 ? 79.361 39.692 37.403 1.00 6.02 89 GLY F N 1
ATOM 3964 C CA . GLY F 1 68 ? 78.438 38.662 37.915 1.00 5.18 89 GLY F CA 1
ATOM 3965 C C . GLY F 1 68 ? 79.066 37.319 38.310 1.00 4.32 89 GLY F C 1
ATOM 3966 O O . GLY F 1 68 ? 78.382 36.301 38.382 1.00 3.86 89 GLY F O 1
ATOM 3967 N N . ARG F 1 69 ? 80.357 37.312 38.603 1.00 3.41 90 ARG F N 1
ATOM 3968 C CA . ARG F 1 69 ? 81.059 36.057 38.844 1.00 2.84 90 ARG F CA 1
ATOM 3969 C C . ARG F 1 69 ? 80.716 35.439 40.193 1.00 2.02 90 ARG F C 1
ATOM 3970 O O . ARG F 1 69 ? 80.262 36.120 41.108 1.00 2.00 90 ARG F O 1
ATOM 3978 N N . THR F 1 70 ? 80.953 34.135 40.296 1.00 2.00 91 THR F N 1
ATOM 3979 C CA . THR F 1 70 ? 80.546 33.336 41.445 1.00 2.00 91 THR F CA 1
ATOM 3980 C C . THR F 1 70 ? 81.549 33.365 42.588 1.00 2.00 91 THR F C 1
ATOM 3981 O O . THR F 1 70 ? 81.171 33.473 43.752 1.00 2.00 91 THR F O 1
ATOM 3985 N N . ALA F 1 71 ? 82.821 33.227 42.244 1.00 2.00 92 ALA F N 1
ATOM 3986 C CA . ALA F 1 71 ? 83.870 33.046 43.234 1.00 2.00 92 ALA F CA 1
ATOM 3987 C C . ALA F 1 71 ? 85.238 33.338 42.634 1.00 2.00 92 ALA F C 1
ATOM 3988 O O . ALA F 1 71 ? 85.390 33.386 41.414 1.00 2.00 92 ALA F O 1
ATOM 3990 N N . VAL F 1 72 ? 86.218 33.553 43.504 1.00 2.00 93 VAL F N 1
ATOM 3991 C CA . VAL F 1 72 ? 87.602 33.731 43.085 1.00 2.00 93 VAL F CA 1
ATOM 3992 C C . VAL F 1 72 ? 88.478 32.709 43.803 1.00 2.00 93 VAL F C 1
ATOM 3993 O O . VAL F 1 72 ? 88.317 32.484 44.994 1.00 2.00 93 VAL F O 1
ATOM 3997 N N . TRP F 1 73 ? 89.380 32.080 43.055 1.00 2.00 94 TRP F N 1
ATOM 3998 C CA . TRP F 1 73 ? 90.410 31.207 43.604 1.00 2.00 94 TRP F CA 1
ATOM 3999 C C . TRP F 1 73 ? 91.778 31.797 43.248 1.00 2.00 94 TRP F C 1
ATOM 4000 O O . TRP F 1 73 ? 92.038 32.118 42.092 1.00 2.00 94 TRP F O 1
ATOM 4011 N N . LEU F 1 74 ? 92.640 31.954 44.245 1.00 2.00 95 LEU F N 1
ATOM 4012 C CA . LEU F 1 74 ? 93.979 32.467 44.036 1.00 2.00 95 LEU F CA 1
ATOM 4013 C C . LEU F 1 74 ? 94.966 31.378 44.364 1.00 2.00 95 LEU F C 1
ATOM 4014 O O . LEU F 1 74 ? 95.006 30.926 45.490 1.00 2.00 95 LEU F O 1
ATOM 4019 N N . HIS F 1 75 ? 95.770 30.972 43.392 1.00 2.00 96 HIS F N 1
ATOM 4020 C CA . HIS F 1 75 ? 96.787 29.955 43.609 1.00 2.00 96 HIS F CA 1
ATOM 4021 C C . HIS F 1 75 ? 98.132 30.638 43.821 1.00 2.00 96 HIS F C 1
ATOM 4022 O O . HIS F 1 75 ? 98.593 31.398 42.975 1.00 2.00 96 HIS F O 1
ATOM 4029 N N . ILE F 1 76 ? 98.731 30.376 44.981 1.00 2.00 97 ILE F N 1
ATOM 4030 C CA . ILE F 1 76 ? 99.884 31.109 45.460 1.00 2.00 97 ILE F CA 1
ATOM 4031 C C . ILE F 1 76 ? 101.004 30.141 45.862 1.00 2.00 97 ILE F C 1
ATOM 4032 O O . ILE F 1 76 ? 100.909 29.441 46.871 1.00 2.00 97 ILE F O 1
ATOM 4037 N N . PRO F 1 77 ? 102.075 30.099 45.067 1.00 2.00 98 PRO F N 1
ATOM 4038 C CA . PRO F 1 77 ? 103.267 29.359 45.469 1.00 2.00 98 PRO F CA 1
ATOM 4039 C C . PRO F 1 77 ? 103.743 29.809 46.848 1.00 2.00 98 PRO F C 1
ATOM 4040 O O . PRO F 1 77 ? 103.631 30.994 47.195 1.00 2.00 98 PRO F O 1
ATOM 4044 N N . ILE F 1 78 ? 104.257 28.865 47.625 1.00 2.00 99 ILE F N 1
ATOM 4045 C CA . ILE F 1 78 ? 104.601 29.135 49.012 1.00 2.00 99 ILE F CA 1
ATOM 4046 C C . ILE F 1 78 ? 105.576 30.316 49.163 1.00 2.00 99 ILE F C 1
ATOM 4047 O O . ILE F 1 78 ? 105.413 31.146 50.064 1.00 2.00 99 ILE F O 1
ATOM 4052 N N . LEU F 1 79 ? 106.558 30.418 48.269 1.00 2.00 100 LEU F N 1
ATOM 4053 C CA . LEU F 1 79 ? 107.539 31.516 48.362 1.00 2.00 100 LEU F CA 1
ATOM 4054 C C . LEU F 1 79 ? 106.948 32.886 48.037 1.00 2.00 100 LEU F C 1
ATOM 4055 O O . LEU F 1 79 ? 107.574 33.917 48.287 1.00 2.00 100 LEU F O 1
ATOM 4060 N N . GLN F 1 80 ? 105.746 32.895 47.488 1.00 2.00 101 GLN F N 1
ATOM 4061 C CA . GLN F 1 80 ? 105.025 34.126 47.248 1.00 2.00 101 GLN F CA 1
ATOM 4062 C C . GLN F 1 80 ? 103.895 34.340 48.244 1.00 2.00 101 GLN F C 1
ATOM 4063 O O . GLN F 1 80 ? 102.940 35.050 47.967 1.00 2.00 101 GLN F O 1
ATOM 4069 N N . SER F 1 81 ? 104.032 33.795 49.442 1.00 2.00 102 SER F N 1
ATOM 4070 C CA . SER F 1 81 ? 102.945 33.890 50.410 1.00 2.00 102 SER F CA 1
ATOM 4071 C C . SER F 1 81 ? 102.745 35.296 50.967 1.00 2.00 102 SER F C 1
ATOM 4072 O O . SER F 1 81 ? 101.767 35.540 51.660 1.00 2.00 102 SER F O 1
ATOM 4075 N N . ARG F 1 82 ? 103.630 36.233 50.627 1.00 2.00 103 ARG F N 1
ATOM 4076 C CA . ARG F 1 82 ? 103.414 37.647 50.976 1.00 2.00 103 ARG F CA 1
ATOM 4077 C C . ARG F 1 82 ? 102.078 38.173 50.468 1.00 2.00 103 ARG F C 1
ATOM 4078 O O . ARG F 1 82 ? 101.567 39.146 50.985 1.00 2.00 103 ARG F O 1
ATOM 4086 N N . PHE F 1 83 ? 101.521 37.524 49.454 1.00 2.00 104 PHE F N 1
ATOM 4087 C CA . PHE F 1 83 ? 100.243 37.941 48.877 1.00 2.00 104 PHE F CA 1
ATOM 4088 C C . PHE F 1 83 ? 99.021 37.492 49.674 1.00 2.00 104 PHE F C 1
ATOM 4089 O O . PHE F 1 83 ? 97.913 37.930 49.384 1.00 2.00 104 PHE F O 1
ATOM 4097 N N . ILE F 1 84 ? 99.199 36.616 50.665 1.00 2.00 105 ILE F N 1
ATOM 4098 C CA . ILE F 1 84 ? 98.036 36.040 51.366 1.00 2.00 105 ILE F CA 1
ATOM 4099 C C . ILE F 1 84 ? 97.343 37.013 52.329 1.00 2.00 105 ILE F C 1
ATOM 4100 O O . ILE F 1 84 ? 96.135 37.213 52.238 1.00 2.00 105 ILE F O 1
ATOM 4105 N N . ALA F 1 85 ? 98.084 37.604 53.257 1.00 2.00 106 ALA F N 1
ATOM 4106 C CA . ALA F 1 85 ? 97.458 38.518 54.219 1.00 2.00 106 ALA F CA 1
ATOM 4107 C C . ALA F 1 85 ? 96.707 39.657 53.512 1.00 2.00 106 ALA F C 1
ATOM 4108 O O . ALA F 1 85 ? 95.547 39.933 53.844 1.00 2.00 106 ALA F O 1
ATOM 4110 N N . PRO F 1 86 ? 97.335 40.285 52.509 1.00 2.00 107 PRO F N 1
ATOM 4111 C CA . PRO F 1 86 ? 96.616 41.282 51.724 1.00 2.00 107 PRO F CA 1
ATOM 4112 C C . PRO F 1 86 ? 95.298 40.770 51.170 1.00 2.00 107 PRO F C 1
ATOM 4113 O O . PRO F 1 86 ? 94.276 41.436 51.326 1.00 2.00 107 PRO F O 1
ATOM 4117 N N . ALA F 1 87 ? 95.313 39.597 50.546 1.00 2.00 108 ALA F N 1
ATOM 4118 C CA . ALA F 1 87 ? 94.068 38.975 50.081 1.00 2.00 108 ALA F CA 1
ATOM 4119 C C . ALA F 1 87 ? 93.095 38.751 51.234 1.00 2.00 108 ALA F C 1
ATOM 4120 O O . ALA F 1 87 ? 91.889 38.928 51.087 1.00 2.00 108 ALA F O 1
ATOM 4122 N N . ALA F 1 88 ? 93.623 38.351 52.385 1.00 2.00 109 ALA F N 1
ATOM 4123 C CA . ALA F 1 88 ? 92.783 38.071 53.544 1.00 2.00 109 ALA F CA 1
ATOM 4124 C C . ALA F 1 88 ? 92.049 39.317 54.036 1.00 2.00 109 ALA F C 1
ATOM 4125 O O . ALA F 1 88 ? 90.893 39.216 54.419 1.00 2.00 109 ALA F O 1
ATOM 4127 N N . SER F 1 89 ? 92.697 40.479 54.013 1.00 2.53 110 SER F N 1
ATOM 4128 C CA A SER F 1 89 ? 92.029 41.742 54.362 0.50 3.10 110 SER F CA 1
ATOM 4129 C CA B SER F 1 89 ? 92.019 41.731 54.377 0.50 3.12 110 SER F CA 1
ATOM 4130 C C . SER F 1 89 ? 90.812 41.951 53.477 1.00 3.42 110 SER F C 1
ATOM 4131 O O . SER F 1 89 ? 89.749 42.369 53.941 1.00 4.36 110 SER F O 1
ATOM 4136 N N . LEU F 1 90 ? 90.975 41.651 52.194 1.00 3.44 111 LEU F N 1
ATOM 4137 C CA . LEU F 1 90 ? 89.892 41.811 51.237 1.00 3.00 111 LEU F CA 1
ATOM 4138 C C . LEU F 1 90 ? 88.870 40.680 51.322 1.00 2.50 111 LEU F C 1
ATOM 4139 O O . LEU F 1 90 ? 88.030 40.567 50.448 1.00 2.76 111 LEU F O 1
ATOM 4144 N N . GLY F 1 91 ? 88.952 39.837 52.350 1.00 2.08 112 GLY F N 1
ATOM 4145 C CA . GLY F 1 91 ? 87.968 38.751 52.582 1.00 2.00 112 GLY F CA 1
ATOM 4146 C C . GLY F 1 91 ? 88.292 37.339 52.084 1.00 2.00 112 GLY F C 1
ATOM 4147 O O . GLY F 1 91 ? 87.472 36.429 52.211 1.00 2.00 112 GLY F O 1
ATOM 4148 N N . PHE F 1 92 ? 89.466 37.124 51.507 1.00 2.00 113 PHE F N 1
ATOM 4149 C CA . PHE F 1 92 ? 89.847 35.773 51.090 1.00 2.00 113 PHE F CA 1
ATOM 4150 C C . PHE F 1 92 ? 90.164 34.887 52.294 1.00 2.00 113 PHE F C 1
ATOM 4151 O O . PHE F 1 92 ? 90.584 35.377 53.344 1.00 2.00 113 PHE F O 1
ATOM 4159 N N . CYS F 1 93 ? 89.949 33.585 52.126 1.00 2.00 114 CYS F N 1
ATOM 4160 C CA A CYS F 1 93 ? 90.417 32.662 53.137 0.50 2.00 114 CYS F CA 1
ATOM 4161 C CA B CYS F 1 93 ? 90.187 32.540 53.122 0.50 2.00 114 CYS F CA 1
ATOM 4162 C C . CYS F 1 93 ? 90.977 31.408 52.490 1.00 2.00 114 CYS F C 1
ATOM 4163 O O . CYS F 1 93 ? 90.932 31.249 51.274 1.00 2.00 114 CYS F O 1
ATOM 4168 N N . PHE F 1 94 ? 91.595 30.562 53.305 1.00 2.00 115 PHE F N 1
ATOM 4169 C CA . PHE F 1 94 ? 92.251 29.387 52.755 1.00 2.00 115 PHE F CA 1
ATOM 4170 C C . PHE F 1 94 ? 91.193 28.412 52.276 1.00 2.00 115 PHE F C 1
ATOM 4171 O O . PHE F 1 94 ? 90.214 28.168 52.958 1.00 2.00 115 PHE F O 1
ATOM 4179 N N . HIS F 1 95 ? 91.406 27.869 51.093 1.00 2.00 116 HIS F N 1
ATOM 4180 C CA . HIS F 1 95 ? 90.639 26.751 50.607 1.00 2.00 116 HIS F CA 1
ATOM 4181 C C . HIS F 1 95 ? 91.449 25.460 50.813 1.00 2.00 116 HIS F C 1
ATOM 4182 O O . HIS F 1 95 ? 90.901 24.417 51.166 1.00 2.00 116 HIS F O 1
ATOM 4189 N N . HIS F 1 96 ? 92.753 25.541 50.584 1.00 2.00 117 HIS F N 1
ATOM 4190 C CA . HIS F 1 96 ? 93.638 24.395 50.715 1.00 2.17 117 HIS F CA 1
ATOM 4191 C C . HIS F 1 96 ? 95.081 24.890 50.761 1.00 2.00 117 HIS F C 1
ATOM 4192 O O . HIS F 1 96 ? 95.417 25.865 50.100 1.00 2.00 117 HIS F O 1
ATOM 4199 N N . ALA F 1 97 ? 95.912 24.237 51.560 1.00 2.00 118 ALA F N 1
ATOM 4200 C CA . ALA F 1 97 ? 97.342 24.503 51.562 1.00 2.00 118 ALA F CA 1
ATOM 4201 C C . ALA F 1 97 ? 98.046 23.197 51.759 1.00 2.00 118 ALA F C 1
ATOM 4202 O O . ALA F 1 97 ? 97.811 22.494 52.740 1.00 2.00 118 ALA F O 1
ATOM 4204 N N . GLU F 1 98 ? 98.909 22.863 50.824 1.00 2.00 119 GLU F N 1
ATOM 4205 C CA . GLU F 1 98 ? 99.640 21.629 50.915 1.00 2.38 119 GLU F CA 1
ATOM 4206 C C . GLU F 1 98 ? 100.965 21.764 50.230 1.00 2.00 119 GLU F C 1
ATOM 4207 O O . GLU F 1 98 ? 101.038 22.217 49.108 1.00 2.00 119 GLU F O 1
ATOM 4213 N N . SER F 1 99 ? 102.015 21.371 50.929 1.00 2.00 120 SER F N 1
ATOM 4214 C CA . SER F 1 99 ? 103.321 21.245 50.337 1.00 2.00 120 SER F CA 1
ATOM 4215 C C . SER F 1 99 ? 103.851 22.642 49.956 1.00 2.00 120 SER F C 1
ATOM 4216 O O . SER F 1 99 ? 104.172 23.432 50.836 1.00 2.00 120 SER F O 1
ATOM 4219 N N . ASP F 1 100 ? 103.918 22.964 48.668 1.00 2.00 121 ASP F N 1
ATOM 4220 C CA . ASP F 1 100 ? 104.584 24.197 48.221 1.00 2.00 121 ASP F CA 1
ATOM 4221 C C . ASP F 1 100 ? 103.641 25.226 47.600 1.00 2.00 121 ASP F C 1
ATOM 4222 O O . ASP F 1 100 ? 104.088 26.138 46.903 1.00 2.00 121 ASP F O 1
ATOM 4227 N N . SER F 1 101 ? 102.344 25.083 47.831 1.00 2.00 122 SER F N 1
ATOM 4228 C CA . SER F 1 101 ? 101.423 26.152 47.484 1.00 2.00 122 SER F CA 1
ATOM 4229 C C . SER F 1 101 ? 100.133 26.085 48.256 1.00 2.00 122 SER F C 1
ATOM 4230 O O . SER F 1 101 ? 99.845 25.097 48.913 1.00 2.00 122 SER F O 1
ATOM 4233 N N . SER F 1 102 ? 99.381 27.174 48.179 1.00 2.00 123 SER F N 1
ATOM 4234 C CA . SER F 1 102 ? 98.097 27.281 48.835 1.00 2.00 123 SER F CA 1
ATOM 4235 C C . SER F 1 102 ? 97.125 27.874 47.842 1.00 2.00 123 SER F C 1
ATOM 4236 O O . SER F 1 102 ? 97.524 28.474 46.839 1.00 2.00 123 SER F O 1
ATOM 4239 N N . THR F 1 103 ? 95.848 27.679 48.123 1.00 2.00 124 THR F N 1
ATOM 4240 C CA . THR F 1 103 ? 94.775 28.239 47.319 1.00 2.00 124 THR F CA 1
ATOM 4241 C C . THR F 1 103 ? 93.870 29.003 48.254 1.00 2.00 124 THR F C 1
ATOM 4242 O O . THR F 1 103 ? 93.436 28.474 49.264 1.00 2.00 124 THR F O 1
ATOM 4246 N N . LEU F 1 104 ? 93.618 30.263 47.929 1.00 2.00 125 LEU F N 1
ATOM 4247 C CA . LEU F 1 104 ? 92.674 31.065 48.691 1.00 2.00 125 LEU F CA 1
ATOM 4248 C C . LEU F 1 104 ? 91.386 31.194 47.915 1.00 2.00 125 LEU F C 1
ATOM 4249 O O . LEU F 1 104 ? 91.372 31.025 46.702 1.00 2.00 125 LEU F O 1
ATOM 4254 N N . THR F 1 105 ? 90.307 31.525 48.608 1.00 2.00 126 THR F N 1
ATOM 4255 C CA . THR F 1 105 ? 89.024 31.671 47.953 1.00 2.00 126 THR F CA 1
ATOM 4256 C C . THR F 1 105 ? 88.187 32.792 48.531 1.00 2.00 126 THR F C 1
ATOM 4257 O O . THR F 1 105 ? 88.257 33.077 49.724 1.00 2.00 126 THR F O 1
ATOM 4261 N N . LEU F 1 106 ? 87.422 33.437 47.652 1.00 2.00 127 LEU F N 1
ATOM 4262 C CA . LEU F 1 106 ? 86.433 34.439 48.016 1.00 2.00 127 LEU F CA 1
ATOM 4263 C C . LEU F 1 106 ? 85.132 34.094 47.310 1.00 2.00 127 LEU F C 1
ATOM 4264 O O . LEU F 1 106 ? 85.068 34.088 46.085 1.00 2.00 127 LEU F O 1
ATOM 4269 N N . TRP F 1 107 ? 84.089 33.823 48.078 1.00 2.00 128 TRP F N 1
ATOM 4270 C CA . TRP F 1 107 ? 82.783 33.569 47.487 1.00 2.00 128 TRP F CA 1
ATOM 4271 C C . TRP F 1 107 ? 82.087 34.909 47.228 1.00 2.00 128 TRP F C 1
ATOM 4272 O O . TRP F 1 107 ? 82.063 35.758 48.103 1.00 2.00 128 TRP F O 1
ATOM 4283 N N . LEU F 1 108 ? 81.538 35.090 46.030 1.00 3.51 129 LEU F N 1
ATOM 4284 C CA . LEU F 1 108 ? 80.939 36.377 45.617 1.00 5.33 129 LEU F CA 1
ATOM 4285 C C . LEU F 1 108 ? 79.411 36.370 45.502 1.00 7.47 129 LEU F C 1
ATOM 4286 O O . LEU F 1 108 ? 78.770 37.393 45.721 1.00 7.40 129 LEU F O 1
ATOM 4291 N N . ARG F 1 109 ? 78.836 35.228 45.139 1.00 10.43 130 ARG F N 1
ATOM 4292 C CA . ARG F 1 109 ? 77.384 35.102 44.932 1.00 13.02 130 ARG F CA 1
ATOM 4293 C C . ARG F 1 109 ? 76.590 35.335 46.230 1.00 14.37 130 ARG F C 1
ATOM 4294 O O . ARG F 1 109 ? 77.101 35.110 47.326 1.00 14.45 130 ARG F O 1
ATOM 4302 N N . GLU F 1 110 ? 75.339 35.781 46.097 1.00 16.39 131 GLU F N 1
ATOM 4303 C CA . GLU F 1 110 ? 74.506 36.164 47.261 1.00 17.69 131 GLU F CA 1
ATOM 4304 C C . GLU F 1 110 ? 73.557 35.094 47.806 1.00 17.80 131 GLU F C 1
ATOM 4305 O O . GLU F 1 110 ? 73.459 33.995 47.269 1.00 18.31 131 GLU F O 1
ATOM 4311 N N . SER G 1 22 ? 56.686 -19.168 41.677 1.00 39.69 43 SER G N 1
ATOM 4312 C CA . SER G 1 22 ? 56.656 -18.012 42.626 1.00 39.80 43 SER G CA 1
ATOM 4313 C C . SER G 1 22 ? 58.006 -17.868 43.336 1.00 39.68 43 SER G C 1
ATOM 4314 O O . SER G 1 22 ? 58.507 -18.832 43.907 1.00 39.76 43 SER G O 1
ATOM 4317 N N . MET G 1 23 ? 58.587 -16.669 43.305 1.00 39.54 44 MET G N 1
ATOM 4318 C CA . MET G 1 23 ? 59.936 -16.447 43.859 1.00 39.36 44 MET G CA 1
ATOM 4319 C C . MET G 1 23 ? 59.947 -16.494 45.392 1.00 39.28 44 MET G C 1
ATOM 4320 O O . MET G 1 23 ? 59.252 -15.721 46.050 1.00 39.32 44 MET G O 1
ATOM 4325 N N . ASP G 1 24 ? 60.743 -17.404 45.945 1.00 39.19 45 ASP G N 1
ATOM 4326 C CA . ASP G 1 24 ? 60.909 -17.526 47.391 1.00 39.22 45 ASP G CA 1
ATOM 4327 C C . ASP G 1 24 ? 61.879 -16.451 47.871 1.00 39.04 45 ASP G C 1
ATOM 4328 O O . ASP G 1 24 ? 62.983 -16.324 47.342 1.00 39.04 45 ASP G O 1
ATOM 4333 N N . LEU G 1 25 ? 61.464 -15.687 48.880 1.00 38.78 46 LEU G N 1
ATOM 4334 C CA . LEU G 1 25 ? 62.248 -14.551 49.367 1.00 38.39 46 LEU G CA 1
ATOM 4335 C C . LEU G 1 25 ? 62.963 -14.791 50.705 1.00 38.24 46 LEU G C 1
ATOM 4336 O O . LEU G 1 25 ? 63.631 -13.893 51.217 1.00 38.01 46 LEU G O 1
ATOM 4341 N N . GLN G 1 26 ? 62.833 -15.995 51.260 1.00 38.07 47 GLN G N 1
ATOM 4342 C CA . GLN G 1 26 ? 63.609 -16.411 52.440 1.00 37.94 47 GLN G CA 1
ATOM 4343 C C . GLN G 1 26 ? 63.569 -15.368 53.558 1.00 37.71 47 GLN G C 1
ATOM 4344 O O . GLN G 1 26 ? 64.570 -15.117 54.230 1.00 37.41 47 GLN G O 1
ATOM 4350 N N . GLY G 1 27 ? 62.404 -14.761 53.745 1.00 37.68 48 GLY G N 1
ATOM 4351 C CA . GLY G 1 27 ? 62.232 -13.728 54.755 1.00 37.74 48 GLY G CA 1
ATOM 4352 C C . GLY G 1 27 ? 62.088 -14.294 56.155 1.00 37.78 48 GLY G C 1
ATOM 4353 O O . GLY G 1 27 ? 61.384 -15.289 56.357 1.00 37.74 48 GLY G O 1
ATOM 4354 N N . GLU G 1 28 ? 62.750 -13.648 57.118 1.00 37.76 49 GLU G N 1
ATOM 4355 C CA . GLU G 1 28 ? 62.674 -14.027 58.533 1.00 37.87 49 GLU G CA 1
ATOM 4356 C C . GLU G 1 28 ? 61.568 -13.286 59.285 1.00 37.70 49 GLU G C 1
ATOM 4357 O O . GLU G 1 28 ? 61.304 -12.116 59.012 1.00 37.51 49 GLU G O 1
ATOM 4363 N N . LEU G 1 29 ? 60.949 -13.981 60.241 1.00 37.49 50 LEU G N 1
ATOM 4364 C CA . LEU G 1 29 ? 59.923 -13.414 61.120 1.00 37.19 50 LEU G CA 1
ATOM 4365 C C . LEU G 1 29 ? 60.544 -13.042 62.471 1.00 36.93 50 LEU G C 1
ATOM 4366 O O . LEU G 1 29 ? 61.199 -13.866 63.102 1.00 36.77 50 LEU G O 1
ATOM 4371 N N . ASP G 1 30 ? 60.354 -11.794 62.898 1.00 36.72 51 ASP G N 1
ATOM 4372 C CA . ASP G 1 30 ? 60.756 -11.366 64.247 1.00 36.50 51 ASP G CA 1
ATOM 4373 C C . ASP G 1 30 ? 59.540 -11.315 65.169 1.00 36.11 51 ASP G C 1
ATOM 4374 O O . ASP G 1 30 ? 58.400 -11.428 64.709 1.00 35.80 51 ASP G O 1
ATOM 4379 N N . ARG G 1 31 ? 59.788 -11.132 66.463 1.00 35.74 52 ARG G N 1
ATOM 4380 C CA . ARG G 1 31 ? 58.728 -11.219 67.479 1.00 35.59 52 ARG G CA 1
ATOM 4381 C C . ARG G 1 31 ? 57.618 -10.152 67.363 1.00 35.09 52 ARG G C 1
ATOM 4382 O O . ARG G 1 31 ? 56.561 -10.290 67.987 1.00 34.93 52 ARG G O 1
ATOM 4390 N N . PHE G 1 32 ? 57.855 -9.102 66.573 1.00 34.45 53 PHE G N 1
ATOM 4391 C CA . PHE G 1 32 ? 56.857 -8.050 66.352 1.00 33.92 53 PHE G CA 1
ATOM 4392 C C . PHE G 1 32 ? 55.940 -8.325 65.163 1.00 33.35 53 PHE G C 1
ATOM 4393 O O . PHE G 1 32 ? 55.120 -7.479 64.818 1.00 33.27 53 PHE G O 1
ATOM 4401 N N . GLY G 1 33 ? 56.080 -9.496 64.542 1.00 32.70 54 GLY G N 1
ATOM 4402 C CA . GLY G 1 33 ? 55.261 -9.878 63.387 1.00 32.11 54 GLY G CA 1
ATOM 4403 C C . GLY G 1 33 ? 55.718 -9.231 62.094 1.00 31.52 54 GLY G C 1
ATOM 4404 O O . GLY G 1 33 ? 54.962 -9.166 61.121 1.00 31.65 54 GLY G O 1
ATOM 4405 N N . GLY G 1 34 ? 56.958 -8.751 62.087 1.00 30.70 55 GLY G N 1
ATOM 4406 C CA . GLY G 1 34 ? 57.549 -8.139 60.906 1.00 30.18 55 GLY G CA 1
ATOM 4407 C C . GLY G 1 34 ? 58.505 -9.090 60.209 1.00 29.60 55 GLY G C 1
ATOM 4408 O O . GLY G 1 34 ? 59.140 -9.929 60.852 1.00 29.53 55 GLY G O 1
ATOM 4409 N N . ILE G 1 35 ? 58.600 -8.957 58.889 1.00 28.75 56 ILE G N 1
ATOM 4410 C CA . ILE G 1 35 ? 59.460 -9.807 58.078 1.00 28.02 56 ILE G CA 1
ATOM 4411 C C . ILE G 1 35 ? 60.670 -9.021 57.569 1.00 27.35 56 ILE G C 1
ATOM 4412 O O . ILE G 1 35 ? 60.518 -7.963 56.952 1.00 27.10 56 ILE G O 1
ATOM 4417 N N . SER G 1 36 ? 61.865 -9.545 57.829 1.00 26.46 57 SER G N 1
ATOM 4418 C CA . SER G 1 36 ? 63.096 -8.952 57.309 1.00 25.84 57 SER G CA 1
ATOM 4419 C C . SER G 1 36 ? 63.684 -9.759 56.133 1.00 25.13 57 SER G C 1
ATOM 4420 O O . SER G 1 36 ? 63.917 -10.966 56.243 1.00 25.09 57 SER G O 1
ATOM 4423 N N . VAL G 1 37 ? 63.898 -9.072 55.010 1.00 23.97 58 VAL G N 1
ATOM 4424 C CA . VAL G 1 37 ? 64.592 -9.626 53.853 1.00 23.09 58 VAL G CA 1
ATOM 4425 C C . VAL G 1 37 ? 65.963 -8.957 53.716 1.00 22.31 58 VAL G C 1
ATOM 4426 O O . VAL G 1 37 ? 66.075 -7.724 53.704 1.00 22.17 58 VAL G O 1
ATOM 4430 N N . ARG G 1 38 ? 67.000 -9.779 53.618 1.00 21.33 59 ARG G N 1
ATOM 4431 C CA . ARG G 1 38 ? 68.366 -9.302 53.470 1.00 20.73 59 ARG G CA 1
ATOM 4432 C C . ARG G 1 38 ? 68.902 -9.746 52.118 1.00 19.81 59 ARG G C 1
ATOM 4433 O O . ARG G 1 38 ? 69.067 -10.939 51.875 1.00 19.19 59 ARG G O 1
ATOM 4441 N N . LEU G 1 39 ? 69.161 -8.780 51.237 1.00 18.78 60 LEU G N 1
ATOM 4442 C CA . LEU G 1 39 ? 69.535 -9.085 49.853 1.00 18.10 60 LEU G CA 1
ATOM 4443 C C . LEU G 1 39 ? 70.910 -9.743 49.747 1.00 17.63 60 LEU G C 1
ATOM 4444 O O . LEU G 1 39 ? 71.148 -10.525 48.832 1.00 17.66 60 LEU G O 1
ATOM 4449 N N . ALA G 1 40 ? 71.798 -9.438 50.687 1.00 17.11 61 ALA G N 1
ATOM 4450 C CA . ALA G 1 40 ? 73.110 -10.085 50.751 1.00 16.97 61 ALA G CA 1
ATOM 4451 C C . ALA G 1 40 ? 72.989 -11.602 50.973 1.00 16.74 61 ALA G C 1
ATOM 4452 O O . ALA G 1 40 ? 73.926 -12.336 50.695 1.00 16.55 61 ALA G O 1
ATOM 4454 N N . ARG G 1 41 ? 71.833 -12.050 51.467 1.00 16.70 62 ARG G N 1
ATOM 4455 C CA . ARG G 1 41 ? 71.540 -13.476 51.675 1.00 16.98 62 ARG G CA 1
ATOM 4456 C C . ARG G 1 41 ? 70.685 -14.063 50.547 1.00 16.34 62 ARG G C 1
ATOM 4457 O O . ARG G 1 41 ? 70.968 -15.148 50.043 1.00 16.14 62 ARG G O 1
ATOM 4465 N N . LEU G 1 42 ? 69.641 -13.338 50.160 1.00 15.68 63 LEU G N 1
ATOM 4466 C CA . LEU G 1 42 ? 68.778 -13.746 49.059 1.00 15.03 63 LEU G CA 1
ATOM 4467 C C . LEU G 1 42 ? 69.570 -13.851 47.752 1.00 14.52 63 LEU G C 1
ATOM 4468 O O . LEU G 1 42 ? 69.354 -14.763 46.955 1.00 13.88 63 LEU G O 1
ATOM 4473 N N . ASP G 1 43 ? 70.488 -12.910 47.547 1.00 14.06 64 ASP G N 1
ATOM 4474 C CA . ASP G 1 43 ? 71.244 -12.816 46.301 1.00 13.81 64 ASP G CA 1
ATOM 4475 C C . ASP G 1 43 ? 72.703 -12.518 46.615 1.00 13.36 64 ASP G C 1
ATOM 4476 O O . ASP G 1 43 ? 73.270 -11.524 46.161 1.00 13.03 64 ASP G O 1
ATOM 4481 N N . ALA G 1 44 ? 73.298 -13.417 47.389 1.00 13.14 65 ALA G N 1
ATOM 4482 C CA . ALA G 1 44 ? 74.694 -13.317 47.827 1.00 13.16 65 ALA G CA 1
ATOM 4483 C C . ALA G 1 44 ? 75.696 -13.140 46.688 1.00 13.03 65 ALA G C 1
ATOM 4484 O O . ALA G 1 44 ? 76.757 -12.541 46.881 1.00 13.32 65 ALA G O 1
ATOM 4486 N N . LEU G 1 45 ? 75.365 -13.654 45.508 1.00 12.85 66 LEU G N 1
ATOM 4487 C CA . LEU G 1 45 ? 76.274 -13.568 44.365 1.00 12.72 66 LEU G CA 1
ATOM 4488 C C . LEU G 1 45 ? 76.001 -12.382 43.435 1.00 12.05 66 LEU G C 1
ATOM 4489 O O . LEU G 1 45 ? 76.732 -12.182 42.471 1.00 12.01 66 LEU G O 1
ATOM 4494 N N . ASP G 1 46 ? 74.964 -11.595 43.728 1.00 11.52 67 ASP G N 1
ATOM 4495 C CA . ASP G 1 46 ? 74.664 -10.369 42.968 1.00 10.75 67 ASP G CA 1
ATOM 4496 C C . ASP G 1 46 ? 74.302 -10.686 41.520 1.00 10.13 67 ASP G C 1
ATOM 4497 O O . ASP G 1 46 ? 74.891 -10.147 40.578 1.00 9.62 67 ASP G O 1
ATOM 4502 N N . ARG G 1 47 ? 73.324 -11.577 41.364 1.00 9.50 68 ARG G N 1
ATOM 4503 C CA . ARG G 1 47 ? 72.902 -12.058 40.055 1.00 8.94 68 ARG G CA 1
ATOM 4504 C C . ARG G 1 47 ? 71.408 -11.899 39.778 1.00 8.64 68 ARG G C 1
ATOM 4505 O O . ARG G 1 47 ? 70.950 -12.171 38.667 1.00 8.84 68 ARG G O 1
ATOM 4513 N N . LEU G 1 48 ? 70.648 -11.476 40.780 1.00 8.03 69 LEU G N 1
ATOM 4514 C CA . LEU G 1 48 ? 69.204 -11.416 40.653 1.00 7.68 69 LEU G CA 1
ATOM 4515 C C . LEU G 1 48 ? 68.804 -10.212 39.821 1.00 7.71 69 LEU G C 1
ATOM 4516 O O . LEU G 1 48 ? 69.285 -9.091 40.049 1.00 7.74 69 LEU G O 1
ATOM 4521 N N . ASP G 1 49 ? 67.930 -10.453 38.850 1.00 7.34 70 ASP G N 1
ATOM 4522 C CA . ASP G 1 49 ? 67.415 -9.389 38.001 1.00 7.41 70 ASP G CA 1
ATOM 4523 C C . ASP G 1 49 ? 66.401 -8.545 38.778 1.00 7.24 70 ASP G C 1
ATOM 4524 O O . ASP G 1 49 ? 65.579 -9.082 39.520 1.00 6.89 70 ASP G O 1
ATOM 4529 N N . ALA G 1 50 ? 66.458 -7.229 38.592 1.00 7.14 71 ALA G N 1
ATOM 4530 C CA . ALA G 1 50 ? 65.571 -6.313 39.314 1.00 7.25 71 ALA G CA 1
ATOM 4531 C C . ALA G 1 50 ? 64.082 -6.581 39.027 1.00 7.31 71 ALA G C 1
ATOM 4532 O O . ALA G 1 50 ? 63.264 -6.598 39.949 1.00 6.93 71 ALA G O 1
ATOM 4534 N N . ALA G 1 51 ? 63.738 -6.799 37.759 1.00 7.81 72 ALA G N 1
ATOM 4535 C CA . ALA G 1 51 ? 62.349 -7.110 37.379 1.00 8.44 72 ALA G CA 1
ATOM 4536 C C . ALA G 1 51 ? 61.892 -8.413 38.034 1.00 9.10 72 ALA G C 1
ATOM 4537 O O . ALA G 1 51 ? 60.763 -8.515 38.512 1.00 9.03 72 ALA G O 1
ATOM 4539 N N . ALA G 1 52 ? 62.784 -9.401 38.074 1.00 9.80 73 ALA G N 1
ATOM 4540 C CA . ALA G 1 52 ? 62.485 -10.668 38.745 1.00 10.52 73 ALA G CA 1
ATOM 4541 C C . ALA G 1 52 ? 62.233 -10.446 40.235 1.00 11.11 73 ALA G C 1
ATOM 4542 O O . ALA G 1 52 ? 61.327 -11.030 40.816 1.00 10.53 73 ALA G O 1
ATOM 4544 N N . PHE G 1 53 ? 63.048 -9.599 40.854 1.00 12.35 74 PHE G N 1
ATOM 4545 C CA . PHE G 1 53 ? 62.895 -9.309 42.280 1.00 13.19 74 PHE G CA 1
ATOM 4546 C C . PHE G 1 53 ? 61.549 -8.633 42.568 1.00 14.40 74 PHE G C 1
ATOM 4547 O O . PHE G 1 53 ? 60.875 -8.978 43.539 1.00 14.39 74 PHE G O 1
ATOM 4555 N N . GLN G 1 54 ? 61.160 -7.691 41.713 1.00 15.77 75 GLN G N 1
ATOM 4556 C CA . GLN G 1 54 ? 59.889 -6.987 41.879 1.00 17.16 75 GLN G CA 1
ATOM 4557 C C . GLN G 1 54 ? 58.688 -7.946 41.885 1.00 18.16 75 GLN G C 1
ATOM 4558 O O . GLN G 1 54 ? 57.850 -7.872 42.788 1.00 17.93 75 GLN G O 1
ATOM 4564 N N . LYS G 1 55 ? 58.616 -8.831 40.885 1.00 19.49 76 LYS G N 1
ATOM 4565 C CA . LYS G 1 55 ? 57.522 -9.815 40.783 1.00 20.69 76 LYS G CA 1
ATOM 4566 C C . LYS G 1 55 ? 57.476 -10.706 42.025 1.00 21.09 76 LYS G C 1
ATOM 4567 O O . LYS G 1 55 ? 56.405 -10.974 42.573 1.00 21.00 76 LYS G O 1
ATOM 4573 N N . GLY G 1 56 ? 58.650 -11.132 42.476 1.00 21.77 77 GLY G N 1
ATOM 4574 C CA . GLY G 1 56 ? 58.772 -11.942 43.686 1.00 22.38 77 GLY G CA 1
ATOM 4575 C C . GLY G 1 56 ? 58.416 -11.213 44.970 1.00 23.03 77 GLY G C 1
ATOM 4576 O O . GLY G 1 56 ? 57.793 -11.790 45.855 1.00 23.06 77 GLY G O 1
ATOM 4577 N N . LEU G 1 57 ? 58.821 -9.947 45.076 1.00 23.92 78 LEU G N 1
ATOM 4578 C CA . LEU G 1 57 ? 58.531 -9.134 46.266 1.00 24.52 78 LEU G CA 1
ATOM 4579 C C . LEU G 1 57 ? 57.048 -8.809 46.349 1.00 25.23 78 LEU G C 1
ATOM 4580 O O . LEU G 1 57 ? 56.490 -8.748 47.441 1.00 25.16 78 LEU G O 1
ATOM 4585 N N . GLN G 1 58 ? 56.420 -8.598 45.194 1.00 26.20 79 GLN G N 1
ATOM 4586 C CA . GLN G 1 58 ? 54.994 -8.294 45.134 1.00 26.98 79 GLN G CA 1
ATOM 4587 C C . GLN G 1 58 ? 54.148 -9.467 45.618 1.00 27.67 79 GLN G C 1
ATOM 4588 O O . GLN G 1 58 ? 53.237 -9.288 46.433 1.00 27.76 79 GLN G O 1
ATOM 4594 N N . ALA G 1 59 ? 54.443 -10.658 45.101 1.00 28.39 80 ALA G N 1
ATOM 4595 C CA . ALA G 1 59 ? 53.740 -11.868 45.510 1.00 29.06 80 ALA G CA 1
ATOM 4596 C C . ALA G 1 59 ? 53.913 -12.084 47.011 1.00 29.65 80 ALA G C 1
ATOM 4597 O O . ALA G 1 59 ? 52.948 -12.377 47.723 1.00 29.38 80 ALA G O 1
ATOM 4599 N N . ALA G 1 60 ? 55.147 -11.910 47.482 1.00 30.30 81 ALA G N 1
ATOM 4600 C CA . ALA G 1 60 ? 55.478 -12.142 48.884 1.00 31.01 81 ALA G CA 1
ATOM 4601 C C . ALA G 1 60 ? 54.768 -11.166 49.835 1.00 31.70 81 ALA G C 1
ATOM 4602 O O . ALA G 1 60 ? 54.460 -11.520 50.976 1.00 31.65 81 ALA G O 1
ATOM 4604 N N . VAL G 1 61 ? 54.501 -9.952 49.358 1.00 32.54 82 VAL G N 1
ATOM 4605 C CA . VAL G 1 61 ? 53.842 -8.927 50.174 1.00 33.31 82 VAL G CA 1
ATOM 4606 C C . VAL G 1 61 ? 52.344 -9.210 50.347 1.00 34.10 82 VAL G C 1
ATOM 4607 O O . VAL G 1 61 ? 51.832 -9.144 51.465 1.00 34.00 82 VAL G O 1
ATOM 4611 N N . GLN G 1 62 ? 51.655 -9.529 49.249 1.00 35.13 83 GLN G N 1
ATOM 4612 C CA . GLN G 1 62 ? 50.243 -9.946 49.304 1.00 35.91 83 GLN G CA 1
ATOM 4613 C C . GLN G 1 62 ? 50.082 -11.161 50.209 1.00 36.26 83 GLN G C 1
ATOM 4614 O O . GLN G 1 62 ? 49.102 -11.270 50.946 1.00 36.42 83 GLN G O 1
ATOM 4620 N N . GLN G 1 63 ? 51.055 -12.064 50.150 1.00 36.69 84 GLN G N 1
ATOM 4621 C CA . GLN G 1 63 ? 51.091 -13.230 51.030 1.00 37.07 84 GLN G CA 1
ATOM 4622 C C . GLN G 1 63 ? 51.222 -12.810 52.495 1.00 37.37 84 GLN G C 1
ATOM 4623 O O . GLN G 1 63 ? 50.442 -13.252 53.336 1.00 37.41 84 GLN G O 1
ATOM 4629 N N . TRP G 1 64 ? 52.198 -11.955 52.796 1.00 37.72 85 TRP G N 1
ATOM 4630 C CA . TRP G 1 64 ? 52.446 -11.546 54.182 1.00 38.02 85 TRP G CA 1
ATOM 4631 C C . TRP G 1 64 ? 51.317 -10.680 54.742 1.00 38.10 85 TRP G C 1
ATOM 4632 O O . TRP G 1 64 ? 51.016 -10.746 55.931 1.00 37.96 85 TRP G O 1
ATOM 4643 N N . ARG G 1 65 ? 50.700 -9.873 53.881 1.00 38.26 86 ARG G N 1
ATOM 4644 C CA . ARG G 1 65 ? 49.518 -9.102 54.260 1.00 38.46 86 ARG G CA 1
ATOM 4645 C C . ARG G 1 65 ? 48.404 -10.030 54.741 1.00 38.41 86 ARG G C 1
ATOM 4646 O O . ARG G 1 65 ? 48.056 -10.024 55.923 1.00 38.36 86 ARG G O 1
ATOM 4654 N N . SER G 1 66 ? 47.872 -10.846 53.831 1.00 38.20 87 SER G N 1
ATOM 4655 C CA . SER G 1 66 ? 46.722 -11.702 54.144 1.00 38.07 87 SER G CA 1
ATOM 4656 C C . SER G 1 66 ? 47.026 -12.791 55.188 1.00 37.76 87 SER G C 1
ATOM 4657 O O . SER G 1 66 ? 46.097 -13.412 55.705 1.00 37.81 87 SER G O 1
ATOM 4660 N N . GLU G 1 67 ? 48.306 -13.015 55.501 1.00 37.25 88 GLU G N 1
ATOM 4661 C CA . GLU G 1 67 ? 48.683 -13.840 56.661 1.00 36.82 88 GLU G CA 1
ATOM 4662 C C . GLU G 1 67 ? 48.981 -12.993 57.912 1.00 36.24 88 GLU G C 1
ATOM 4663 O O . GLU G 1 67 ? 49.526 -13.492 58.895 1.00 36.04 88 GLU G O 1
ATOM 4669 N N . GLY G 1 68 ? 48.627 -11.710 57.854 1.00 35.64 89 GLY G N 1
ATOM 4670 C CA . GLY G 1 68 ? 48.540 -10.848 59.038 1.00 35.17 89 GLY G CA 1
ATOM 4671 C C . GLY G 1 68 ? 49.829 -10.278 59.603 1.00 34.62 89 GLY G C 1
ATOM 4672 O O . GLY G 1 68 ? 49.970 -10.146 60.817 1.00 34.51 89 GLY G O 1
ATOM 4673 N N . ARG G 1 69 ? 50.760 -9.905 58.735 1.00 33.96 90 ARG G N 1
ATOM 4674 C CA . ARG G 1 69 ? 52.061 -9.410 59.189 1.00 33.38 90 ARG G CA 1
ATOM 4675 C C . ARG G 1 69 ? 52.061 -7.904 59.420 1.00 32.38 90 ARG G C 1
ATOM 4676 O O . ARG G 1 69 ? 51.205 -7.188 58.914 1.00 32.21 90 ARG G O 1
ATOM 4684 N N . THR G 1 70 ? 53.031 -7.444 60.204 1.00 31.25 91 THR G N 1
ATOM 4685 C CA . THR G 1 70 ? 53.117 -6.045 60.610 1.00 30.51 91 THR G CA 1
ATOM 4686 C C . THR G 1 70 ? 53.761 -5.183 59.536 1.00 29.65 91 THR G C 1
ATOM 4687 O O . THR G 1 70 ? 53.133 -4.270 59.003 1.00 29.48 91 THR G O 1
ATOM 4691 N N . ALA G 1 71 ? 55.019 -5.482 59.230 1.00 28.52 92 ALA G N 1
ATOM 4692 C CA . ALA G 1 71 ? 55.806 -4.683 58.303 1.00 27.57 92 ALA G CA 1
ATOM 4693 C C . ALA G 1 71 ? 56.863 -5.533 57.608 1.00 26.65 92 ALA G C 1
ATOM 4694 O O . ALA G 1 71 ? 57.307 -6.546 58.149 1.00 26.60 92 ALA G O 1
ATOM 4696 N N . VAL G 1 72 ? 57.255 -5.118 56.406 1.00 25.40 93 VAL G N 1
ATOM 4697 C CA . VAL G 1 72 ? 58.354 -5.752 55.687 1.00 24.28 93 VAL G CA 1
ATOM 4698 C C . VAL G 1 72 ? 59.574 -4.837 55.713 1.00 23.48 93 VAL G C 1
ATOM 4699 O O . VAL G 1 72 ? 59.478 -3.656 55.372 1.00 23.45 93 VAL G O 1
ATOM 4703 N N . TRP G 1 73 ? 60.715 -5.385 56.122 1.00 22.29 94 TRP G N 1
ATOM 4704 C CA . TRP G 1 73 ? 61.984 -4.660 56.089 1.00 21.21 94 TRP G CA 1
ATOM 4705 C C . TRP G 1 73 ? 62.880 -5.228 54.993 1.00 20.03 94 TRP G C 1
ATOM 4706 O O . TRP G 1 73 ? 63.096 -6.432 54.949 1.00 19.98 94 TRP G O 1
ATOM 4717 N N . LEU G 1 74 ? 63.394 -4.362 54.119 1.00 18.46 95 LEU G N 1
ATOM 4718 C CA . LEU G 1 74 ? 64.360 -4.760 53.098 1.00 17.23 95 LEU G CA 1
ATOM 4719 C C . LEU G 1 74 ? 65.725 -4.137 53.375 1.00 15.86 95 LEU G C 1
ATOM 4720 O O . LEU G 1 74 ? 65.841 -2.916 53.448 1.00 15.92 95 LEU G O 1
ATOM 4725 N N . HIS G 1 75 ? 66.744 -4.986 53.513 1.00 14.27 96 HIS G N 1
ATOM 4726 C CA . HIS G 1 75 ? 68.130 -4.565 53.709 1.00 12.94 96 HIS G CA 1
ATOM 4727 C C . HIS G 1 75 ? 68.909 -4.777 52.415 1.00 11.58 96 HIS G C 1
ATOM 4728 O O . HIS G 1 75 ? 69.033 -5.908 51.935 1.00 11.66 96 HIS G O 1
ATOM 4735 N N . ILE G 1 76 ? 69.429 -3.682 51.861 1.00 9.84 97 ILE G N 1
ATOM 4736 C CA . ILE G 1 76 ? 69.972 -3.659 50.503 1.00 8.58 97 ILE G CA 1
ATOM 4737 C C . ILE G 1 76 ? 71.373 -3.063 50.485 1.00 7.66 97 ILE G C 1
ATOM 4738 O O . ILE G 1 76 ? 71.546 -1.857 50.697 1.00 7.26 97 ILE G O 1
ATOM 4743 N N . PRO G 1 77 ? 72.388 -3.912 50.252 1.00 6.60 98 PRO G N 1
ATOM 4744 C CA . PRO G 1 77 ? 73.744 -3.431 50.028 1.00 5.85 98 PRO G CA 1
ATOM 4745 C C . PRO G 1 77 ? 73.774 -2.423 48.883 1.00 5.14 98 PRO G C 1
ATOM 4746 O O . PRO G 1 77 ? 73.026 -2.557 47.917 1.00 5.08 98 PRO G O 1
ATOM 4750 N N . ILE G 1 78 ? 74.638 -1.425 48.996 1.00 3.99 99 ILE G N 1
ATOM 4751 C CA . ILE G 1 78 ? 74.612 -0.301 48.073 1.00 3.02 99 ILE G CA 1
ATOM 4752 C C . ILE G 1 78 ? 74.819 -0.726 46.611 1.00 3.11 99 ILE G C 1
ATOM 4753 O O . ILE G 1 78 ? 74.172 -0.182 45.715 1.00 2.94 99 ILE G O 1
ATOM 4758 N N . LEU G 1 79 ? 75.673 -1.720 46.372 1.00 2.69 100 LEU G N 1
ATOM 4759 C CA . LEU G 1 79 ? 75.884 -2.220 45.009 1.00 2.92 100 LEU G CA 1
ATOM 4760 C C . LEU G 1 79 ? 74.658 -2.955 44.464 1.00 3.26 100 LEU G C 1
ATOM 4761 O O . LEU G 1 79 ? 74.520 -3.139 43.251 1.00 3.47 100 LEU G O 1
ATOM 4766 N N . GLN G 1 80 ? 73.743 -3.347 45.345 1.00 3.55 101 GLN G N 1
ATOM 4767 C CA . GLN G 1 80 ? 72.495 -3.962 44.906 1.00 4.04 101 GLN G CA 1
ATOM 4768 C C . GLN G 1 80 ? 71.300 -2.996 44.902 1.00 4.35 101 GLN G C 1
ATOM 4769 O O . GLN G 1 80 ? 70.143 -3.422 44.971 1.00 4.20 101 GLN G O 1
ATOM 4775 N N . SER G 1 81 ? 71.576 -1.697 44.764 1.00 4.27 102 SER G N 1
ATOM 4776 C CA . SER G 1 81 ? 70.526 -0.683 44.838 1.00 4.23 102 SER G CA 1
ATOM 4777 C C . SER G 1 81 ? 69.508 -0.744 43.690 1.00 4.61 102 SER G C 1
ATOM 4778 O O . SER G 1 81 ? 68.477 -0.071 43.750 1.00 4.35 102 SER G O 1
ATOM 4781 N N . ARG G 1 82 ? 69.778 -1.546 42.659 1.00 4.83 103 ARG G N 1
ATOM 4782 C CA . ARG G 1 82 ? 68.807 -1.747 41.572 1.00 5.29 103 ARG G CA 1
ATOM 4783 C C . ARG G 1 82 ? 67.454 -2.224 42.089 1.00 5.68 103 ARG G C 1
ATOM 4784 O O . ARG G 1 82 ? 66.424 -2.027 41.435 1.00 5.71 103 ARG G O 1
ATOM 4792 N N . PHE G 1 83 ? 67.463 -2.846 43.266 1.00 6.20 104 PHE G N 1
ATOM 4793 C CA . PHE G 1 83 ? 66.231 -3.347 43.901 1.00 6.58 104 PHE G CA 1
ATOM 4794 C C . PHE G 1 83 ? 65.381 -2.276 44.623 1.00 6.96 104 PHE G C 1
ATOM 4795 O O . PHE G 1 83 ? 64.254 -2.560 45.040 1.00 7.03 104 PHE G O 1
ATOM 4803 N N . ILE G 1 84 ? 65.908 -1.064 44.779 1.00 7.10 105 ILE G N 1
ATOM 4804 C CA . ILE G 1 84 ? 65.196 -0.012 45.517 1.00 7.52 105 ILE G CA 1
ATOM 4805 C C . ILE G 1 84 ? 63.963 0.548 44.785 1.00 8.16 105 ILE G C 1
ATOM 4806 O O . ILE G 1 84 ? 62.877 0.579 45.361 1.00 8.36 105 ILE G O 1
ATOM 4811 N N . ALA G 1 85 ? 64.135 1.012 43.546 1.00 8.99 106 ALA G N 1
ATOM 4812 C CA . ALA G 1 85 ? 63.013 1.574 42.774 1.00 9.76 106 ALA G CA 1
ATOM 4813 C C . ALA G 1 85 ? 61.843 0.581 42.700 1.00 10.69 106 ALA G C 1
ATOM 4814 O O . ALA G 1 85 ? 60.724 0.906 43.113 1.00 11.28 106 ALA G O 1
ATOM 4816 N N . PRO G 1 86 ? 62.098 -0.641 42.207 1.00 11.07 107 PRO G N 1
ATOM 4817 C CA . PRO G 1 86 ? 61.029 -1.641 42.198 1.00 11.60 107 PRO G CA 1
ATOM 4818 C C . PRO G 1 86 ? 60.273 -1.737 43.525 1.00 11.77 107 PRO G C 1
ATOM 4819 O O . PRO G 1 86 ? 59.044 -1.812 43.524 1.00 12.16 107 PRO G O 1
ATOM 4823 N N . ALA G 1 87 ? 61.003 -1.723 44.636 1.00 11.84 108 ALA G N 1
ATOM 4824 C CA . ALA G 1 87 ? 60.385 -1.840 45.955 1.00 11.78 108 ALA G CA 1
ATOM 4825 C C . ALA G 1 87 ? 59.565 -0.592 46.275 1.00 12.10 108 ALA G C 1
ATOM 4826 O O . ALA G 1 87 ? 58.497 -0.681 46.879 1.00 11.87 108 ALA G O 1
ATOM 4828 N N . ALA G 1 88 ? 60.071 0.569 45.857 1.00 12.54 109 ALA G N 1
ATOM 4829 C CA . ALA G 1 88 ? 59.376 1.843 46.074 1.00 12.78 109 ALA G CA 1
ATOM 4830 C C . ALA G 1 88 ? 58.047 1.875 45.333 1.00 12.98 109 ALA G C 1
ATOM 4831 O O . ALA G 1 88 ? 57.058 2.392 45.860 1.00 13.05 109 ALA G O 1
ATOM 4833 N N . SER G 1 89 ? 58.031 1.315 44.121 1.00 13.29 110 SER G N 1
ATOM 4834 C CA A SER G 1 89 ? 56.807 1.261 43.312 0.50 13.45 110 SER G CA 1
ATOM 4835 C CA B SER G 1 89 ? 56.812 1.250 43.304 0.50 13.41 110 SER G CA 1
ATOM 4836 C C . SER G 1 89 ? 55.747 0.379 43.957 1.00 13.48 110 SER G C 1
ATOM 4837 O O . SER G 1 89 ? 54.573 0.495 43.631 1.00 13.88 110 SER G O 1
ATOM 4842 N N . LEU G 1 90 ? 56.175 -0.489 44.874 1.00 13.54 111 LEU G N 1
ATOM 4843 C CA . LEU G 1 90 ? 55.271 -1.330 45.664 1.00 13.50 111 LEU G CA 1
ATOM 4844 C C . LEU G 1 90 ? 54.993 -0.727 47.041 1.00 13.42 111 LEU G C 1
ATOM 4845 O O . LEU G 1 90 ? 54.423 -1.402 47.901 1.00 13.70 111 LEU G O 1
ATOM 4850 N N . GLY G 1 91 ? 55.407 0.523 47.256 1.00 12.97 112 GLY G N 1
ATOM 4851 C CA . GLY G 1 91 ? 55.077 1.257 48.484 1.00 12.69 112 GLY G CA 1
ATOM 4852 C C . GLY G 1 91 ? 56.145 1.356 49.571 1.00 12.57 112 GLY G C 1
ATOM 4853 O O . GLY G 1 91 ? 55.907 1.970 50.625 1.00 12.23 112 GLY G O 1
ATOM 4854 N N . PHE G 1 92 ? 57.316 0.761 49.336 1.00 12.36 113 PHE G N 1
ATOM 4855 C CA . PHE G 1 92 ? 58.423 0.844 50.298 1.00 12.01 113 PHE G CA 1
ATOM 4856 C C . PHE G 1 92 ? 59.033 2.234 50.268 1.00 11.88 113 PHE G C 1
ATOM 4857 O O . PHE G 1 92 ? 58.999 2.911 49.250 1.00 11.80 113 PHE G O 1
ATOM 4865 N N . CYS G 1 93 ? 59.592 2.650 51.394 1.00 11.81 114 CYS G N 1
ATOM 4866 C CA . CYS G 1 93 ? 60.363 3.877 51.449 1.00 12.01 114 CYS G CA 1
ATOM 4867 C C . CYS G 1 93 ? 61.591 3.664 52.328 1.00 11.16 114 CYS G C 1
ATOM 4868 O O . CYS G 1 93 ? 61.652 2.697 53.090 1.00 11.32 114 CYS G O 1
ATOM 4871 N N . PHE G 1 94 ? 62.561 4.567 52.210 1.00 10.31 115 PHE G N 1
ATOM 4872 C CA . PHE G 1 94 ? 63.746 4.537 53.048 1.00 9.73 115 PHE G CA 1
ATOM 4873 C C . PHE G 1 94 ? 63.398 4.743 54.512 1.00 10.13 115 PHE G C 1
ATOM 4874 O O . PHE G 1 94 ? 62.615 5.633 54.858 1.00 9.96 115 PHE G O 1
ATOM 4882 N N . HIS G 1 95 ? 64.014 3.922 55.354 1.00 10.65 116 HIS G N 1
ATOM 4883 C CA . HIS G 1 95 ? 63.971 4.076 56.798 1.00 11.08 116 HIS G CA 1
ATOM 4884 C C . HIS G 1 95 ? 65.260 4.765 57.236 1.00 11.26 116 HIS G C 1
ATOM 4885 O O . HIS G 1 95 ? 65.233 5.769 57.939 1.00 11.33 116 HIS G O 1
ATOM 4892 N N . HIS G 1 96 ? 66.389 4.206 56.811 1.00 11.44 117 HIS G N 1
ATOM 4893 C CA . HIS G 1 96 ? 67.699 4.819 57.031 1.00 11.89 117 HIS G CA 1
ATOM 4894 C C . HIS G 1 96 ? 68.713 4.195 56.073 1.00 12.37 117 HIS G C 1
ATOM 4895 O O . HIS G 1 96 ? 68.407 3.238 55.357 1.00 12.29 117 HIS G O 1
ATOM 4902 N N . ALA G 1 97 ? 69.921 4.734 56.075 1.00 13.07 118 ALA G N 1
ATOM 4903 C CA . ALA G 1 97 ? 71.017 4.155 55.319 1.00 13.75 118 ALA G CA 1
ATOM 4904 C C . ALA G 1 97 ? 72.293 4.213 56.137 1.00 14.32 118 ALA G C 1
ATOM 4905 O O . ALA G 1 97 ? 72.569 5.210 56.794 1.00 14.66 118 ALA G O 1
ATOM 4907 N N . GLU G 1 98 ? 73.052 3.123 56.119 1.00 14.78 119 GLU G N 1
ATOM 4908 C CA . GLU G 1 98 ? 74.431 3.163 56.573 1.00 15.01 119 GLU G CA 1
ATOM 4909 C C . GLU G 1 98 ? 75.285 3.548 55.364 1.00 14.26 119 GLU G C 1
ATOM 4910 O O . GLU G 1 98 ? 74.770 3.722 54.268 1.00 14.11 119 GLU G O 1
ATOM 4916 N N . SER G 1 99 ? 76.581 3.698 55.574 1.00 13.61 120 SER G N 1
ATOM 4917 C CA . SER G 1 99 ? 77.506 4.086 54.517 1.00 13.23 120 SER G CA 1
ATOM 4918 C C . SER G 1 99 ? 77.365 3.220 53.248 1.00 12.63 120 SER G C 1
ATOM 4919 O O . SER G 1 99 ? 77.319 3.736 52.133 1.00 11.92 120 SER G O 1
ATOM 4922 N N . ASP G 1 100 ? 77.296 1.905 53.434 1.00 11.85 121 ASP G N 1
ATOM 4923 C CA . ASP G 1 100 ? 77.302 0.974 52.305 1.00 11.62 121 ASP G CA 1
ATOM 4924 C C . ASP G 1 100 ? 76.041 0.108 52.207 1.00 10.64 121 ASP G C 1
ATOM 4925 O O . ASP G 1 100 ? 76.062 -0.928 51.576 1.00 10.76 121 ASP G O 1
ATOM 4930 N N . SER G 1 101 ? 74.949 0.536 52.824 1.00 10.21 122 SER G N 1
ATOM 4931 C CA . SER G 1 101 ? 73.649 -0.104 52.611 1.00 9.98 122 SER G CA 1
ATOM 4932 C C . SER G 1 101 ? 72.499 0.807 52.996 1.00 9.97 122 SER G C 1
ATOM 4933 O O . SER G 1 101 ? 72.683 1.780 53.726 1.00 9.61 122 SER G O 1
ATOM 4936 N N . SER G 1 102 ? 71.312 0.473 52.501 1.00 10.20 123 SER G N 1
ATOM 4937 C CA . SER G 1 102 ? 70.089 1.144 52.908 1.00 10.55 123 SER G CA 1
ATOM 4938 C C . SER G 1 102 ? 69.064 0.125 53.396 1.00 11.07 123 SER G C 1
ATOM 4939 O O . SER G 1 102 ? 69.113 -1.043 53.013 1.00 11.06 123 SER G O 1
ATOM 4942 N N . THR G 1 103 ? 68.147 0.585 54.246 1.00 11.77 124 THR G N 1
ATOM 4943 C CA . THR G 1 103 ? 67.050 -0.226 54.768 1.00 12.44 124 THR G CA 1
ATOM 4944 C C . THR G 1 103 ? 65.717 0.404 54.343 1.00 13.32 124 THR G C 1
ATOM 4945 O O . THR G 1 103 ? 65.498 1.590 54.569 1.00 13.38 124 THR G O 1
ATOM 4949 N N . LEU G 1 104 ? 64.852 -0.386 53.709 1.00 14.65 125 LEU G N 1
ATOM 4950 C CA . LEU G 1 104 ? 63.525 0.066 53.281 1.00 15.89 125 LEU G CA 1
ATOM 4951 C C . LEU G 1 104 ? 62.454 -0.563 54.163 1.00 17.52 125 LEU G C 1
ATOM 4952 O O . LEU G 1 104 ? 62.644 -1.656 54.672 1.00 17.57 125 LEU G O 1
ATOM 4957 N N . THR G 1 105 ? 61.326 0.120 54.328 1.00 19.53 126 THR G N 1
ATOM 4958 C CA . THR G 1 105 ? 60.205 -0.433 55.083 1.00 21.43 126 THR G CA 1
ATOM 4959 C C . THR G 1 105 ? 58.882 -0.213 54.368 1.00 22.71 126 THR G C 1
ATOM 4960 O O . THR G 1 105 ? 58.730 0.715 53.574 1.00 22.72 126 THR G O 1
ATOM 4964 N N . LEU G 1 106 ? 57.945 -1.110 54.646 1.00 24.56 127 LEU G N 1
ATOM 4965 C CA . LEU G 1 106 ? 56.558 -0.978 54.242 1.00 26.13 127 LEU G CA 1
ATOM 4966 C C . LEU G 1 106 ? 55.726 -1.465 55.418 1.00 27.88 127 LEU G C 1
ATOM 4967 O O . LEU G 1 106 ? 55.912 -2.595 55.864 1.00 27.98 127 LEU G O 1
ATOM 4972 N N . TRP G 1 107 ? 54.845 -0.612 55.938 1.00 30.08 128 TRP G N 1
ATOM 4973 C CA . TRP G 1 107 ? 53.895 -1.015 56.990 1.00 31.97 128 TRP G CA 1
ATOM 4974 C C . TRP G 1 107 ? 52.634 -1.614 56.369 1.00 32.57 128 TRP G C 1
ATOM 4975 O O . TRP G 1 107 ? 52.145 -1.121 55.355 1.00 32.58 128 TRP G O 1
ATOM 4986 N N . LEU G 1 108 ? 52.122 -2.679 56.983 1.00 33.54 129 LEU G N 1
ATOM 4987 C CA . LEU G 1 108 ? 50.922 -3.373 56.492 1.00 34.32 129 LEU G CA 1
ATOM 4988 C C . LEU G 1 108 ? 49.721 -3.155 57.421 1.00 34.92 129 LEU G C 1
ATOM 4989 O O . LEU G 1 108 ? 48.615 -2.890 56.953 1.00 35.02 129 LEU G O 1
ATOM 4994 N N . ARG G 1 109 ? 49.948 -3.272 58.729 1.00 35.61 130 ARG G N 1
ATOM 4995 C CA . ARG G 1 109 ? 48.920 -2.988 59.736 1.00 36.17 130 ARG G CA 1
ATOM 4996 C C . ARG G 1 109 ? 49.202 -1.687 60.489 1.00 36.21 130 ARG G C 1
ATOM 4997 O O . ARG G 1 109 ? 50.340 -1.215 60.540 1.00 36.39 130 ARG G O 1
ATOM 5005 N N . MET H 1 23 ? 130.407 -12.750 25.399 1.00 54.32 44 MET H N 1
ATOM 5006 C CA . MET H 1 23 ? 129.380 -11.679 25.207 1.00 54.39 44 MET H CA 1
ATOM 5007 C C . MET H 1 23 ? 129.317 -11.256 23.735 1.00 54.34 44 MET H C 1
ATOM 5008 O O . MET H 1 23 ? 129.939 -10.278 23.320 1.00 54.31 44 MET H O 1
ATOM 5013 N N . ASP H 1 24 ? 128.535 -12.013 22.965 1.00 54.31 45 ASP H N 1
ATOM 5014 C CA . ASP H 1 24 ? 128.546 -11.962 21.498 1.00 54.24 45 ASP H CA 1
ATOM 5015 C C . ASP H 1 24 ? 127.479 -11.037 20.919 1.00 54.25 45 ASP H C 1
ATOM 5016 O O . ASP H 1 24 ? 126.296 -11.198 21.203 1.00 54.08 45 ASP H O 1
ATOM 5021 N N . LEU H 1 25 ? 127.903 -10.100 20.070 1.00 54.40 46 LEU H N 1
ATOM 5022 C CA . LEU H 1 25 ? 127.000 -9.083 19.506 1.00 54.50 46 LEU H CA 1
ATOM 5023 C C . LEU H 1 25 ? 126.434 -9.416 18.111 1.00 54.59 46 LEU H C 1
ATOM 5024 O O . LEU H 1 25 ? 125.627 -8.651 17.577 1.00 54.30 46 LEU H O 1
ATOM 5029 N N . GLN H 1 26 ? 126.847 -10.547 17.537 1.00 54.76 47 GLN H N 1
ATOM 5030 C CA . GLN H 1 26 ? 126.318 -11.037 16.249 1.00 54.96 47 GLN H CA 1
ATOM 5031 C C . GLN H 1 26 ? 126.442 -10.037 15.087 1.00 55.13 47 GLN H C 1
ATOM 5032 O O . GLN H 1 26 ? 125.530 -9.903 14.269 1.00 55.00 47 GLN H O 1
ATOM 5038 N N . GLY H 1 27 ? 127.578 -9.350 15.014 1.00 55.36 48 GLY H N 1
ATOM 5039 C CA . GLY H 1 27 ? 127.797 -8.327 13.993 1.00 55.63 48 GLY H CA 1
ATOM 5040 C C . GLY H 1 27 ? 127.964 -8.883 12.588 1.00 55.92 48 GLY H C 1
ATOM 5041 O O . GLY H 1 27 ? 128.859 -9.689 12.336 1.00 55.90 48 GLY H O 1
ATOM 5042 N N . GLU H 1 28 ? 127.097 -8.446 11.675 1.00 56.27 49 GLU H N 1
ATOM 5043 C CA . GLU H 1 28 ? 127.134 -8.871 10.270 1.00 56.52 49 GLU H CA 1
ATOM 5044 C C . GLU H 1 28 ? 128.211 -8.108 9.489 1.00 56.61 49 GLU H C 1
ATOM 5045 O O . GLU H 1 28 ? 128.483 -6.940 9.771 1.00 56.64 49 GLU H O 1
ATOM 5051 N N . LEU H 1 29 ? 128.811 -8.777 8.506 1.00 56.65 50 LEU H N 1
ATOM 5052 C CA . LEU H 1 29 ? 129.908 -8.213 7.712 1.00 56.68 50 LEU H CA 1
ATOM 5053 C C . LEU H 1 29 ? 129.438 -7.886 6.297 1.00 56.61 50 LEU H C 1
ATOM 5054 O O . LEU H 1 29 ? 128.983 -8.772 5.573 1.00 56.56 50 LEU H O 1
ATOM 5059 N N . ASP H 1 30 ? 129.552 -6.615 5.911 1.00 56.54 51 ASP H N 1
ATOM 5060 C CA . ASP H 1 30 ? 129.199 -6.181 4.552 1.00 56.40 51 ASP H CA 1
ATOM 5061 C C . ASP H 1 30 ? 130.366 -6.402 3.576 1.00 56.28 51 ASP H C 1
ATOM 5062 O O . ASP H 1 30 ? 131.464 -6.807 3.973 1.00 56.23 51 ASP H O 1
ATOM 5067 N N . ARG H 1 31 ? 130.114 -6.130 2.299 1.00 56.04 52 ARG H N 1
ATOM 5068 C CA . ARG H 1 31 ? 131.104 -6.335 1.238 1.00 55.85 52 ARG H CA 1
ATOM 5069 C C . ARG H 1 31 ? 132.255 -5.313 1.280 1.00 55.44 52 ARG H C 1
ATOM 5070 O O . ARG H 1 31 ? 133.170 -5.383 0.461 1.00 55.37 52 ARG H O 1
ATOM 5078 N N . PHE H 1 32 ? 132.214 -4.382 2.235 1.00 54.92 53 PHE H N 1
ATOM 5079 C CA . PHE H 1 32 ? 133.164 -3.265 2.290 1.00 54.46 53 PHE H CA 1
ATOM 5080 C C . PHE H 1 32 ? 134.028 -3.223 3.562 1.00 53.76 53 PHE H C 1
ATOM 5081 O O . PHE H 1 32 ? 134.814 -2.291 3.741 1.00 53.66 53 PHE H O 1
ATOM 5089 N N . GLY H 1 33 ? 133.878 -4.216 4.439 1.00 52.91 54 GLY H N 1
ATOM 5090 C CA . GLY H 1 33 ? 134.697 -4.316 5.654 1.00 52.19 54 GLY H CA 1
ATOM 5091 C C . GLY H 1 33 ? 133.989 -3.943 6.949 1.00 51.49 54 GLY H C 1
ATOM 5092 O O . GLY H 1 33 ? 134.349 -4.439 8.017 1.00 51.47 54 GLY H O 1
ATOM 5093 N N . GLY H 1 34 ? 132.986 -3.071 6.860 1.00 50.51 55 GLY H N 1
ATOM 5094 C CA . GLY H 1 34 ? 132.250 -2.604 8.040 1.00 49.76 55 GLY H CA 1
ATOM 5095 C C . GLY H 1 34 ? 131.399 -3.671 8.714 1.00 48.90 55 GLY H C 1
ATOM 5096 O O . GLY H 1 34 ? 131.124 -4.717 8.130 1.00 49.01 55 GLY H O 1
ATOM 5097 N N . ILE H 1 35 ? 130.982 -3.396 9.949 1.00 47.78 56 ILE H N 1
ATOM 5098 C CA . ILE H 1 35 ? 130.193 -4.341 10.749 1.00 46.78 56 ILE H CA 1
ATOM 5099 C C . ILE H 1 35 ? 128.850 -3.726 11.176 1.00 45.92 56 ILE H C 1
ATOM 5100 O O . ILE H 1 35 ? 128.820 -2.673 11.813 1.00 45.50 56 ILE H O 1
ATOM 5105 N N . SER H 1 36 ? 127.755 -4.404 10.816 1.00 44.94 57 SER H N 1
ATOM 5106 C CA . SER H 1 36 ? 126.382 -3.943 11.089 1.00 44.11 57 SER H CA 1
ATOM 5107 C C . SER H 1 36 ? 125.665 -4.760 12.178 1.00 43.28 57 SER H C 1
ATOM 5108 O O . SER H 1 36 ? 125.357 -5.940 11.980 1.00 43.08 57 SER H O 1
ATOM 5111 N N . VAL H 1 37 ? 125.400 -4.115 13.317 1.00 42.23 58 VAL H N 1
ATOM 5112 C CA . VAL H 1 37 ? 124.639 -4.715 14.418 1.00 41.22 58 VAL H CA 1
ATOM 5113 C C . VAL H 1 37 ? 123.194 -4.235 14.363 1.00 40.61 58 VAL H C 1
ATOM 5114 O O . VAL H 1 37 ? 122.930 -3.048 14.544 1.00 40.38 58 VAL H O 1
ATOM 5118 N N . ARG H 1 38 ? 122.269 -5.158 14.108 1.00 39.84 59 ARG H N 1
ATOM 5119 C CA . ARG H 1 38 ? 120.834 -4.865 14.144 1.00 39.32 59 ARG H CA 1
ATOM 5120 C C . ARG H 1 38 ? 120.254 -5.368 15.465 1.00 38.34 59 ARG H C 1
ATOM 5121 O O . ARG H 1 38 ? 120.320 -6.559 15.777 1.00 38.38 59 ARG H O 1
ATOM 5129 N N . LEU H 1 39 ? 119.685 -4.456 16.243 1.00 37.14 60 LEU H N 1
ATOM 5130 C CA . LEU H 1 39 ? 119.137 -4.801 17.549 1.00 35.97 60 LEU H CA 1
ATOM 5131 C C . LEU H 1 39 ? 117.814 -5.545 17.428 1.00 35.14 60 LEU H C 1
ATOM 5132 O O . LEU H 1 39 ? 117.440 -6.276 18.336 1.00 34.91 60 LEU H O 1
ATOM 5137 N N . ALA H 1 40 ? 117.114 -5.366 16.311 1.00 34.26 61 ALA H N 1
ATOM 5138 C CA . ALA H 1 40 ? 115.882 -6.116 16.046 1.00 33.70 61 ALA H CA 1
ATOM 5139 C C . ALA H 1 40 ? 116.146 -7.627 15.957 1.00 33.17 61 ALA H C 1
ATOM 5140 O O . ALA H 1 40 ? 115.276 -8.435 16.279 1.00 32.81 61 ALA H O 1
ATOM 5142 N N . ARG H 1 41 ? 117.350 -7.990 15.516 1.00 32.73 62 ARG H N 1
ATOM 5143 C CA . ARG H 1 41 ? 117.759 -9.394 15.393 1.00 32.39 62 ARG H CA 1
ATOM 5144 C C . ARG H 1 41 ? 118.465 -9.862 16.669 1.00 31.39 62 ARG H C 1
ATOM 5145 O O . ARG H 1 41 ? 118.185 -10.952 17.174 1.00 31.45 62 ARG H O 1
ATOM 5153 N N . LEU H 1 42 ? 119.371 -9.031 17.185 1.00 30.10 63 LEU H N 1
ATOM 5154 C CA . LEU H 1 42 ? 120.129 -9.341 18.409 1.00 29.20 63 LEU H CA 1
ATOM 5155 C C . LEU H 1 42 ? 119.259 -9.409 19.687 1.00 28.46 63 LEU H C 1
ATOM 5156 O O . LEU H 1 42 ? 119.646 -10.040 20.677 1.00 28.20 63 LEU H O 1
ATOM 5161 N N . ASP H 1 43 ? 118.091 -8.767 19.651 1.00 27.53 64 ASP H N 1
ATOM 5162 C CA . ASP H 1 43 ? 117.188 -8.722 20.794 1.00 26.75 64 ASP H CA 1
ATOM 5163 C C . ASP H 1 43 ? 115.745 -8.642 20.299 1.00 25.93 64 ASP H C 1
ATOM 5164 O O . ASP H 1 43 ? 115.017 -7.706 20.614 1.00 26.01 64 ASP H O 1
ATOM 5169 N N . ALA H 1 44 ? 115.338 -9.643 19.526 1.00 25.16 65 ALA H N 1
ATOM 5170 C CA . ALA H 1 44 ? 114.012 -9.667 18.897 1.00 24.50 65 ALA H CA 1
ATOM 5171 C C . ALA H 1 44 ? 112.902 -9.615 19.927 1.00 23.83 65 ALA H C 1
ATOM 5172 O O . ALA H 1 44 ? 111.775 -9.227 19.614 1.00 23.74 65 ALA H O 1
ATOM 5174 N N . LEU H 1 45 ? 113.231 -10.005 21.159 1.00 23.09 66 LEU H N 1
ATOM 5175 C CA . LEU H 1 45 ? 112.262 -10.023 22.252 1.00 22.22 66 LEU H CA 1
ATOM 5176 C C . LEU H 1 45 ? 112.306 -8.773 23.148 1.00 21.41 66 LEU H C 1
ATOM 5177 O O . LEU H 1 45 ? 111.385 -8.551 23.930 1.00 21.26 66 LEU H O 1
ATOM 5182 N N . ASP H 1 46 ? 113.361 -7.965 23.021 1.00 20.49 67 ASP H N 1
ATOM 5183 C CA . ASP H 1 46 ? 113.485 -6.696 23.753 1.00 19.60 67 ASP H CA 1
ATOM 5184 C C . ASP H 1 46 ? 113.642 -6.946 25.257 1.00 18.93 67 ASP H C 1
ATOM 5185 O O . ASP H 1 46 ? 112.851 -6.470 26.079 1.00 18.73 67 ASP H O 1
ATOM 5190 N N . ARG H 1 47 ? 114.670 -7.720 25.597 1.00 18.09 68 ARG H N 1
ATOM 5191 C CA . ARG H 1 47 ? 114.916 -8.150 26.973 1.00 17.21 68 ARG H CA 1
ATOM 5192 C C . ARG H 1 47 ? 116.327 -7.869 27.460 1.00 16.83 68 ARG H C 1
ATOM 5193 O O . ARG H 1 47 ? 116.651 -8.125 28.626 1.00 16.83 68 ARG H O 1
ATOM 5201 N N . LEU H 1 48 ? 117.157 -7.339 26.572 1.00 16.50 69 LEU H N 1
ATOM 5202 C CA . LEU H 1 48 ? 118.547 -7.093 26.882 1.00 16.55 69 LEU H CA 1
ATOM 5203 C C . LEU H 1 48 ? 118.694 -5.818 27.705 1.00 17.07 69 LEU H C 1
ATOM 5204 O O . LEU H 1 48 ? 118.117 -4.774 27.368 1.00 16.66 69 LEU H O 1
ATOM 5209 N N . ASP H 1 49 ? 119.464 -5.925 28.785 1.00 17.79 70 ASP H N 1
ATOM 5210 C CA . ASP H 1 49 ? 119.742 -4.812 29.687 1.00 18.58 70 ASP H CA 1
ATOM 5211 C C . ASP H 1 49 ? 120.738 -3.865 29.037 1.00 19.44 70 ASP H C 1
ATOM 5212 O O . ASP H 1 49 ? 121.570 -4.289 28.216 1.00 19.30 70 ASP H O 1
ATOM 5217 N N . ALA H 1 50 ? 120.649 -2.587 29.414 1.00 19.96 71 ALA H N 1
ATOM 5218 C CA . ALA H 1 50 ? 121.482 -1.533 28.831 1.00 20.61 71 ALA H CA 1
ATOM 5219 C C . ALA H 1 50 ? 122.949 -1.633 29.257 1.00 21.33 71 ALA H C 1
ATOM 5220 O O . ALA H 1 50 ? 123.842 -1.585 28.409 1.00 20.90 71 ALA H O 1
ATOM 5222 N N . ALA H 1 51 ? 123.185 -1.765 30.565 1.00 22.39 72 ALA H N 1
ATOM 5223 C CA . ALA H 1 51 ? 124.542 -1.836 31.114 1.00 23.21 72 ALA H CA 1
ATOM 5224 C C . ALA H 1 51 ? 125.249 -3.081 30.600 1.00 24.39 72 ALA H C 1
ATOM 5225 O O . ALA H 1 51 ? 126.463 -3.063 30.380 1.00 24.51 72 ALA H O 1
ATOM 5227 N N . ALA H 1 52 ? 124.480 -4.155 30.410 1.00 25.76 73 ALA H N 1
ATOM 5228 C CA . ALA H 1 52 ? 125.003 -5.392 29.832 1.00 26.95 73 ALA H CA 1
ATOM 5229 C C . ALA H 1 52 ? 125.428 -5.137 28.395 1.00 28.17 73 ALA H C 1
ATOM 5230 O O . ALA H 1 52 ? 126.531 -5.503 28.005 1.00 27.94 73 ALA H O 1
ATOM 5232 N N . PHE H 1 53 ? 124.554 -4.493 27.621 1.00 29.79 74 PHE H N 1
ATOM 5233 C CA . PHE H 1 53 ? 124.870 -4.137 26.242 1.00 31.24 74 PHE H CA 1
ATOM 5234 C C . PHE H 1 53 ? 126.140 -3.290 26.178 1.00 32.29 74 PHE H C 1
ATOM 5235 O O . PHE H 1 53 ? 126.976 -3.499 25.302 1.00 32.23 74 PHE H O 1
ATOM 5243 N N . GLN H 1 54 ? 126.279 -2.347 27.108 1.00 33.78 75 GLN H N 1
ATOM 5244 C CA . GLN H 1 54 ? 127.457 -1.477 27.159 1.00 35.10 75 GLN H CA 1
ATOM 5245 C C . GLN H 1 54 ? 128.738 -2.269 27.367 1.00 35.83 75 GLN H C 1
ATOM 5246 O O . GLN H 1 54 ? 129.743 -1.989 26.728 1.00 35.83 75 GLN H O 1
ATOM 5252 N N . LYS H 1 55 ? 128.692 -3.237 28.275 1.00 37.06 76 LYS H N 1
ATOM 5253 C CA . LYS H 1 55 ? 129.864 -4.043 28.604 1.00 38.05 76 LYS H CA 1
ATOM 5254 C C . LYS H 1 55 ? 130.296 -4.858 27.383 1.00 38.89 76 LYS H C 1
ATOM 5255 O O . LYS H 1 55 ? 131.473 -4.875 27.021 1.00 38.87 76 LYS H O 1
ATOM 5261 N N . GLY H 1 56 ? 129.328 -5.509 26.741 1.00 39.97 77 GLY H N 1
ATOM 5262 C CA . GLY H 1 56 ? 129.579 -6.311 25.541 1.00 40.99 77 GLY H CA 1
ATOM 5263 C C A GLY H 1 56 ? 129.938 -5.507 24.298 1.00 41.94 77 GLY H C 1
ATOM 5264 O O A GLY H 1 56 ? 130.370 -6.069 23.293 1.00 41.96 77 GLY H O 1
ATOM 5265 N N A LEU H 1 57 ? 129.742 -4.192 24.355 1.00 43.06 78 LEU H N 1
ATOM 5266 C CA A LEU H 1 57 ? 130.133 -3.299 23.263 1.00 43.87 78 LEU H CA 1
ATOM 5267 C C A LEU H 1 57 ? 131.554 -2.785 23.480 1.00 44.61 78 LEU H C 1
ATOM 5268 O O A LEU H 1 57 ? 132.330 -2.699 22.534 1.00 44.52 78 LEU H O 1
ATOM 5273 N N A GLN H 1 58 ? 131.887 -2.452 24.726 1.00 45.68 79 GLN H N 1
ATOM 5274 C CA . GLN H 1 58 ? 133.255 -2.068 25.095 1.00 46.63 79 GLN H CA 1
ATOM 5275 C C . GLN H 1 58 ? 134.251 -3.226 24.907 1.00 47.52 79 GLN H C 1
ATOM 5276 O O . GLN H 1 58 ? 135.463 -3.002 24.851 1.00 47.76 79 GLN H O 1
ATOM 5282 N N . ALA H 1 59 ? 133.732 -4.454 24.822 1.00 48.48 80 ALA H N 1
ATOM 5283 C CA . ALA H 1 59 ? 134.532 -5.639 24.504 1.00 49.17 80 ALA H CA 1
ATOM 5284 C C . ALA H 1 59 ? 134.682 -5.820 22.990 1.00 49.95 80 ALA H C 1
ATOM 5285 O O . ALA H 1 59 ? 135.784 -6.049 22.490 1.00 50.07 80 ALA H O 1
ATOM 5287 N N . ALA H 1 60 ? 133.569 -5.712 22.269 1.00 50.89 81 ALA H N 1
ATOM 5288 C CA . ALA H 1 60 ? 133.560 -5.864 20.813 1.00 51.83 81 ALA H CA 1
ATOM 5289 C C . ALA H 1 60 ? 134.254 -4.702 20.080 1.00 52.82 81 ALA H C 1
ATOM 5290 O O . ALA H 1 60 ? 134.610 -4.832 18.900 1.00 52.87 81 ALA H O 1
ATOM 5292 N N . VAL H 1 61 ? 134.450 -3.580 20.776 1.00 53.88 82 VAL H N 1
ATOM 5293 C CA . VAL H 1 61 ? 135.156 -2.425 20.206 1.00 54.74 82 VAL H CA 1
ATOM 5294 C C . VAL H 1 61 ? 136.669 -2.662 20.147 1.00 55.57 82 VAL H C 1
ATOM 5295 O O . VAL H 1 61 ? 137.290 -2.441 19.111 1.00 55.67 82 VAL H O 1
ATOM 5299 N N . GLN H 1 62 ? 137.250 -3.126 21.251 1.00 56.62 83 GLN H N 1
ATOM 5300 C CA . GLN H 1 62 ? 138.686 -3.402 21.310 1.00 57.49 83 GLN H CA 1
ATOM 5301 C C . GLN H 1 62 ? 139.021 -4.715 20.604 1.00 58.11 83 GLN H C 1
ATOM 5302 O O . GLN H 1 62 ? 140.178 -4.968 20.271 1.00 58.31 83 GLN H O 1
ATOM 5308 N N . GLN H 1 63 ? 137.997 -5.538 20.378 1.00 58.82 84 GLN H N 1
ATOM 5309 C CA . GLN H 1 63 ? 138.092 -6.690 19.479 1.00 59.34 84 GLN H CA 1
ATOM 5310 C C . GLN H 1 63 ? 138.286 -6.199 18.045 1.00 59.76 84 GLN H C 1
ATOM 5311 O O . GLN H 1 63 ? 139.288 -6.522 17.401 1.00 59.96 84 GLN H O 1
ATOM 5317 N N . TRP H 1 64 ? 137.331 -5.406 17.561 1.00 60.11 85 TRP H N 1
ATOM 5318 C CA . TRP H 1 64 ? 137.299 -4.999 16.149 1.00 60.40 85 TRP H CA 1
ATOM 5319 C C . TRP H 1 64 ? 138.297 -3.891 15.785 1.00 60.43 85 TRP H C 1
ATOM 5320 O O . TRP H 1 64 ? 138.588 -3.679 14.605 1.00 60.36 85 TRP H O 1
ATOM 5331 N N . ARG H 1 65 ? 138.817 -3.195 16.797 1.00 60.48 86 ARG H N 1
ATOM 5332 C CA . ARG H 1 65 ? 139.953 -2.285 16.620 1.00 60.48 86 ARG H CA 1
ATOM 5333 C C . ARG H 1 65 ? 141.176 -3.080 16.158 1.00 60.27 86 ARG H C 1
ATOM 5334 O O . ARG H 1 65 ? 141.757 -2.786 15.113 1.00 60.33 86 ARG H O 1
ATOM 5342 N N A SER H 1 66 ? 141.552 -4.087 16.945 0.50 60.10 87 SER H N 1
ATOM 5343 N N B SER H 1 66 ? 141.551 -4.089 16.942 0.50 60.12 87 SER H N 1
ATOM 5344 C CA A SER H 1 66 ? 142.691 -4.950 16.629 0.50 59.94 87 SER H CA 1
ATOM 5345 C CA B SER H 1 66 ? 142.693 -4.947 16.625 0.50 59.97 87 SER H CA 1
ATOM 5346 C C A SER H 1 66 ? 142.402 -5.857 15.437 0.50 59.78 87 SER H C 1
ATOM 5347 C C B SER H 1 66 ? 142.405 -5.868 15.443 0.50 59.79 87 SER H C 1
ATOM 5348 O O A SER H 1 66 ? 143.313 -6.215 14.690 0.50 59.76 87 SER H O 1
ATOM 5349 O O B SER H 1 66 ? 143.318 -6.247 14.711 0.50 59.78 87 SER H O 1
ATOM 5354 N N . GLU H 1 67 ? 141.135 -6.222 15.263 1.00 59.59 88 GLU H N 1
ATOM 5355 C CA . GLU H 1 67 ? 140.704 -7.022 14.113 1.00 59.32 88 GLU H CA 1
ATOM 5356 C C . GLU H 1 67 ? 140.734 -6.201 12.807 1.00 59.04 88 GLU H C 1
ATOM 5357 O O . GLU H 1 67 ? 140.641 -6.763 11.713 1.00 58.94 88 GLU H O 1
ATOM 5363 N N . GLY H 1 68 ? 140.854 -4.877 12.936 1.00 58.69 89 GLY H N 1
ATOM 5364 C CA . GLY H 1 68 ? 141.107 -3.979 11.804 1.00 58.27 89 GLY H CA 1
ATOM 5365 C C . GLY H 1 68 ? 139.931 -3.840 10.859 1.00 57.89 89 GLY H C 1
ATOM 5366 O O . GLY H 1 68 ? 139.962 -4.370 9.748 1.00 57.68 89 GLY H O 1
ATOM 5367 N N . ARG H 1 69 ? 138.904 -3.114 11.297 1.00 57.40 90 ARG H N 1
ATOM 5368 C CA . ARG H 1 69 ? 137.650 -3.000 10.543 1.00 56.98 90 ARG H CA 1
ATOM 5369 C C . ARG H 1 69 ? 137.342 -1.554 10.173 1.00 56.28 90 ARG H C 1
ATOM 5370 O O . ARG H 1 69 ? 137.924 -0.627 10.739 1.00 56.10 90 ARG H O 1
ATOM 5378 N N . THR H 1 70 ? 136.416 -1.379 9.230 1.00 55.55 91 THR H N 1
ATOM 5379 C CA . THR H 1 70 ? 136.079 -0.055 8.689 1.00 55.04 91 THR H CA 1
ATOM 5380 C C . THR H 1 70 ? 135.399 0.830 9.737 1.00 54.29 91 THR H C 1
ATOM 5381 O O . THR H 1 70 ? 136.002 1.780 10.237 1.00 54.46 91 THR H O 1
ATOM 5385 N N . ALA H 1 71 ? 134.147 0.513 10.056 1.00 53.12 92 ALA H N 1
ATOM 5386 C CA . ALA H 1 71 ? 133.365 1.270 11.033 1.00 52.14 92 ALA H CA 1
ATOM 5387 C C . ALA H 1 71 ? 132.320 0.350 11.666 1.00 51.03 92 ALA H C 1
ATOM 5388 O O . ALA H 1 71 ? 132.212 -0.820 11.285 1.00 51.04 92 ALA H O 1
ATOM 5390 N N . VAL H 1 72 ? 131.569 0.874 12.635 1.00 49.53 93 VAL H N 1
ATOM 5391 C CA . VAL H 1 72 ? 130.493 0.113 13.280 1.00 48.14 93 VAL H CA 1
ATOM 5392 C C . VAL H 1 72 ? 129.145 0.791 13.037 1.00 46.72 93 VAL H C 1
ATOM 5393 O O . VAL H 1 72 ? 128.953 1.932 13.430 1.00 46.30 93 VAL H O 1
ATOM 5397 N N . TRP H 1 73 ? 128.234 0.087 12.365 1.00 45.08 94 TRP H N 1
ATOM 5398 C CA . TRP H 1 73 ? 126.843 0.523 12.234 1.00 43.80 94 TRP H CA 1
ATOM 5399 C C . TRP H 1 73 ? 126.029 -0.064 13.390 1.00 42.25 94 TRP H C 1
ATOM 5400 O O . TRP H 1 73 ? 126.321 -1.161 13.862 1.00 42.03 94 TRP H O 1
ATOM 5411 N N . LEU H 1 74 ? 125.015 0.681 13.830 1.00 40.33 95 LEU H N 1
ATOM 5412 C CA . LEU H 1 74 ? 124.108 0.274 14.906 1.00 38.68 95 LEU H CA 1
ATOM 5413 C C . LEU H 1 74 ? 122.682 0.643 14.512 1.00 37.20 95 LEU H C 1
ATOM 5414 O O . LEU H 1 74 ? 122.343 1.817 14.491 1.00 37.20 95 LEU H O 1
ATOM 5419 N N . HIS H 1 75 ? 121.864 -0.352 14.173 1.00 35.52 96 HIS H N 1
ATOM 5420 C CA . HIS H 1 75 ? 120.452 -0.133 13.820 1.00 34.14 96 HIS H CA 1
ATOM 5421 C C . HIS H 1 75 ? 119.573 -0.411 15.051 1.00 32.42 96 HIS H C 1
ATOM 5422 O O . HIS H 1 75 ? 119.398 -1.564 15.455 1.00 32.13 96 HIS H O 1
ATOM 5429 N N . ILE H 1 76 ? 119.034 0.658 15.637 1.00 30.21 97 ILE H N 1
ATOM 5430 C CA . ILE H 1 76 ? 118.308 0.595 16.902 1.00 28.48 97 ILE H CA 1
ATOM 5431 C C . ILE H 1 76 ? 116.863 1.054 16.738 1.00 27.13 97 ILE H C 1
ATOM 5432 O O . ILE H 1 76 ? 116.616 2.242 16.547 1.00 26.71 97 ILE H O 1
ATOM 5437 N N . PRO H 1 77 ? 115.900 0.118 16.825 1.00 25.51 98 PRO H N 1
ATOM 5438 C CA . PRO H 1 77 ? 114.492 0.528 16.799 1.00 24.48 98 PRO H CA 1
ATOM 5439 C C . PRO H 1 77 ? 114.183 1.542 17.900 1.00 23.47 98 PRO H C 1
ATOM 5440 O O . PRO H 1 77 ? 114.879 1.595 18.925 1.00 23.39 98 PRO H O 1
ATOM 5444 N N . ILE H 1 78 ? 113.154 2.352 17.694 1.00 21.95 99 ILE H N 1
ATOM 5445 C CA . ILE H 1 78 ? 112.906 3.450 18.605 1.00 20.78 99 ILE H CA 1
ATOM 5446 C C . ILE H 1 78 ? 112.579 2.964 20.027 1.00 20.34 99 ILE H C 1
ATOM 5447 O O . ILE H 1 78 ? 113.118 3.496 20.999 1.00 20.07 99 ILE H O 1
ATOM 5452 N N . LEU H 1 79 ? 111.742 1.932 20.149 1.00 19.57 100 LEU H N 1
ATOM 5453 C CA . LEU H 1 79 ? 111.385 1.391 21.472 1.00 19.01 100 LEU H CA 1
ATOM 5454 C C . LEU H 1 79 ? 112.609 0.814 22.212 1.00 18.71 100 LEU H C 1
ATOM 5455 O O . LEU H 1 79 ? 112.563 0.601 23.418 1.00 18.38 100 LEU H O 1
ATOM 5460 N N . GLN H 1 80 ? 113.704 0.587 21.485 1.00 18.85 101 GLN H N 1
ATOM 5461 C CA . GLN H 1 80 ? 114.951 0.052 22.058 1.00 18.85 101 GLN H CA 1
ATOM 5462 C C . GLN H 1 80 ? 116.044 1.119 22.224 1.00 18.15 101 GLN H C 1
ATOM 5463 O O . GLN H 1 80 ? 117.222 0.798 22.374 1.00 18.26 101 GLN H O 1
ATOM 5469 N N . SER H 1 81 ? 115.648 2.383 22.250 1.00 17.73 102 SER H N 1
ATOM 5470 C CA . SER H 1 81 ? 116.614 3.486 22.281 1.00 17.65 102 SER H CA 1
ATOM 5471 C C . SER H 1 81 ? 117.462 3.581 23.566 1.00 17.54 102 SER H C 1
ATOM 5472 O O . SER H 1 81 ? 118.394 4.386 23.634 1.00 17.92 102 SER H O 1
ATOM 5475 N N . ARG H 1 82 ? 117.147 2.777 24.574 1.00 17.29 103 ARG H N 1
ATOM 5476 C CA . ARG H 1 82 ? 117.938 2.741 25.811 1.00 17.45 103 ARG H CA 1
ATOM 5477 C C . ARG H 1 82 ? 119.418 2.422 25.548 1.00 17.62 103 ARG H C 1
ATOM 5478 O O . ARG H 1 82 ? 120.284 2.732 26.370 1.00 17.51 103 ARG H O 1
ATOM 5486 N N . PHE H 1 83 ? 119.700 1.792 24.410 1.00 17.89 104 PHE H N 1
ATOM 5487 C CA . PHE H 1 83 ? 121.069 1.430 24.052 1.00 18.43 104 PHE H CA 1
ATOM 5488 C C . PHE H 1 83 ? 121.899 2.592 23.487 1.00 19.07 104 PHE H C 1
ATOM 5489 O O . PHE H 1 83 ? 123.131 2.510 23.423 1.00 18.89 104 PHE H O 1
ATOM 5497 N N . ILE H 1 84 ? 121.232 3.674 23.100 1.00 19.82 105 ILE H N 1
ATOM 5498 C CA . ILE H 1 84 ? 121.914 4.790 22.451 1.00 20.68 105 ILE H CA 1
ATOM 5499 C C . ILE H 1 84 ? 122.953 5.438 23.372 1.00 21.42 105 ILE H C 1
ATOM 5500 O O . ILE H 1 84 ? 124.129 5.502 23.014 1.00 21.53 105 ILE H O 1
ATOM 5505 N N . ALA H 1 85 ? 122.527 5.875 24.557 1.00 22.37 106 ALA H N 1
ATOM 5506 C CA . ALA H 1 85 ? 123.411 6.596 25.493 1.00 23.23 106 ALA H CA 1
ATOM 5507 C C . ALA H 1 85 ? 124.664 5.805 25.909 1.00 24.41 106 ALA H C 1
ATOM 5508 O O . ALA H 1 85 ? 125.769 6.356 25.902 1.00 24.38 106 ALA H O 1
ATOM 5510 N N . PRO H 1 86 ? 124.503 4.518 26.283 1.00 25.72 107 PRO H N 1
ATOM 5511 C CA . PRO H 1 86 ? 125.704 3.719 26.578 1.00 26.53 107 PRO H CA 1
ATOM 5512 C C . PRO H 1 86 ? 126.699 3.665 25.413 1.00 27.16 107 PRO H C 1
ATOM 5513 O O . PRO H 1 86 ? 127.906 3.817 25.621 1.00 27.54 107 PRO H O 1
ATOM 5517 N N . ALA H 1 87 ? 126.183 3.449 24.204 1.00 27.80 108 ALA H N 1
ATOM 5518 C CA . ALA H 1 87 ? 127.005 3.413 22.989 1.00 28.21 108 ALA H CA 1
ATOM 5519 C C . ALA H 1 87 ? 127.733 4.744 22.738 1.00 28.87 108 ALA H C 1
ATOM 5520 O O . ALA H 1 87 ? 128.885 4.766 22.308 1.00 29.16 108 ALA H O 1
ATOM 5522 N N . ALA H 1 88 ? 127.055 5.850 23.027 1.00 29.56 109 ALA H N 1
ATOM 5523 C CA . ALA H 1 88 ? 127.602 7.190 22.818 1.00 29.92 109 ALA H CA 1
ATOM 5524 C C . ALA H 1 88 ? 128.681 7.551 23.834 1.00 30.36 109 ALA H C 1
ATOM 5525 O O . ALA H 1 88 ? 129.581 8.325 23.527 1.00 30.50 109 ALA H O 1
ATOM 5527 N N . SER H 1 89 ? 128.596 7.001 25.041 1.00 30.95 110 SER H N 1
ATOM 5528 C CA . SER H 1 89 ? 129.634 7.233 26.044 1.00 31.52 110 SER H CA 1
ATOM 5529 C C . SER H 1 89 ? 130.952 6.581 25.607 1.00 31.90 110 SER H C 1
ATOM 5530 O O . SER H 1 89 ? 132.002 6.831 26.205 1.00 31.82 110 SER H O 1
ATOM 5533 N N . LEU H 1 90 ? 130.878 5.742 24.570 1.00 32.30 111 LEU H N 1
ATOM 5534 C CA . LEU H 1 90 ? 132.057 5.163 23.926 1.00 32.73 111 LEU H CA 1
ATOM 5535 C C . LEU H 1 90 ? 132.213 5.606 22.451 1.00 33.05 111 LEU H C 1
ATOM 5536 O O . LEU H 1 90 ? 132.537 4.793 21.577 1.00 33.12 111 LEU H O 1
ATOM 5541 N N . GLY H 1 91 ? 131.981 6.890 22.182 1.00 33.21 112 GLY H N 1
ATOM 5542 C CA . GLY H 1 91 ? 132.334 7.485 20.889 1.00 33.44 112 GLY H CA 1
ATOM 5543 C C . GLY H 1 91 ? 131.321 7.466 19.752 1.00 33.63 112 GLY H C 1
ATOM 5544 O O . GLY H 1 91 ? 131.567 8.076 18.708 1.00 33.81 112 GLY H O 1
ATOM 5545 N N . PHE H 1 92 ? 130.195 6.778 19.923 1.00 33.75 113 PHE H N 1
ATOM 5546 C CA . PHE H 1 92 ? 129.173 6.737 18.866 1.00 33.93 113 PHE H CA 1
ATOM 5547 C C . PHE H 1 92 ? 128.425 8.064 18.708 1.00 33.85 113 PHE H C 1
ATOM 5548 O O . PHE H 1 92 ? 128.350 8.866 19.644 1.00 33.69 113 PHE H O 1
ATOM 5556 N N . CYS H 1 93 ? 127.896 8.269 17.501 1.00 33.82 114 CYS H N 1
ATOM 5557 C CA A CYS H 1 93 ? 127.089 9.442 17.156 0.50 33.93 114 CYS H CA 1
ATOM 5558 C CA B CYS H 1 93 ? 127.067 9.432 17.184 0.50 33.76 114 CYS H CA 1
ATOM 5559 C C . CYS H 1 93 ? 126.004 9.020 16.164 1.00 33.95 114 CYS H C 1
ATOM 5560 O O . CYS H 1 93 ? 126.105 7.957 15.553 1.00 33.79 114 CYS H O 1
ATOM 5565 N N . PHE H 1 94 ? 124.967 9.843 16.007 1.00 34.27 115 PHE H N 1
ATOM 5566 C CA . PHE H 1 94 ? 123.866 9.523 15.077 1.00 34.76 115 PHE H CA 1
ATOM 5567 C C . PHE H 1 94 ? 124.288 9.684 13.607 1.00 35.11 115 PHE H C 1
ATOM 5568 O O . PHE H 1 94 ? 125.067 10.576 13.270 1.00 34.71 115 PHE H O 1
ATOM 5576 N N . HIS H 1 95 ? 123.743 8.829 12.746 1.00 35.61 116 HIS H N 1
ATOM 5577 C CA . HIS H 1 95 ? 123.922 8.947 11.303 1.00 36.11 116 HIS H CA 1
ATOM 5578 C C . HIS H 1 95 ? 122.646 9.513 10.691 1.00 36.32 116 HIS H C 1
ATOM 5579 O O . HIS H 1 95 ? 122.679 10.540 10.021 1.00 36.29 116 HIS H O 1
ATOM 5586 N N . HIS H 1 96 ? 121.524 8.836 10.926 1.00 36.57 117 HIS H N 1
ATOM 5587 C CA . HIS H 1 96 ? 120.208 9.361 10.548 1.00 36.81 117 HIS H CA 1
ATOM 5588 C C . HIS H 1 96 ? 119.122 8.717 11.415 1.00 36.72 117 HIS H C 1
ATOM 5589 O O . HIS H 1 96 ? 119.428 8.027 12.389 1.00 36.50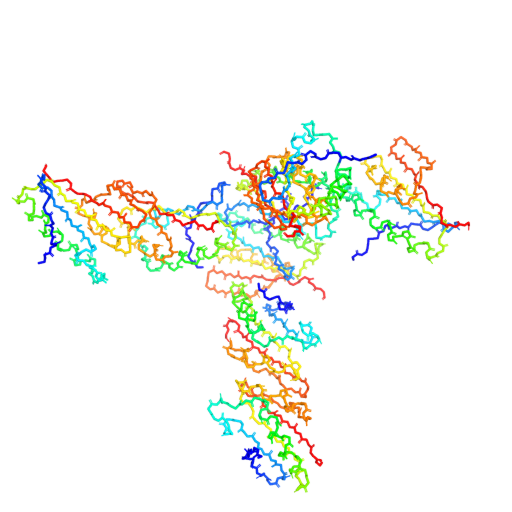 117 HIS H O 1
ATOM 5596 N N . ALA H 1 97 ? 117.861 8.957 11.064 1.00 36.65 118 ALA H N 1
ATOM 5597 C CA . ALA H 1 97 ? 116.737 8.328 11.749 1.00 36.65 118 ALA H CA 1
ATOM 5598 C C . ALA H 1 97 ? 115.496 8.265 10.856 1.00 36.71 118 ALA H C 1
ATOM 5599 O O . ALA H 1 97 ? 115.116 9.267 10.244 1.00 36.74 118 ALA H O 1
ATOM 5601 N N . GLU H 1 98 ? 114.886 7.080 10.766 1.00 36.58 119 GLU H N 1
ATOM 5602 C CA . GLU H 1 98 ? 113.508 6.955 10.268 1.00 36.46 119 GLU H CA 1
ATOM 5603 C C . GLU H 1 98 ? 112.614 7.311 11.441 1.00 35.92 119 GLU H C 1
ATOM 5604 O O . GLU H 1 98 ? 113.112 7.522 12.541 1.00 35.93 119 GLU H O 1
ATOM 5610 N N . SER H 1 99 ? 111.307 7.379 11.216 1.00 35.37 120 SER H N 1
ATOM 5611 C CA . SER H 1 99 ? 110.377 7.685 12.299 1.00 35.09 120 SER H CA 1
ATOM 5612 C C . SER H 1 99 ? 110.522 6.698 13.461 1.00 34.59 120 SER H C 1
ATOM 5613 O O . SER H 1 99 ? 110.622 7.113 14.612 1.00 34.02 120 SER H O 1
ATOM 5616 N N . ASP H 1 100 ? 110.577 5.405 13.145 1.00 34.36 121 ASP H N 1
ATOM 5617 C CA . ASP H 1 100 ? 110.593 4.352 14.172 1.00 34.31 121 ASP H CA 1
ATOM 5618 C C . ASP H 1 100 ? 111.944 3.645 14.379 1.00 33.92 121 ASP H C 1
ATOM 5619 O O . ASP H 1 100 ? 111.987 2.544 14.919 1.00 33.86 121 ASP H O 1
ATOM 5624 N N . SER H 1 101 ? 113.039 4.283 13.980 1.00 33.74 122 SER H N 1
ATOM 5625 C CA . SER H 1 101 ? 114.376 3.713 14.180 1.00 33.81 122 SER H CA 1
ATOM 5626 C C . SER H 1 101 ? 115.477 4.734 13.938 1.00 33.72 122 SER H C 1
ATOM 5627 O O . SER H 1 101 ? 115.266 5.720 13.248 1.00 33.75 122 SER H O 1
ATOM 5630 N N . SER H 1 102 ? 116.651 4.483 14.505 1.00 33.93 123 SER H N 1
ATOM 5631 C CA . SER H 1 102 ? 117.820 5.317 14.257 1.00 34.46 123 SER H CA 1
ATOM 5632 C C . SER H 1 102 ? 119.054 4.467 13.962 1.00 35.27 123 SER H C 1
ATOM 5633 O O . SER H 1 102 ? 119.038 3.248 14.150 1.00 34.72 123 SER H O 1
ATOM 5636 N N . THR H 1 103 ? 120.110 5.136 13.495 1.00 36.37 124 THR H N 1
ATOM 5637 C CA . THR H 1 103 ? 121.367 4.492 13.105 1.00 37.42 124 THR H CA 1
ATOM 5638 C C . THR H 1 103 ? 122.577 5.258 13.661 1.00 38.37 124 THR H C 1
ATOM 5639 O O . THR H 1 103 ? 122.692 6.466 13.461 1.00 38.28 124 THR H O 1
ATOM 5643 N N . LEU H 1 104 ? 123.462 4.549 14.364 1.00 39.73 125 LEU H N 1
ATOM 5644 C CA . LEU H 1 104 ? 124.683 5.137 14.941 1.00 40.87 125 LEU H CA 1
ATOM 5645 C C . LEU H 1 104 ? 125.937 4.611 14.233 1.00 42.07 125 LEU H C 1
ATOM 5646 O O . LEU H 1 104 ? 125.914 3.524 13.651 1.00 42.01 125 LEU H O 1
ATOM 5651 N N . THR H 1 105 ? 127.025 5.381 14.304 1.00 43.41 126 THR H N 1
ATOM 5652 C CA . THR H 1 105 ? 128.327 4.966 13.761 1.00 44.65 126 THR H CA 1
ATOM 5653 C C . THR H 1 105 ? 129.466 5.338 14.712 1.00 45.68 126 THR H C 1
ATOM 5654 O O . THR H 1 105 ? 129.349 6.276 15.503 1.00 45.54 126 THR H O 1
ATOM 5658 N N . LEU H 1 106 ? 130.551 4.569 14.635 1.00 47.10 127 LEU H N 1
ATOM 5659 C CA . LEU H 1 106 ? 131.844 4.948 15.214 1.00 48.27 127 LEU H CA 1
ATOM 5660 C C . LEU H 1 106 ? 132.940 4.590 14.211 1.00 49.46 127 LEU H C 1
ATOM 5661 O O . LEU H 1 106 ? 133.255 3.413 14.025 1.00 49.59 127 LEU H O 1
ATOM 5666 N N . TRP H 1 107 ? 133.503 5.609 13.564 1.00 50.83 128 TRP H N 1
ATOM 5667 C CA . TRP H 1 107 ? 134.569 5.424 12.575 1.00 51.90 128 TRP H CA 1
ATOM 5668 C C . TRP H 1 107 ? 135.827 4.865 13.255 1.00 52.36 128 TRP H C 1
ATOM 5669 O O . TRP H 1 107 ? 136.287 5.407 14.262 1.00 52.44 128 TRP H O 1
ATOM 5680 N N . LEU H 1 108 ? 136.358 3.769 12.709 1.00 52.94 129 LEU H N 1
ATOM 5681 C CA . LEU H 1 108 ? 137.522 3.081 13.281 1.00 53.31 129 LEU H CA 1
ATOM 5682 C C . LEU H 1 108 ? 138.788 3.263 12.436 1.00 53.70 129 LEU H C 1
ATOM 5683 O O . LEU H 1 108 ? 139.757 3.867 12.898 1.00 53.72 129 LEU H O 1
ATOM 5688 N N . ARG H 1 109 ? 138.776 2.739 11.210 1.00 54.13 130 ARG H N 1
ATOM 5689 C CA . ARG H 1 109 ? 139.936 2.816 10.314 1.00 54.46 130 ARG H CA 1
ATOM 5690 C C . ARG H 1 109 ? 140.241 4.270 9.972 1.00 54.53 130 ARG H C 1
ATOM 5691 O O . ARG H 1 109 ? 141.118 4.890 10.572 1.00 54.69 130 ARG H O 1
#

Secondary structure (DSSP, 8-state):
-------EE-TTS-EEEEHHHHTTTS-B-HHHHHHHHHHHHHHHHHTT--EEEEEEEGGGGGGHHHHHHTT-EEEEEEBTEEEEEEE---/-----PEE-TTSEEEEEHHHHTTTS---HHHHHHHHHHHHHHHHHTT--EEEEEEEGGGGGGHHHHHTTT-EEEEEEBTEEEEEEETT-/------PEEPTTS-EEEEHHHH-TTS-B-HHHHHHHHHHHHHHHHHTT--EEEEEEEGGGGGGHHHHHHTT-EEEEEETTEEEEEEE---/------EE-TTSEEEEEHHHHTTTS---HHHHHHHHHHHHHHHHHTT--EEEEEEEGGGGGGHHHHHHTT-EEEEE-SSEEEEEEE--/------PEE-TTS-EEEEHHHHTTTS---HHHHHHHHHHHHHHHHTTT--EEEEEEEGGGGGGHHHHHHTT-EEEEEETTEEEEEEE--/-PPP--PEE-TTSEEEEEHHHHTTTS---HHHHHHHHHHHHHHHHHTT--EEEEEEEGGGGGGHHHHHHTT-EEEEEETTEEEEEEE---/-----PEEPTTS-EEEEHHHHTTTS---HHHHHHHHHHHHHHHHHTT--EEEEEEEGGGGGGHHHHHHTT-EEEEEETTEEEEEEE--/-----EE-TTS-EEEEHHHHTTTS---HHHHHHHHHHHHHHHHHTT-SEEEEEEEGGGGGGHHHHHTTT-EEEEEETTEEEEEEE--

Radius of gyration: 34.51 Å; Cα contacts (8 Å, |Δi|>4): 1394; chains: 8; bounding box: 97×87×78 Å

Foldseek 3Di:
DADDQPWDQDPQQATERECCPSPVPLPDDQVSVLVRVLVVLVVSLVVPGFKYKYKAFQVRCSNPVSVVVVPWDWPADDDGITMIMDTRDD/DDDQVWDADPQQETEGECCVSPVPLPDDLVNLLVVVLVVLVVSLVVPGFKYKYKAFQVSCSNVVSVVVVPWDWPDADDGITMIMDTSVD/DAQDQPWDADPQLETEGEVCVRCVPLPDDQVNLLVNVVVVVVVSLVVVGFKYKYKAFQVRCSNPVSVVVVPWDWPADDPGITMIMDGRHD/DQDQPWDADPQQETEGECCVSPVPLPDDLVVLLVVVLVVVVVSLVVPGFKYKYKAFQVNCSNVVSVVVSPWDWDAQDDGITMIMDGND/DAADQPWDADPQLATEGECCVRVVPLPDDQVSLLVRVLVVVVVSLVVPRFKYKYKAFQVRCSNVVSVVVVPWDWPDDDPGITMIMHGRD/DADDQPFDADPQQETEGECCVVVVVLPDDQVSVLSNVVVVVVVSVVVVGFKYKYKAFQVRCSNPVSVVVVPWDWPADDDGITIIMDGRHD/DDDQPWDADPQQETEGECCVSPVPLDDDLVNVLVVVLVVVVVSLVVPGFKYKYKAFQVRCSNVVSVVVVPWDWPAADPGITMIMDGRD/DDQPWDADPQFETEGECCVSCVPLDDDQVNLLVVVVVVVVVVLVVPGFKYKYKAFQVRCSNVVSVVVVAKDWDADDPGITMIMHGRD

Sequence (711 aa):
QSMDLQGELDRFGGISVRLARLDALDRLDAAAFQKGLQAAVQQWRSEGRTAVWLHIPILQSRFIAPAASSLGFCFHHAESDSSSTLTLWLRESMDLQGELDRFGGISVRRLARLDALDRLDAAAFQQKGLQAAVQQQWRSEGRTAVWLHIPILQSRFIAPAASSLGFCFHHHAESDSSTLTLWLREQSMDLQGELDRFGGISVRLARLDALDRLDAAAFQKGLQAAVQQWRSEGRTAVWLHHIPILQSRFIAPAASLGFCCFHHAESDSSTLTLWLRESMDLQGELDRFGGISVRLARLDALDRLDAAAFQKGLQAAVQQWRSEGRTAVWLHIPILQSRFIAPAASLGFCFHHAESDSSTLTTLWLRQSMDLQGELDRFGGISVRLARRLDALDRLDAAAFQQKGLQAAVQQWRSEGRTAVWLHHIPILQSRFIAPAASSLGFCFHHAESDSSTLTLWLRQSSMDLQGELDRFGGISVRLARLDALDRLDAAAFQKGLQAAVQQWRSEGRTAVWLHIPILQSRFIAPAASSLGFCCFHHAESDSSTLTLWLRESMDLQGELDRFGGISVRLARLDALDRLDAAAFQKGLQAAVQQWRSEGRTAVWLHIPILQSRFIAPAASSLGFCFHHAESDSSTLTLWLRMDLQGELDRFGGISVRLARLDALDRLDAAAFQKGLQAAVQQWRSSEGRTAVWLHIPILQSRFIAPAASLGFCCFHHAESDSSTLTLWLR

CATH classification: 3.40.630.30

InterPro domains:
  IPR000086 NUDIX hydrolase domain [PF00293] (142-259)
  IPR000086 NUDIX hydrolase domain [PS51462] (141-273)
  IPR003293 Nudix hydrolase 6-like [PR01356] (101-119)
  IPR003293 Nudix hydrolase 6-like [PR01356] (123-139)
  IPR003293 Nudix hydrolase 6-like [PR01356] (139-157)
  IPR003293 Nudix hydrolase 6-like [PR01356] (157-174)
  IPR003293 Nudix hydrolase 6-like [PR01356] (199-222)
  IPR003293 Nudix hydrolase 6-like [PR01356] (227-251)
  IPR003293 Nudix hydrolase 6-like [PR01356] (260-279)
  IPR003293 Nudix hydrolase 6-like [PR01356] (279-303)
  IPR003293 Nudix hydrolase 6-like [PTHR13994] (46-291)
  IPR015797 NUDIX hydrolase-like domain superfamily [SSF55811] (110-302)
  IPR020084 NUDIX hydrolase, conserved site [PS00893] (176-197)
  IPR040618 Pre-nudix hydrolase domain [PF18290] (46-129)

Solvent-accessible surface area: 37186 Å² total; per-residue (Å²): 218,80,24,56,5,24,3,6,6,16,109,30,27,0,0,10,0,91,0,68,22,26,12,78,116,57,68,17,16,24,68,16,0,55,165,4,0,105,39,13,12,117,95,9,118,79,62,39,38,21,0,0,16,0,48,0,42,15,98,10,0,50,0,0,17,19,0,15,73,43,47,6,45,7,47,56,2,104,61,97,39,1,22,0,14,20,50,11,136,221,124,61,105,6,104,19,84,6,50,124,152,1,4,0,26,0,106,0,61,141,23,12,79,127,68,194,32,86,25,68,44,0,66,140,2,0,94,41,13,10,124,100,14,102,93,64,24,18,32,2,0,54,0,43,0,38,15,96,11,0,71,0,0,18,17,0,15,79,42,40,3,51,13,109,99,1,102,60,101,46,3,22,0,8,16,124,15,105,179,199,80,30,102,5,83,35,107,94,52,216,156,21,2,7,34,1,105,0,51,96,31,13,85,112,53,75,19,16,25,56,10,0,57,148,6,0,105,50,14,11,130,98,27,122,88,74,32,65,24,17,0,79,0,40,0,31,100,158,10,42,70,0,30,71,23,0,50,81,45,47,8,78,124,104,84,70,112,114,96,11,11,17,1,26,22,158,14,129,168,152,53,104,5,76,19,102,19,50,122,147,3,3,0,25,0,117,0,58,107,28,12,82,124,65,193,34,89,27,72,43,0,62,159,4,0,98,49,14,9,133,75,11,121,94,58,24,25,26,1,0,54,0,40,0,38,7,106,11,0,70,0,0,20,19,0,14,70,40,41,3,56,11,109,100,8,103,66,92,33,1,20,0,10,16,152,30,143,243,83,66,103,6,94,28,119,107,57,221,155,22,2,7,22,0,117,0,49,182,28,11,79,123,68,192,35,85,27,73,36,0,51,154,3,0,97,41,14,6,137,110,23,124,95,87,30,49,40,14,0,69,0,45,1,41,18,98,10,0,74,0,0,18,24,0,12,81,45,44,4,48,4,84,76,20,100,65,93,31,1,8,0,26,17,193,25,162,209,52,54,67,3,9,2,56,50,31,145,30,21,0,0,19,1,79,0,61,39,28,11,81,128,67,190,34,86,24,69,36,0,60,101,0,0,93,42,12,9,110,64,10,125,92,39,63,36,11,0,0,14,0,58,0,38,99,154,10,41,93,0,30,69,20,0,50,93,44,44,7,78,122,39,64,67,119,103,97,50,11,20,1,14,19,42,18,124,205,150,62,102,6,119,30,122,97,55,207,140,18,2,5,28,1,124,0,50,191,28,13,77,126,68,191,38,86,27,51,41,0,58,148,2,0,83,44,14,6,105,101,27,113,106,75,36,58,45,3,0,60,0,40,0,38,14,96,10,0,70,0,0,18,20,0,16,77,45,47,5,52,5,90,79,22,114,65,94,29,1,6,0,6,18,151,34,202,162,116,14,97,27,99,101,51,210,149,27,3,8,25,0,110,0,54,120,31,12,80,122,64,189,56,86,27,71,50,2,71,135,2,5,84,50,12,24,122,101,31,159,98,77,61,64,50,9,5,74,0,52,0,35,15,106,13,0,69,0,0,19,18,0,13,71,50,44,6,50,15,109,72,23,102,62,94,30,2,7,0,30,31,168,25,188

GO terms:
  GO:0005739 mitochondrion (C, IDA)
  GO:0047884 FAD diphosphatase activity (F, IDA)
  GO:0005634 nucleus (C, EXP)
  GO:0005737 cytoplasm (C, EXP)
  GO:0005739 mitochondrion (C, EXP)
  GO:0035529 NADH pyrophosphatase activity (F, IDA)
  GO:0005739 mitochondrion (C, HTP)
  GO:0005737 cytoplasm (C, IDA)
  GO:0045786 negative regulation of cell cycle (P, IDA)
  GO:0008285 negative regulation of cell population proliferation (P, IDA)

Nearest PDB structures (foldseek):
  3fxt-assembly1_A  TM=9.967E-01  e=4.432E-17  Homo sapiens
  4zb3-assembly1_A-2  TM=9.564E-01  e=8.873E-08  Arabidopsis thaliana
  4zbp-assembly2_C-2  TM=9.448E-01  e=1.087E-07  Arabidopsis thaliana
  4zbp-assembly1_B  TM=9.524E-01  e=2.136E-07  Arabidopsis thaliana
  4zbp-assembly1_A  TM=9.405E-01  e=6.735E-07  Arabidopsis thaliana

B-factor: mean 13.59, std 13.89, range [2.0, 130.77]

Organism: Homo sapiens (NCBI:txid9606)